Protein AF-A0A927Q6S7-F1 (afdb_monomer)

Nearest PDB structures (foldseek):
  3hp0-assembly2_B  TM=4.571E-01  e=1.118E-02  Bacillus subtilis
  4u1a-assembly1_B  TM=4.437E-01  e=2.269E-02  Homo sapiens
  6xgz-assembly2_D  TM=6.312E-01  e=4.600E-01  Escherichia coli
  6xgy-assembly1_B-2  TM=6.350E-01  e=4.336E-01  Escherichia coli
  7pub-assembly1_Cv  TM=3.119E-01  e=5.168E+00  Trypanosoma brucei brucei

Sequence (394 aa):
MGLDAMRRCARGISFSEGRQHGAWRVARCRCDAHPRRASRAGASVEGGRAVIRRHARCAGHEDGIDGPRTNCTGRRVDPAVTAGIAPLTLGATQRSRTTRMQMEWSAFTLLMALALAVPARAQDAAKPAPDWDSEPAQVFVEGDALHYYGALEVRDVNRLLQALVAAPATVSRLVVTSRGGDAVAAIAAGEAVHARGLAVEVVGRGCGSSCANYLFVPARSRTIAPGSLVMFHNSCPTGFSEDPAYWRGWLRHNYGGALRIERSEARTAGTDEDVRRQFEQDLEAHAAQFVQTVRDTKAGHRRIF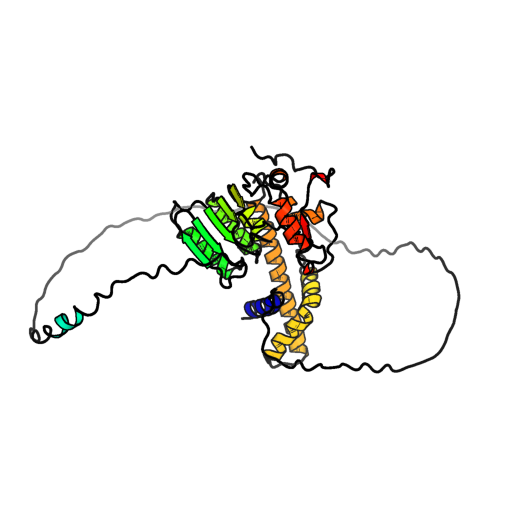DGSGIDDRLLCLGDHLELPRVTGTDGGYMYTLDPVDMARFGVCDVAAPDDYVARAERYFRSRADLQGRVGVVRLADHPGFVPQPGVACR

Foldseek 3Di:
DCVVVVVVVVCVPDDDDDDDDDDDDDDDDDDDDDDDDDDDDDDDDDDDDDDDDDDDDDDDDDDDDDDDDDDDDDDDDDDDDDDDDDDDDDDDDDDDDDDDDDDDPPPPVVVVVPPPPPPPPPPPPPPDDQAAADVVWDWDDDQQEIETHHELDQVNLVVVVVCLVVPDLSNAAYEDHYQYYQLLSLLVSLCSQLVSQHEYEFDDQGAHESRLQRVQQLHNAYEYDPNYDYKAFQPDLVPDDLDLVVQLVVCCVPCVPVLLVVVVVVPDDDDVVVSVVVSVVVSSVVSNVSSVSSVSSVVSSCVRPVVSLFQSCVNHVVVPFPDDADPDPPRAQMEAEDQVVNLLRLSPNYHYDPCRQVSLQVVVVVPVVCVRSYHYDYCVVVVVDHRDPSNHDD

Solvent-accessible surface area (backbone atoms only — not comparable to full-atom values): 24361 Å² total; per-residue (Å²): 121,65,76,66,50,55,53,52,62,59,54,69,80,59,92,74,81,83,79,93,82,86,90,79,87,80,80,80,84,78,83,86,83,81,84,83,87,79,87,80,88,89,86,87,84,80,88,82,92,82,90,86,87,84,88,81,90,81,85,86,82,89,88,87,84,82,83,88,85,88,82,90,85,90,91,81,90,86,87,90,87,81,87,81,86,86,89,87,81,90,88,81,88,81,88,84,88,84,92,80,91,88,86,75,81,78,67,67,62,66,69,63,68,74,74,74,80,69,79,81,71,71,72,81,69,75,75,78,74,65,37,42,79,33,83,74,44,47,71,52,77,55,91,41,30,38,38,41,22,12,40,29,35,60,79,41,37,52,48,50,54,52,47,57,76,68,50,59,91,67,49,49,33,39,39,31,12,17,61,13,55,41,54,57,36,22,36,58,52,18,52,56,38,34,78,69,55,18,29,28,36,24,31,49,72,10,23,18,42,29,28,25,65,24,43,53,53,58,26,62,29,31,37,40,39,89,82,28,43,63,30,38,32,54,63,40,52,86,78,55,69,71,52,45,67,61,40,38,50,51,45,50,70,77,38,51,62,58,68,52,49,61,47,63,73,65,62,70,86,70,52,75,62,56,51,51,54,50,51,53,51,51,41,49,55,50,14,51,48,53,28,47,52,44,49,50,34,42,55,44,49,43,74,63,36,69,89,63,39,41,41,66,57,74,35,24,44,69,83,74,44,97,57,79,85,51,86,69,89,75,62,42,41,36,31,35,59,47,57,77,54,37,26,53,29,26,39,44,64,55,49,61,51,96,56,47,63,65,48,49,50,52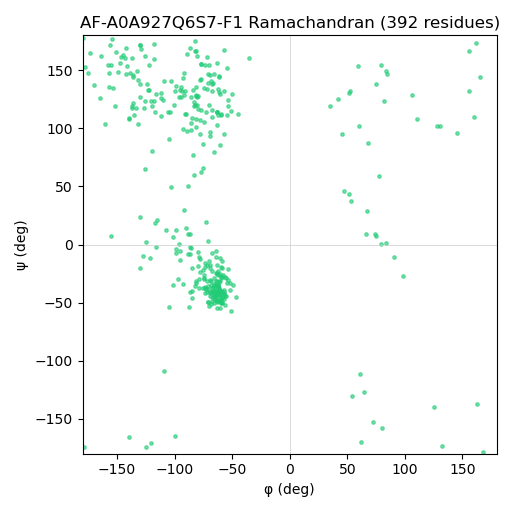,52,43,68,68,40,62,91,53,70,75,37,48,45,73,52,57,64,82,83,39,80,86,69,74,66,60,91,80,42,56,69,129

Mean predicted aligned error: 16.68 Å

pLDDT: mean 71.19, std 26.88, range [23.2, 98.75]

Radius of gyration: 33.0 Å; Cα contacts (8 Å, |Δi|>4): 468; chains: 1; bounding box: 74×103×95 Å

Structure (mmCIF, N/CA/C/O backbone):
data_AF-A0A927Q6S7-F1
#
_entry.id   AF-A0A927Q6S7-F1
#
loop_
_atom_site.group_PDB
_atom_site.id
_atom_site.type_symbol
_atom_site.label_atom_id
_atom_site.label_alt_id
_atom_site.label_comp_id
_atom_site.label_asym_id
_atom_site.label_entity_id
_atom_site.label_seq_id
_atom_site.pdbx_PDB_ins_code
_atom_site.Cartn_x
_atom_site.Cartn_y
_atom_site.Cartn_z
_atom_site.occupancy
_atom_site.B_iso_or_equiv
_atom_site.auth_seq_id
_atom_site.auth_comp_id
_atom_site.auth_asym_id
_atom_site.auth_atom_id
_atom_site.pdbx_PDB_model_num
ATOM 1 N N . MET A 1 1 ? 14.921 19.032 -12.898 1.00 32.44 1 MET A N 1
ATOM 2 C CA . MET A 1 1 ? 13.482 19.072 -13.254 1.00 32.44 1 MET A CA 1
ATOM 3 C C . MET A 1 1 ? 12.926 17.719 -13.733 1.00 32.44 1 MET A C 1
ATOM 5 O O . MET A 1 1 ? 11.753 17.482 -13.481 1.00 32.44 1 MET A O 1
ATOM 9 N N . GLY A 1 2 ? 13.716 16.814 -14.339 1.00 31.94 2 GLY A N 1
ATOM 10 C CA . GLY A 1 2 ? 13.208 15.598 -15.020 1.00 31.94 2 GLY A CA 1
ATOM 11 C C . GLY A 1 2 ? 12.317 14.619 -14.226 1.00 31.94 2 GLY A C 1
ATOM 12 O O . GLY A 1 2 ? 11.423 14.012 -14.810 1.00 31.94 2 GLY A O 1
ATOM 13 N N . LEU A 1 3 ? 12.456 14.509 -12.895 1.00 36.16 3 LEU A N 1
ATOM 14 C CA . LEU A 1 3 ? 11.590 13.635 -12.076 1.00 36.16 3 LEU A CA 1
ATOM 15 C C . LEU A 1 3 ? 10.088 13.920 -12.266 1.00 36.16 3 LEU A C 1
ATOM 17 O O . LEU A 1 3 ? 9.270 13.003 -12.231 1.00 36.16 3 LEU A O 1
ATOM 21 N N . ASP A 1 4 ? 9.716 15.179 -12.503 1.00 34.84 4 ASP A N 1
ATOM 22 C CA . ASP A 1 4 ? 8.317 15.586 -12.661 1.00 34.84 4 ASP A CA 1
ATOM 23 C C . ASP A 1 4 ? 7.810 15.489 -14.121 1.00 34.84 4 ASP A C 1
ATOM 25 O O . ASP A 1 4 ? 6.606 15.599 -14.375 1.00 34.84 4 ASP A O 1
ATOM 29 N N . ALA A 1 5 ? 8.709 15.222 -15.079 1.00 34.94 5 ALA A N 1
ATOM 30 C CA . ALA A 1 5 ? 8.391 14.894 -16.471 1.00 34.94 5 ALA A CA 1
ATOM 31 C C . ALA A 1 5 ? 8.102 13.391 -16.635 1.00 34.94 5 ALA A C 1
ATOM 33 O O . ALA A 1 5 ? 7.047 13.023 -17.158 1.00 34.94 5 ALA A O 1
ATOM 34 N N . MET A 1 6 ? 8.934 12.510 -16.062 1.00 38.19 6 MET A N 1
ATOM 35 C CA . MET A 1 6 ? 8.621 11.073 -16.008 1.00 38.19 6 MET A CA 1
ATOM 36 C C . MET A 1 6 ? 7.340 10.790 -15.211 1.00 38.19 6 MET A C 1
ATOM 38 O O . MET A 1 6 ? 6.508 10.002 -15.659 1.00 38.19 6 MET A O 1
ATOM 42 N N . ARG A 1 7 ? 7.086 11.519 -14.111 1.00 39.19 7 ARG A N 1
ATOM 43 C CA . ARG A 1 7 ? 5.781 11.492 -13.417 1.00 39.19 7 ARG A CA 1
ATOM 44 C C . ARG A 1 7 ? 4.612 11.917 -14.311 1.00 39.19 7 ARG A C 1
ATOM 46 O O . ARG A 1 7 ? 3.491 11.492 -14.067 1.00 39.19 7 ARG A O 1
ATOM 53 N N . ARG A 1 8 ? 4.819 12.767 -15.323 1.00 34.47 8 ARG A N 1
ATOM 54 C CA . ARG A 1 8 ? 3.777 13.144 -16.300 1.00 34.47 8 ARG A CA 1
ATOM 55 C C . ARG A 1 8 ? 3.567 12.075 -17.374 1.00 34.47 8 ARG A C 1
ATOM 57 O O . ARG A 1 8 ? 2.419 11.792 -17.692 1.00 34.47 8 ARG A O 1
ATOM 64 N N . CYS A 1 9 ? 4.625 11.414 -17.844 1.00 31.50 9 CYS A N 1
ATOM 65 C CA . CYS A 1 9 ? 4.494 10.264 -18.747 1.00 31.50 9 CYS A CA 1
ATOM 66 C C . CYS A 1 9 ? 3.819 9.062 -18.057 1.00 31.50 9 CYS A C 1
ATOM 68 O O . CYS A 1 9 ? 2.917 8.457 -18.628 1.00 31.50 9 CYS A O 1
ATOM 70 N N . ALA A 1 10 ? 4.182 8.759 -16.805 1.00 32.88 10 ALA A N 1
ATOM 71 C CA . ALA A 1 10 ? 3.545 7.704 -16.010 1.00 32.88 10 ALA A CA 1
ATOM 72 C C . ALA A 1 10 ? 2.063 8.003 -15.694 1.00 32.88 10 ALA A C 1
ATOM 74 O O . ALA A 1 10 ? 1.227 7.102 -15.756 1.00 32.88 10 ALA A O 1
ATOM 75 N N . ARG A 1 11 ? 1.704 9.278 -15.459 1.00 35.62 11 ARG A N 1
ATOM 76 C CA . ARG A 1 11 ? 0.302 9.731 -15.321 1.00 35.62 11 ARG A CA 1
ATOM 77 C C . ARG A 1 11 ? -0.543 9.553 -16.597 1.00 35.62 11 ARG A C 1
ATOM 79 O O . ARG A 1 11 ? -1.757 9.720 -16.532 1.00 35.62 11 ARG A O 1
ATOM 86 N N . GLY A 1 12 ? 0.051 9.134 -17.721 1.00 26.31 12 GLY A N 1
ATOM 87 C CA . GLY A 1 12 ? -0.678 8.674 -18.909 1.00 26.31 12 GLY A CA 1
ATOM 88 C C . GLY A 1 12 ? -1.529 7.413 -18.684 1.00 26.31 12 GLY A C 1
ATOM 89 O O . GLY A 1 12 ? -2.450 7.173 -19.458 1.00 26.31 12 GLY A O 1
ATOM 90 N N . ILE A 1 13 ? -1.280 6.645 -17.613 1.00 28.94 13 ILE A N 1
ATOM 91 C CA . ILE A 1 13 ? -2.114 5.505 -17.184 1.00 28.94 13 ILE A CA 1
ATOM 92 C C . ILE A 1 13 ? -2.986 5.912 -15.977 1.00 28.94 13 ILE A C 1
ATOM 94 O O . ILE A 1 13 ? -3.025 5.245 -14.945 1.00 28.94 13 ILE A O 1
ATOM 98 N N . SER A 1 14 ? -3.683 7.046 -16.094 1.00 25.03 14 SER A N 1
ATOM 99 C CA . SER A 1 14 ? -4.745 7.444 -15.162 1.00 25.03 14 SER A CA 1
ATOM 100 C C . SER A 1 14 ? -6.117 7.131 -15.769 1.00 25.03 14 SER A C 1
ATOM 102 O O . SER A 1 14 ? -6.467 7.624 -16.845 1.00 25.03 14 SER A O 1
ATOM 104 N N . PHE A 1 15 ? -6.894 6.285 -15.088 1.00 27.62 15 PHE A N 1
ATOM 105 C CA . PHE A 1 15 ? -8.210 5.829 -15.543 1.00 27.62 15 PHE A CA 1
ATOM 106 C C . PHE A 1 15 ? -9.269 6.926 -15.361 1.00 27.62 15 PHE A C 1
ATOM 108 O O . PHE A 1 15 ? -9.985 6.964 -14.362 1.00 27.62 15 PHE A O 1
ATOM 115 N N . SER A 1 16 ? -9.385 7.807 -16.353 1.00 24.88 16 SER A N 1
ATOM 116 C CA . SER A 1 16 ? -10.467 8.791 -16.432 1.00 24.88 16 SER A CA 1
ATOM 117 C C . SER A 1 16 ? -11.702 8.193 -17.113 1.00 24.88 16 SER A C 1
ATOM 119 O O . SER A 1 16 ? -11.758 8.051 -18.334 1.00 24.88 16 SER A O 1
ATOM 121 N N . GLU A 1 17 ? -12.728 7.862 -16.325 1.00 29.38 17 GLU A N 1
ATOM 122 C CA . GLU A 1 17 ? -14.066 7.622 -16.875 1.00 29.38 17 GLU A CA 1
ATOM 123 C C . GLU A 1 17 ? -14.642 8.940 -17.416 1.00 29.38 17 GLU A C 1
ATOM 125 O O . GLU A 1 17 ? -14.545 10.004 -16.798 1.00 29.38 17 GLU A O 1
ATOM 130 N N . GLY A 1 18 ? -15.167 8.888 -18.639 1.00 23.61 18 GLY A N 1
ATOM 131 C CA . GLY A 1 18 ? -15.312 10.082 -19.465 1.00 23.61 18 GLY A CA 1
ATOM 132 C C . GLY A 1 18 ? -16.479 10.996 -19.091 1.00 23.61 18 GLY A C 1
ATOM 133 O O . GLY A 1 18 ? -17.607 10.551 -18.883 1.00 23.61 18 GLY A O 1
ATOM 134 N N . ARG A 1 19 ? -16.245 12.309 -19.192 1.00 25.17 19 ARG A N 1
ATOM 135 C CA . ARG A 1 19 ? -17.282 13.265 -19.604 1.00 25.17 19 ARG A CA 1
ATOM 136 C C . ARG A 1 19 ? -16.918 13.830 -20.971 1.00 25.17 19 ARG A C 1
ATOM 138 O O . ARG A 1 19 ? -15.804 14.299 -21.182 1.00 25.17 19 ARG A O 1
ATOM 145 N N . GLN A 1 20 ? -17.851 13.731 -21.913 1.00 31.30 20 GLN A N 1
ATOM 146 C CA . GLN A 1 20 ? -17.666 14.232 -23.273 1.00 31.30 20 GLN A CA 1
ATOM 147 C C . GLN A 1 20 ? -17.760 15.761 -23.290 1.00 31.30 20 GLN A C 1
ATOM 149 O O . GLN A 1 20 ? -18.679 16.309 -22.692 1.00 31.30 20 GLN A O 1
ATOM 154 N N . HIS A 1 21 ? -16.831 16.421 -23.989 1.00 27.84 21 HIS A N 1
ATOM 155 C CA . HIS A 1 21 ? -17.045 17.482 -24.993 1.00 27.84 21 HIS A CA 1
ATOM 156 C C . HIS A 1 21 ? -15.715 18.215 -25.267 1.00 27.84 21 HIS A C 1
ATOM 158 O O . HIS A 1 21 ? -14.917 18.427 -24.360 1.00 27.84 21 HIS A O 1
ATOM 164 N N . GLY A 1 22 ? -15.489 18.626 -26.521 1.00 25.47 22 GLY A N 1
ATOM 165 C CA . GLY A 1 22 ? -14.274 19.333 -26.957 1.00 25.47 22 GLY A CA 1
ATOM 166 C C . GLY A 1 22 ? -13.386 18.477 -27.865 1.00 25.47 22 GLY A C 1
ATOM 167 O O . GLY A 1 22 ? -12.753 17.525 -27.422 1.00 25.47 22 GLY A O 1
ATOM 168 N N . ALA A 1 23 ? -13.350 18.806 -29.158 1.00 27.50 23 ALA A N 1
ATOM 169 C CA . ALA A 1 23 ? -12.611 18.039 -30.158 1.00 27.50 23 ALA A CA 1
ATOM 170 C C . ALA A 1 23 ? -11.199 18.597 -30.390 1.00 27.50 23 ALA A C 1
ATOM 172 O O . ALA A 1 23 ? -11.045 19.780 -30.688 1.00 27.50 23 ALA A O 1
ATOM 173 N N . TRP A 1 24 ? -10.193 17.718 -30.388 1.00 23.72 24 TRP A N 1
ATOM 174 C CA . TRP A 1 24 ? -8.857 18.002 -30.920 1.00 23.72 24 TRP A CA 1
ATOM 175 C C . TRP A 1 24 ? -8.485 16.979 -31.995 1.00 23.72 24 TRP A C 1
ATOM 177 O O . TRP A 1 24 ? -8.687 15.775 -31.834 1.00 23.72 24 TRP A O 1
ATOM 187 N N . ARG A 1 25 ? -7.975 17.463 -33.133 1.00 25.47 25 ARG A N 1
ATOM 188 C CA . ARG A 1 25 ? -7.633 16.622 -34.289 1.00 25.47 25 ARG A CA 1
ATOM 189 C C . ARG A 1 25 ? -6.229 16.043 -34.119 1.00 25.47 25 ARG A C 1
ATOM 191 O O . ARG A 1 25 ? -5.251 16.764 -34.286 1.00 25.47 25 ARG A O 1
ATOM 198 N N . VAL A 1 26 ? -6.122 14.740 -33.866 1.00 25.53 26 VAL A N 1
ATOM 199 C CA . VAL A 1 26 ? -4.834 14.032 -33.947 1.00 25.53 26 VAL A CA 1
ATOM 200 C C . VAL A 1 26 ? -4.491 13.785 -35.417 1.00 25.53 26 VAL A C 1
ATOM 202 O O . VAL A 1 26 ? -5.191 13.047 -36.114 1.00 25.53 26 VAL A O 1
ATOM 205 N N . ALA A 1 27 ? -3.407 14.395 -35.898 1.00 24.11 27 ALA A N 1
ATOM 206 C CA . ALA A 1 27 ? -2.875 14.125 -37.228 1.00 24.11 27 ALA A CA 1
ATOM 207 C C . ALA A 1 27 ? -2.255 12.717 -37.271 1.00 24.11 27 ALA A C 1
ATOM 209 O O . ALA A 1 27 ? -1.319 12.416 -36.532 1.00 24.11 27 ALA A O 1
ATOM 210 N N . ARG A 1 28 ? -2.769 11.840 -38.142 1.00 23.78 28 ARG A N 1
ATOM 211 C CA . ARG A 1 28 ? -2.186 10.509 -38.365 1.00 23.78 28 ARG A CA 1
ATOM 212 C C . ARG A 1 28 ? -1.001 10.609 -39.324 1.00 23.78 28 ARG A C 1
ATOM 214 O O . ARG A 1 28 ? -1.204 10.633 -40.536 1.00 23.78 28 ARG A O 1
ATOM 221 N N . CYS A 1 29 ? 0.221 10.578 -38.803 1.00 23.20 29 CYS A N 1
ATOM 222 C CA . CYS A 1 29 ? 1.388 10.255 -39.622 1.00 23.20 29 CYS A CA 1
ATOM 223 C C . CYS A 1 29 ? 1.300 8.785 -40.062 1.00 23.20 29 CYS A C 1
ATOM 225 O O . CYS A 1 29 ? 1.434 7.879 -39.240 1.00 23.20 29 CYS A O 1
ATOM 227 N N . ARG A 1 30 ? 1.053 8.540 -41.354 1.00 23.41 30 ARG A N 1
ATOM 228 C CA . ARG A 1 30 ? 1.277 7.224 -41.967 1.00 23.41 30 ARG A CA 1
ATOM 229 C C . ARG A 1 30 ? 2.755 7.074 -42.305 1.00 23.41 30 ARG A C 1
ATOM 231 O O . ARG A 1 30 ? 3.336 7.969 -42.910 1.00 23.41 30 ARG A O 1
ATOM 238 N N . CYS A 1 31 ? 3.314 5.910 -41.999 1.00 25.28 31 CYS A N 1
ATOM 239 C CA . CYS A 1 31 ? 4.575 5.451 -42.567 1.00 25.28 31 CYS A CA 1
ATOM 240 C C . CYS A 1 31 ? 4.248 4.375 -43.609 1.00 25.28 31 CYS A C 1
ATOM 242 O O . CYS A 1 31 ? 4.118 3.201 -43.265 1.00 25.28 31 CYS A O 1
ATOM 244 N N . ASP A 1 32 ? 4.055 4.776 -44.867 1.00 25.50 32 ASP A N 1
ATOM 245 C CA . ASP A 1 32 ? 3.751 3.841 -45.954 1.00 25.50 32 ASP A CA 1
ATOM 246 C C . ASP A 1 32 ? 5.022 3.066 -46.358 1.00 25.50 32 ASP A C 1
ATOM 248 O O . ASP A 1 32 ? 5.934 3.596 -46.995 1.00 25.50 32 ASP A O 1
ATOM 252 N N . ALA A 1 33 ? 5.099 1.791 -45.966 1.00 27.83 33 ALA A N 1
ATOM 253 C CA . ALA A 1 33 ? 6.239 0.919 -46.245 1.00 27.83 33 ALA A CA 1
ATOM 254 C C . ALA A 1 33 ? 6.074 0.185 -47.589 1.00 27.83 33 ALA A C 1
ATOM 256 O O . ALA A 1 33 ? 5.421 -0.855 -47.671 1.00 27.83 33 ALA A O 1
ATOM 257 N N . HIS A 1 34 ? 6.690 0.707 -48.653 1.00 26.45 34 HIS A N 1
ATOM 258 C CA . HIS A 1 34 ? 6.677 0.069 -49.975 1.00 26.45 34 HIS A CA 1
ATOM 259 C C . HIS A 1 34 ? 7.748 -1.045 -50.076 1.00 26.45 34 HIS A C 1
ATOM 261 O O . HIS A 1 34 ? 8.941 -0.749 -49.961 1.00 26.45 34 HIS A O 1
ATOM 267 N N . PRO A 1 35 ? 7.386 -2.319 -50.334 1.00 34.28 35 PRO A N 1
ATOM 268 C CA . PRO A 1 35 ? 8.363 -3.403 -50.421 1.00 34.28 35 PRO A CA 1
ATOM 269 C C . PRO A 1 35 ? 9.041 -3.457 -51.798 1.00 34.28 35 PRO A C 1
ATOM 271 O O . PRO A 1 35 ? 8.372 -3.556 -52.829 1.00 34.28 35 PRO A O 1
ATOM 274 N N . ARG A 1 36 ? 10.380 -3.492 -51.832 1.00 31.00 36 ARG A N 1
ATOM 275 C CA . ARG A 1 36 ? 11.127 -3.886 -53.040 1.00 31.00 36 ARG A CA 1
ATOM 276 C C . ARG A 1 36 ? 11.214 -5.410 -53.128 1.00 31.00 36 ARG A C 1
ATOM 278 O O . ARG A 1 36 ? 11.796 -6.052 -52.260 1.00 31.00 36 ARG A O 1
ATOM 285 N N . ARG A 1 37 ? 10.668 -5.985 -54.203 1.00 30.11 37 ARG A N 1
ATOM 286 C CA . ARG A 1 37 ? 10.898 -7.392 -54.572 1.00 30.11 37 ARG A CA 1
ATOM 287 C C . ARG A 1 37 ? 12.332 -7.588 -55.068 1.00 30.11 37 ARG A C 1
ATOM 289 O O . ARG A 1 37 ? 12.784 -6.833 -55.923 1.00 30.11 37 ARG A O 1
ATOM 296 N N . ALA A 1 38 ? 12.954 -8.689 -54.658 1.00 31.70 38 ALA A N 1
ATOM 297 C CA . ALA A 1 38 ? 14.010 -9.350 -55.416 1.00 31.70 38 ALA A CA 1
ATOM 298 C C . ALA A 1 38 ? 13.772 -10.869 -55.369 1.00 31.70 38 ALA A C 1
ATOM 300 O O . ALA A 1 38 ? 13.744 -11.470 -54.300 1.00 31.70 38 ALA A O 1
ATOM 301 N N . SER A 1 39 ? 13.543 -11.482 -56.530 1.00 31.81 39 SER A N 1
ATOM 302 C CA . SER A 1 39 ? 13.616 -12.940 -56.724 1.00 31.81 39 SER A CA 1
ATOM 303 C C . SER A 1 39 ? 15.092 -13.353 -56.904 1.00 31.81 39 SER A C 1
ATOM 305 O O . SER A 1 39 ? 15.890 -12.503 -57.284 1.00 31.81 39 SER A O 1
ATOM 307 N N . ARG A 1 40 ? 15.525 -14.614 -56.764 1.00 30.34 40 ARG A N 1
ATOM 308 C CA . ARG A 1 40 ? 14.945 -15.835 -57.362 1.00 30.34 40 ARG A CA 1
ATOM 309 C C . ARG A 1 40 ? 15.696 -17.081 -56.842 1.00 30.34 40 ARG A C 1
ATOM 311 O O . ARG A 1 40 ? 16.908 -16.995 -56.722 1.00 30.34 40 ARG A O 1
ATOM 318 N N . ALA A 1 41 ? 14.998 -18.217 -56.705 1.00 30.27 41 ALA A N 1
ATOM 319 C CA . ALA A 1 41 ? 15.528 -19.589 -56.533 1.00 30.27 41 ALA A CA 1
ATOM 320 C C . ALA A 1 41 ? 16.441 -19.883 -55.304 1.00 30.27 41 ALA A C 1
ATOM 322 O O . ALA A 1 41 ? 17.107 -19.006 -54.776 1.00 30.27 41 ALA A O 1
ATOM 323 N N . GLY A 1 42 ? 16.519 -21.116 -54.786 1.00 28.45 42 GLY A N 1
ATOM 324 C CA . GLY A 1 42 ? 15.687 -22.296 -55.070 1.00 28.45 42 GLY A CA 1
ATOM 325 C C . GLY A 1 42 ? 16.459 -23.618 -55.026 1.00 28.45 42 GLY A C 1
ATOM 326 O O . GLY A 1 42 ? 17.024 -24.013 -56.039 1.00 28.45 42 GLY A O 1
ATOM 327 N N . ALA A 1 43 ? 16.434 -24.317 -53.888 1.00 31.28 43 ALA A N 1
ATOM 328 C CA . ALA A 1 43 ? 16.863 -25.712 -53.750 1.00 31.28 43 ALA A CA 1
ATOM 329 C C . ALA A 1 43 ? 16.195 -26.357 -52.521 1.00 31.28 43 ALA A C 1
ATOM 331 O O . ALA A 1 43 ? 15.952 -25.677 -51.525 1.00 31.28 43 ALA A O 1
ATOM 332 N N . SER A 1 44 ? 15.922 -27.661 -52.585 1.00 31.03 44 SER A N 1
ATOM 333 C CA . SER A 1 44 ? 15.340 -28.462 -51.500 1.00 31.03 44 SER A CA 1
ATOM 334 C C . SER A 1 44 ? 16.168 -29.727 -51.277 1.00 31.03 44 SER A C 1
ATOM 336 O O . SER A 1 44 ? 16.359 -30.487 -52.224 1.00 31.03 44 SER A O 1
ATOM 338 N N . VAL A 1 45 ? 16.607 -29.975 -50.040 1.00 33.44 45 VAL A N 1
ATOM 339 C CA . VAL A 1 45 ? 17.164 -31.264 -49.587 1.00 33.44 45 VAL A CA 1
ATOM 340 C C . VAL A 1 45 ? 16.682 -31.523 -48.156 1.00 33.44 45 VAL A C 1
ATOM 342 O O . VAL A 1 45 ? 16.461 -30.586 -47.388 1.00 33.44 45 VAL A O 1
ATOM 345 N N . GLU A 1 46 ? 16.469 -32.792 -47.824 1.00 30.67 46 GLU A N 1
ATOM 346 C CA . GLU A 1 46 ? 15.909 -33.264 -46.557 1.00 30.67 46 GLU A CA 1
ATOM 347 C C . GLU A 1 46 ? 16.961 -33.455 -45.444 1.00 30.67 46 GLU A C 1
ATOM 349 O O . GLU A 1 46 ? 18.161 -33.510 -45.693 1.00 30.67 46 GLU A O 1
ATOM 354 N N . GLY A 1 47 ? 16.468 -33.655 -44.215 1.00 29.19 47 GLY A N 1
ATOM 355 C CA . GLY A 1 47 ? 16.942 -34.710 -43.307 1.00 29.19 47 GLY A CA 1
ATOM 356 C C . GLY A 1 47 ? 18.413 -34.731 -42.862 1.00 29.19 47 GLY A C 1
ATOM 357 O O . GLY A 1 47 ? 19.267 -35.320 -43.514 1.00 29.19 47 GLY A O 1
ATOM 358 N N . GLY A 1 48 ? 18.682 -34.279 -41.630 1.00 27.66 48 GLY A N 1
ATOM 359 C CA . GLY A 1 48 ? 19.972 -34.522 -40.971 1.00 27.66 48 GLY A CA 1
ATOM 360 C C . GLY A 1 48 ? 19.939 -34.351 -39.451 1.00 27.66 48 GLY A C 1
ATOM 361 O O . GLY A 1 48 ? 19.978 -33.232 -38.947 1.00 27.66 48 GLY A O 1
ATOM 362 N N . ARG A 1 49 ? 19.924 -35.459 -38.694 1.00 32.88 49 ARG A N 1
ATOM 363 C CA . ARG A 1 49 ? 20.281 -35.445 -37.262 1.00 32.88 49 ARG A CA 1
ATOM 364 C C . ARG A 1 49 ? 21.805 -35.457 -37.134 1.00 32.88 49 ARG A C 1
ATOM 366 O O . ARG A 1 49 ? 22.432 -36.392 -37.619 1.00 32.88 49 ARG A O 1
ATOM 373 N N . ALA A 1 50 ? 22.384 -34.512 -36.396 1.00 30.89 50 ALA A N 1
ATOM 374 C CA . ALA A 1 50 ? 23.785 -34.571 -35.980 1.00 30.89 50 ALA A CA 1
ATOM 375 C C . ALA A 1 50 ? 23.930 -34.169 -34.505 1.00 30.89 50 ALA A C 1
ATOM 377 O O . ALA A 1 50 ? 23.549 -33.071 -34.106 1.00 30.89 50 ALA A O 1
ATOM 378 N N . VAL A 1 51 ? 24.486 -35.068 -33.690 1.00 32.75 51 VAL A N 1
ATOM 379 C CA . VAL A 1 51 ? 24.878 -34.791 -32.300 1.00 32.75 51 VAL A CA 1
ATOM 380 C C . VAL A 1 51 ? 26.353 -34.413 -32.292 1.00 32.75 51 VAL A C 1
ATOM 382 O O . VAL A 1 51 ? 27.175 -35.197 -32.758 1.00 32.75 51 VAL A O 1
ATOM 385 N N . ILE A 1 52 ? 26.709 -33.267 -31.706 1.00 30.52 52 ILE A N 1
ATOM 386 C CA . ILE A 1 52 ? 28.110 -32.903 -31.461 1.00 30.52 52 ILE A CA 1
ATOM 387 C C . ILE A 1 52 ? 28.308 -32.549 -29.983 1.00 30.52 52 ILE A C 1
ATOM 389 O O . ILE A 1 52 ? 27.763 -31.576 -29.470 1.00 30.52 52 ILE A O 1
ATOM 393 N N . ARG A 1 53 ? 29.145 -33.342 -29.305 1.00 31.69 53 ARG A N 1
ATOM 394 C CA . ARG A 1 53 ? 29.824 -32.993 -28.048 1.00 31.69 53 ARG A CA 1
ATOM 395 C C . ARG A 1 53 ? 31.331 -32.986 -28.322 1.00 31.69 53 ARG A C 1
ATOM 397 O O . ARG A 1 53 ? 31.819 -34.024 -28.761 1.00 31.69 53 ARG A O 1
ATOM 404 N N . ARG A 1 54 ? 32.051 -31.914 -27.946 1.00 30.27 54 ARG A N 1
ATOM 405 C CA . ARG A 1 54 ? 33.299 -31.909 -27.125 1.00 30.27 54 ARG A CA 1
ATOM 406 C C . ARG A 1 54 ? 34.193 -30.670 -27.356 1.00 30.27 54 ARG A C 1
ATOM 408 O O . ARG A 1 54 ? 34.538 -30.342 -28.476 1.00 30.27 54 ARG A O 1
ATOM 415 N N . HIS A 1 55 ? 34.609 -30.090 -26.227 1.00 28.20 55 HIS A N 1
ATOM 416 C CA . HIS A 1 55 ? 35.905 -29.468 -25.887 1.00 28.20 55 HIS A CA 1
ATOM 417 C C . HIS A 1 55 ? 36.750 -28.674 -26.914 1.00 28.20 55 HIS A C 1
ATOM 419 O O . HIS A 1 55 ? 37.441 -29.258 -27.739 1.00 28.20 55 HIS A O 1
ATOM 425 N N . ALA A 1 56 ? 36.967 -27.395 -26.592 1.00 28.48 56 ALA A N 1
ATOM 426 C CA . ALA A 1 56 ? 38.226 -26.898 -25.997 1.00 28.48 56 ALA A CA 1
ATOM 427 C C . ALA A 1 56 ? 37.830 -25.917 -24.858 1.00 28.48 56 ALA A C 1
ATOM 429 O O . ALA A 1 56 ? 36.740 -25.358 -24.934 1.00 28.48 56 ALA A O 1
ATOM 430 N N . ARG A 1 57 ? 38.490 -25.730 -23.701 1.00 28.14 57 ARG A N 1
ATOM 431 C CA . ARG A 1 57 ? 39.892 -25.853 -23.234 1.00 28.14 57 ARG A CA 1
ATOM 432 C C . ARG A 1 57 ? 40.881 -24.832 -23.814 1.00 28.14 57 ARG A C 1
ATOM 434 O O . ARG A 1 57 ? 41.647 -25.175 -24.702 1.00 28.14 57 ARG A O 1
ATOM 441 N N . CYS A 1 58 ? 40.968 -23.679 -23.150 1.00 25.91 58 CYS A N 1
ATOM 442 C CA . CYS A 1 58 ? 42.240 -22.999 -22.893 1.00 25.91 58 CYS A CA 1
ATOM 443 C C . CYS A 1 58 ? 42.364 -22.742 -21.381 1.00 25.91 58 CYS A C 1
ATOM 445 O O . CYS A 1 58 ? 41.491 -22.111 -20.791 1.00 25.91 58 CYS A O 1
ATOM 447 N N . ALA A 1 59 ? 43.440 -23.236 -20.772 1.00 29.55 59 ALA A N 1
ATOM 448 C CA . ALA A 1 59 ? 44.106 -22.541 -19.669 1.00 29.55 59 ALA A CA 1
ATOM 449 C C . ALA A 1 59 ? 45.165 -21.614 -20.311 1.00 29.55 59 ALA A C 1
ATOM 451 O O . ALA A 1 59 ? 45.492 -21.807 -21.481 1.00 29.55 59 ALA A O 1
ATOM 452 N N . GLY A 1 60 ? 45.739 -20.613 -19.654 1.00 27.72 60 GLY A N 1
ATOM 453 C CA . GLY A 1 60 ? 45.586 -20.131 -18.280 1.00 27.72 60 GLY A CA 1
ATOM 454 C C . GLY A 1 60 ? 46.870 -19.388 -17.887 1.00 27.72 60 GLY A C 1
ATOM 455 O O . GLY A 1 60 ? 47.874 -19.514 -18.584 1.00 27.72 60 GLY A O 1
ATOM 456 N N . HIS A 1 61 ? 46.854 -18.630 -16.793 1.00 26.09 61 HIS A N 1
ATOM 457 C CA . HIS A 1 61 ? 48.084 -18.225 -16.113 1.00 26.09 61 HIS A CA 1
ATOM 458 C C . HIS A 1 61 ? 47.770 -18.013 -14.636 1.00 26.09 61 HIS A C 1
ATOM 460 O O . HIS A 1 61 ? 46.920 -17.195 -14.286 1.00 26.09 61 HIS A O 1
ATOM 466 N N . GLU A 1 62 ? 48.433 -18.786 -13.789 1.00 32.41 62 GLU A N 1
ATOM 467 C CA . GLU A 1 62 ? 48.592 -18.471 -12.375 1.00 32.41 62 GLU A CA 1
ATOM 468 C C . GLU A 1 62 ? 49.900 -17.691 -12.233 1.00 32.41 62 GLU A C 1
ATOM 470 O O . GLU A 1 62 ? 50.829 -17.928 -12.999 1.00 32.41 62 GLU A O 1
ATOM 475 N N . ASP A 1 63 ? 49.955 -16.769 -11.282 1.00 32.69 63 ASP A N 1
ATOM 476 C CA . ASP A 1 63 ? 51.152 -16.446 -10.504 1.00 32.69 63 ASP A CA 1
ATOM 477 C C . ASP A 1 63 ? 50.674 -15.624 -9.301 1.00 32.69 63 ASP A C 1
ATOM 479 O O . ASP A 1 63 ? 49.954 -14.634 -9.438 1.00 32.69 63 ASP A O 1
ATOM 483 N N . GLY A 1 64 ? 51.034 -16.056 -8.100 1.00 27.72 64 GLY A N 1
ATOM 484 C CA . GLY A 1 64 ? 50.810 -15.323 -6.854 1.00 27.72 64 GLY A CA 1
ATOM 485 C C . GLY A 1 64 ? 52.009 -15.531 -5.940 1.00 27.72 64 GLY A C 1
ATOM 486 O O . GLY A 1 64 ? 52.834 -16.384 -6.247 1.00 27.72 64 GLY A O 1
ATOM 487 N N . ILE A 1 65 ? 52.114 -14.781 -4.836 1.00 30.17 65 ILE A N 1
ATOM 488 C CA . ILE A 1 65 ? 52.976 -15.123 -3.687 1.00 30.17 65 ILE A CA 1
ATOM 489 C C . ILE A 1 65 ? 52.684 -14.206 -2.479 1.00 30.17 65 ILE A C 1
ATOM 491 O O . ILE A 1 65 ? 52.482 -13.004 -2.624 1.00 30.17 65 ILE A O 1
ATOM 495 N N . ASP A 1 66 ? 52.631 -14.842 -1.309 1.00 30.52 66 ASP A N 1
ATOM 496 C CA . ASP A 1 66 ? 52.915 -14.411 0.070 1.00 30.52 66 ASP A CA 1
ATOM 497 C C . ASP A 1 66 ? 52.472 -13.044 0.651 1.00 30.52 66 ASP A C 1
ATOM 499 O O . ASP A 1 66 ? 52.919 -11.961 0.281 1.00 30.52 66 ASP A O 1
ATOM 503 N N . GLY A 1 67 ? 51.753 -13.141 1.779 1.00 24.98 67 GLY A N 1
ATOM 504 C CA . GLY A 1 67 ? 52.147 -12.448 3.022 1.00 24.98 67 GLY A CA 1
ATOM 505 C C . GLY A 1 67 ? 52.871 -13.439 3.965 1.00 24.98 67 GLY A C 1
ATOM 506 O O . GLY A 1 67 ? 53.174 -14.540 3.509 1.00 24.98 67 GLY A O 1
ATOM 507 N N . PRO A 1 68 ? 53.070 -13.176 5.282 1.00 46.62 68 PRO A N 1
ATOM 508 C CA . PRO A 1 68 ? 52.463 -12.117 6.109 1.00 46.62 68 PRO A CA 1
ATOM 509 C C . PRO A 1 68 ? 53.455 -11.443 7.114 1.00 46.62 68 PRO A C 1
ATOM 511 O O . PRO A 1 68 ? 54.653 -11.689 7.048 1.00 46.62 68 PRO A O 1
ATOM 514 N N . ARG A 1 69 ? 52.923 -10.686 8.107 1.00 28.70 69 ARG A N 1
ATOM 515 C CA . ARG A 1 69 ? 53.379 -10.521 9.533 1.00 28.70 69 ARG A CA 1
ATOM 516 C C . ARG A 1 69 ? 53.589 -9.090 10.098 1.00 28.70 69 ARG A C 1
ATOM 518 O O . ARG A 1 69 ? 54.643 -8.492 9.962 1.00 28.70 69 ARG A O 1
ATOM 525 N N . THR A 1 70 ? 52.595 -8.659 10.888 1.00 28.73 70 THR A N 1
ATOM 526 C CA . THR A 1 70 ? 52.667 -8.179 12.301 1.00 28.73 70 THR A CA 1
ATOM 527 C C . THR A 1 70 ? 53.639 -7.080 12.804 1.00 28.73 70 THR A C 1
ATOM 529 O O . THR A 1 70 ? 54.848 -7.281 12.827 1.00 28.73 70 THR A O 1
ATOM 532 N N . ASN A 1 71 ? 53.023 -6.118 13.525 1.00 28.70 71 ASN A N 1
ATOM 533 C CA . ASN A 1 71 ? 53.346 -5.595 14.884 1.00 28.70 71 ASN A CA 1
ATOM 534 C C . ASN A 1 71 ? 54.002 -4.207 15.116 1.00 28.70 71 ASN A C 1
ATOM 536 O O . ASN A 1 71 ? 55.097 -3.939 14.650 1.00 28.70 71 ASN A O 1
ATOM 540 N N . CYS A 1 72 ? 53.333 -3.446 16.014 1.00 25.52 72 CYS A N 1
ATOM 541 C CA . CYS A 1 72 ? 53.821 -2.545 17.092 1.00 25.52 72 CYS A CA 1
ATOM 542 C C . CYS A 1 72 ? 54.856 -1.440 16.747 1.00 25.52 72 CYS A C 1
ATOM 544 O O . CYS A 1 72 ? 55.899 -1.719 16.183 1.00 25.52 72 CYS A O 1
ATOM 546 N N . THR A 1 73 ? 54.718 -0.162 17.136 1.00 29.45 73 THR A N 1
ATOM 547 C CA . THR A 1 73 ? 54.219 0.492 18.381 1.00 29.45 73 THR A CA 1
ATOM 548 C C . THR A 1 73 ? 53.685 1.919 18.061 1.00 29.45 73 THR A C 1
ATOM 550 O O . THR A 1 73 ? 53.776 2.353 16.922 1.00 29.45 73 THR A O 1
ATOM 553 N N . GLY A 1 74 ? 53.105 2.755 18.943 1.00 27.08 74 GLY A N 1
ATOM 554 C CA . GLY A 1 74 ? 52.714 2.637 20.359 1.00 27.08 74 GLY A CA 1
ATOM 555 C C . GLY A 1 74 ? 53.207 3.811 21.240 1.00 27.08 74 GLY A C 1
ATOM 556 O O . GLY A 1 74 ? 54.364 3.794 21.652 1.00 27.08 74 GLY A O 1
ATOM 557 N N . ARG A 1 75 ? 52.353 4.798 21.598 1.00 27.52 75 ARG A N 1
ATOM 558 C CA . ARG A 1 75 ? 52.654 5.786 22.673 1.00 27.52 75 ARG A CA 1
ATOM 559 C C . ARG A 1 75 ? 51.433 6.436 23.362 1.00 27.52 75 ARG A C 1
ATOM 561 O O . ARG A 1 75 ? 50.348 6.481 22.792 1.00 27.52 75 ARG A O 1
ATOM 568 N N . ARG A 1 76 ? 51.650 6.880 24.613 1.00 30.06 76 ARG A N 1
ATOM 569 C CA . ARG A 1 76 ? 50.705 7.388 25.644 1.00 30.06 76 ARG A CA 1
ATOM 570 C C . ARG A 1 76 ? 51.499 8.141 26.748 1.00 30.06 76 ARG A C 1
ATOM 572 O O . ARG A 1 76 ? 52.691 7.860 26.857 1.00 30.06 76 ARG A O 1
ATOM 579 N N . VAL A 1 77 ? 50.933 8.997 27.616 1.00 33.03 77 VAL A N 1
ATOM 580 C CA . VAL A 1 77 ? 49.635 9.720 27.555 1.00 33.03 77 VAL A CA 1
ATOM 581 C C . VAL A 1 77 ? 49.920 11.229 27.320 1.00 33.03 77 VAL A C 1
ATOM 583 O O . VAL A 1 77 ? 50.367 11.490 26.209 1.00 33.03 77 VAL A O 1
ATOM 586 N N . ASP A 1 78 ? 49.778 12.275 28.162 1.00 31.38 78 ASP A N 1
ATOM 587 C CA . ASP A 1 78 ? 49.174 12.597 29.492 1.00 31.38 78 ASP A CA 1
ATOM 588 C C . ASP A 1 78 ? 48.771 14.117 29.490 1.00 31.38 78 ASP A C 1
ATOM 590 O O . ASP A 1 78 ? 49.192 14.819 28.564 1.00 31.38 78 ASP A O 1
ATOM 594 N N . PRO A 1 79 ? 47.945 14.659 30.426 1.00 49.41 79 PRO A N 1
ATOM 595 C CA . PRO A 1 79 ? 47.196 15.912 30.186 1.00 49.41 79 PRO A CA 1
ATOM 596 C C . PRO A 1 79 ? 47.466 17.105 31.151 1.00 49.41 79 PRO A C 1
ATOM 598 O O . PRO A 1 79 ? 48.297 17.041 32.048 1.00 49.41 79 PRO A O 1
ATOM 601 N N . ALA A 1 80 ? 46.618 18.140 31.002 1.00 30.08 80 ALA A N 1
ATOM 602 C CA . ALA A 1 80 ? 46.164 19.132 32.000 1.00 30.08 80 ALA A CA 1
ATOM 603 C C . ALA A 1 80 ? 47.033 20.366 32.357 1.00 30.08 80 ALA A C 1
ATOM 605 O O . ALA A 1 80 ? 48.113 20.267 32.926 1.00 30.08 80 ALA A O 1
ATOM 606 N N . VAL A 1 81 ? 46.422 21.552 32.185 1.00 35.41 81 VAL A N 1
ATOM 607 C CA . VAL A 1 81 ? 46.610 22.773 33.003 1.00 35.41 81 VAL A CA 1
ATOM 608 C C . VAL A 1 81 ? 45.221 23.409 33.210 1.00 35.41 81 VAL A C 1
ATOM 610 O O . VAL A 1 81 ? 44.348 23.264 32.356 1.00 35.41 81 VAL A O 1
ATOM 613 N N . THR A 1 82 ? 44.990 24.067 34.353 1.00 34.34 82 THR A N 1
ATOM 614 C CA . THR A 1 82 ? 43.670 24.573 34.802 1.00 34.34 82 THR A CA 1
ATOM 615 C C . THR A 1 82 ? 43.752 26.055 35.226 1.00 34.34 82 THR A C 1
ATOM 617 O O . THR A 1 82 ? 44.854 26.571 35.386 1.00 34.34 82 THR A O 1
ATOM 620 N N . ALA A 1 83 ? 42.593 26.679 35.498 1.00 32.91 83 ALA A N 1
ATOM 621 C CA . ALA A 1 83 ? 42.355 28.040 36.027 1.00 32.91 83 ALA A CA 1
ATOM 622 C C . ALA A 1 83 ? 42.345 29.207 34.998 1.00 32.91 83 ALA A C 1
ATOM 624 O O . ALA A 1 83 ? 43.049 29.166 33.998 1.00 32.91 83 ALA A O 1
ATOM 625 N N . GLY A 1 84 ? 41.539 30.268 35.193 1.00 29.05 84 GLY A N 1
ATOM 626 C CA . GLY A 1 84 ? 40.509 30.422 36.235 1.00 29.05 84 GLY A CA 1
ATOM 627 C C . GLY A 1 84 ? 39.670 31.719 36.212 1.00 29.05 84 GLY A C 1
ATOM 628 O O . GLY A 1 84 ? 40.115 32.762 35.760 1.00 29.05 84 GLY A O 1
ATOM 629 N N . ILE A 1 85 ? 38.448 31.597 36.749 1.00 33.56 85 ILE A N 1
ATOM 630 C CA . ILE A 1 85 ? 37.724 32.519 37.657 1.00 33.56 85 ILE A CA 1
ATOM 631 C C . ILE A 1 85 ? 37.706 34.046 37.352 1.00 33.56 85 ILE A C 1
ATOM 633 O O . ILE A 1 85 ? 38.487 34.811 37.903 1.00 33.56 85 ILE A O 1
ATOM 637 N N . ALA A 1 86 ? 36.628 34.465 36.669 1.00 30.88 86 ALA A N 1
ATOM 638 C CA . ALA A 1 86 ? 35.701 35.553 37.064 1.00 30.88 86 ALA A CA 1
ATOM 639 C C . ALA A 1 86 ? 36.249 37.020 37.217 1.00 30.88 86 ALA A C 1
ATOM 641 O O . ALA A 1 86 ? 37.257 37.345 36.600 1.00 30.88 86 ALA A O 1
ATOM 642 N N . PRO A 1 87 ? 35.480 37.998 37.765 1.00 49.19 87 PRO A N 1
ATOM 643 C CA . PRO A 1 87 ? 34.589 38.808 36.918 1.00 49.19 87 PRO A CA 1
ATOM 644 C C . PRO A 1 87 ? 34.708 40.341 37.111 1.00 49.19 87 PRO A C 1
ATOM 646 O O . PRO A 1 87 ? 35.282 40.818 38.087 1.00 49.19 87 PRO A O 1
ATOM 649 N N . LEU A 1 88 ? 34.052 41.128 36.243 1.00 33.44 88 LEU A N 1
ATOM 650 C CA . LEU A 1 88 ? 33.804 42.564 36.463 1.00 33.44 88 LEU A CA 1
ATOM 651 C C . LEU A 1 88 ? 32.368 42.975 36.100 1.00 33.44 88 LEU A C 1
ATOM 653 O O . LEU A 1 88 ? 31.779 42.469 35.146 1.00 33.44 88 LEU A O 1
ATOM 657 N N . THR A 1 89 ? 31.821 43.919 36.869 1.00 35.78 89 THR A N 1
ATOM 658 C CA . THR A 1 89 ? 30.449 44.448 36.762 1.00 35.78 89 THR A CA 1
ATOM 659 C C . THR A 1 89 ? 30.399 45.930 37.143 1.00 35.78 89 THR A C 1
ATOM 661 O O . THR A 1 89 ? 31.235 46.376 37.922 1.00 35.78 89 THR A O 1
ATOM 664 N N . LEU A 1 90 ? 29.320 46.610 36.725 1.00 34.94 90 LEU A N 1
ATOM 665 C CA . LEU A 1 90 ? 28.856 47.947 37.151 1.00 34.94 90 LEU A CA 1
ATOM 666 C C . LEU A 1 90 ? 29.622 49.177 36.616 1.00 34.94 90 LEU A C 1
ATOM 668 O O . LEU A 1 90 ? 30.843 49.240 36.583 1.00 34.94 90 LEU A O 1
ATOM 672 N N . GLY A 1 91 ? 28.833 50.189 36.239 1.00 29.45 91 GLY A N 1
ATOM 673 C CA . GLY A 1 91 ? 29.260 51.499 35.735 1.00 29.45 91 GLY A CA 1
ATOM 674 C C . GLY A 1 91 ? 28.103 52.148 34.967 1.00 29.45 91 GLY A C 1
ATOM 675 O O . GLY A 1 91 ? 27.706 51.638 33.925 1.00 29.45 91 GLY A O 1
ATOM 676 N N . ALA A 1 92 ? 27.496 53.209 35.507 1.00 40.44 92 ALA A N 1
ATOM 677 C CA . ALA A 1 92 ? 26.228 53.772 35.015 1.00 40.44 92 ALA A CA 1
ATOM 678 C C . ALA A 1 92 ? 26.330 55.277 34.677 1.00 40.44 92 ALA A C 1
ATOM 680 O O . ALA A 1 92 ? 27.396 55.872 34.815 1.00 40.44 92 ALA A O 1
ATOM 681 N N . THR A 1 93 ? 25.188 55.897 34.329 1.00 39.12 93 THR A N 1
ATOM 682 C CA . THR A 1 93 ? 24.998 57.301 33.867 1.00 39.12 93 THR A CA 1
ATOM 683 C C . THR A 1 93 ? 25.359 57.527 32.375 1.00 39.12 93 THR A C 1
ATOM 685 O O . THR A 1 93 ? 26.079 56.725 31.800 1.00 39.12 93 THR A O 1
ATOM 688 N N . GLN A 1 94 ? 24.820 58.522 31.645 1.00 40.00 94 GLN A N 1
ATOM 689 C CA . GLN A 1 94 ? 24.133 59.750 32.083 1.00 40.00 94 GLN A CA 1
ATOM 690 C C . GLN A 1 94 ? 23.002 60.260 31.138 1.00 40.00 94 GLN A C 1
ATOM 692 O O . GLN A 1 94 ? 22.980 59.997 29.943 1.00 40.00 94 GLN A O 1
ATOM 697 N N . ARG A 1 95 ? 22.080 61.035 31.739 1.00 40.38 95 ARG A N 1
ATOM 698 C CA . ARG A 1 95 ? 21.070 62.001 31.212 1.00 40.38 95 ARG A CA 1
ATOM 699 C C . ARG A 1 95 ? 21.517 62.830 29.971 1.00 40.38 95 ARG A C 1
ATOM 701 O O . ARG A 1 95 ? 22.706 63.083 29.849 1.00 40.38 95 ARG A O 1
ATOM 708 N N . SER A 1 96 ? 20.668 63.458 29.126 1.00 46.91 96 SER A N 1
ATOM 709 C CA . SER A 1 96 ? 19.184 63.600 29.001 1.00 46.91 96 SER A CA 1
ATOM 710 C C . SER A 1 96 ? 18.799 64.465 27.758 1.00 46.91 96 SER A C 1
ATOM 712 O O . SER A 1 96 ? 19.701 64.960 27.092 1.00 46.91 96 SER A O 1
ATOM 714 N N . ARG A 1 97 ? 17.490 64.777 27.576 1.00 44.28 97 ARG A N 1
ATOM 715 C CA . ARG A 1 97 ? 16.855 65.737 26.615 1.00 44.28 97 ARG A CA 1
ATOM 716 C C . ARG A 1 97 ? 16.608 65.162 25.198 1.00 44.28 97 ARG A C 1
ATOM 718 O O . ARG A 1 97 ? 17.320 64.263 24.787 1.00 44.28 97 ARG A O 1
ATOM 725 N N . THR A 1 98 ? 15.582 65.578 24.435 1.00 42.91 98 THR A N 1
ATOM 726 C CA . THR A 1 98 ? 14.656 66.736 24.587 1.00 42.91 98 THR A CA 1
ATOM 727 C C . THR A 1 98 ? 13.207 66.397 24.187 1.00 42.91 98 THR A C 1
ATOM 729 O O . THR A 1 98 ? 12.976 65.543 23.342 1.00 42.91 98 THR A O 1
ATOM 732 N N . THR A 1 99 ? 12.228 67.112 24.749 1.00 48.44 99 THR A N 1
ATOM 733 C CA . THR A 1 99 ? 10.784 67.010 24.447 1.00 48.44 99 THR A CA 1
ATOM 734 C C . THR A 1 99 ? 10.338 67.832 23.229 1.00 48.44 99 THR A C 1
ATOM 736 O O . THR A 1 99 ? 10.589 69.039 23.211 1.00 48.44 99 THR A O 1
ATOM 739 N N . ARG A 1 100 ? 9.556 67.236 22.311 1.00 46.31 100 ARG A N 1
ATOM 740 C CA . ARG A 1 100 ? 8.419 67.845 21.566 1.00 46.31 100 ARG A CA 1
ATOM 741 C C . ARG A 1 100 ? 7.695 66.773 20.720 1.00 46.31 100 ARG A C 1
ATOM 743 O O . ARG A 1 100 ? 8.254 65.709 20.506 1.00 46.31 100 ARG A O 1
ATOM 750 N N . MET A 1 101 ? 6.476 67.078 20.249 1.00 39.84 101 MET A N 1
ATOM 751 C CA . MET A 1 101 ? 5.562 66.214 19.457 1.00 39.84 101 MET A CA 1
ATOM 752 C C . MET A 1 101 ? 4.763 65.127 20.218 1.00 39.84 101 MET A C 1
ATOM 754 O O . MET A 1 101 ? 4.784 63.953 19.867 1.00 39.84 101 MET A O 1
ATOM 758 N N . GLN A 1 102 ? 3.944 65.545 21.191 1.00 48.84 102 GLN A N 1
ATOM 759 C CA . GLN A 1 102 ? 2.763 64.787 21.649 1.00 48.84 102 GLN A CA 1
ATOM 760 C C . GLN A 1 102 ? 1.484 65.621 21.431 1.00 48.84 102 GLN A C 1
ATOM 762 O O . GLN A 1 102 ? 1.020 66.253 22.376 1.00 48.84 102 GLN A O 1
ATOM 767 N N . MET A 1 103 ? 0.922 65.675 20.209 1.00 49.50 103 MET A N 1
ATOM 768 C CA . MET A 1 103 ? -0.401 66.318 20.026 1.00 49.50 103 MET A CA 1
ATOM 769 C C . MET A 1 103 ? -1.283 65.906 18.823 1.00 49.50 103 MET A C 1
ATOM 771 O O . MET A 1 103 ? -2.331 66.513 18.649 1.00 49.50 103 MET A O 1
ATOM 775 N N . GLU A 1 104 ? -0.950 64.877 18.029 1.00 47.28 104 GLU A N 1
ATOM 776 C CA . GLU A 1 104 ? -1.786 64.478 16.860 1.00 47.28 104 GLU A CA 1
ATOM 777 C C . GLU A 1 104 ? -2.248 63.003 16.841 1.00 47.28 104 GLU A C 1
ATOM 779 O O . GLU A 1 104 ? -2.970 62.578 15.944 1.00 47.28 104 GLU A O 1
ATOM 784 N N . TRP A 1 105 ? -1.913 62.205 17.860 1.00 47.00 105 TRP A N 1
ATOM 785 C CA . TRP A 1 105 ? -2.167 60.750 17.871 1.00 47.00 105 TRP A CA 1
ATOM 786 C C . TRP A 1 105 ? -3.564 60.323 18.377 1.00 47.00 105 TRP A C 1
ATOM 788 O O . TRP A 1 105 ? -3.815 59.135 18.564 1.00 47.00 105 TRP A O 1
ATOM 798 N N . SER A 1 106 ? -4.487 61.268 18.585 1.00 50.97 106 SER A N 1
ATOM 799 C CA . SER A 1 106 ? -5.793 61.005 19.225 1.00 50.97 106 SER A CA 1
ATOM 800 C C . SER A 1 106 ? -6.959 60.753 18.258 1.00 50.97 106 SER A C 1
ATOM 802 O O . SER A 1 106 ? -8.013 60.305 18.697 1.00 50.97 106 SER A O 1
ATOM 804 N N . ALA A 1 107 ? -6.807 61.048 16.960 1.00 46.78 107 ALA A N 1
ATOM 805 C CA . ALA A 1 107 ? -7.891 60.911 15.976 1.00 46.78 107 ALA A CA 1
ATOM 806 C C . ALA A 1 107 ? -7.907 59.545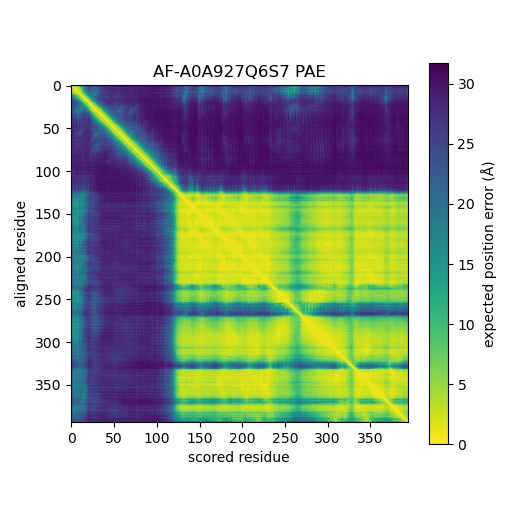 15.258 1.00 46.78 107 ALA A C 1
ATOM 808 O O . ALA A 1 107 ? -8.972 59.015 14.945 1.00 46.78 107 ALA A O 1
ATOM 809 N N . PHE A 1 108 ? -6.734 58.947 15.018 1.00 48.19 108 PHE A N 1
ATOM 810 C CA . PHE A 1 108 ? -6.610 57.697 14.252 1.00 48.19 108 PHE A CA 1
ATOM 811 C C . PHE A 1 108 ? -7.050 56.440 15.021 1.00 48.19 108 PHE A C 1
ATOM 813 O O . PHE A 1 108 ? -7.483 55.461 14.415 1.00 48.19 108 PHE A O 1
ATOM 820 N N . THR A 1 109 ? -6.972 56.457 16.352 1.00 50.22 109 THR A N 1
ATOM 821 C CA . THR A 1 109 ? -7.289 55.304 17.211 1.00 50.22 109 THR A CA 1
ATOM 822 C C . THR A 1 109 ? -8.776 54.953 17.243 1.00 50.22 109 THR A C 1
ATOM 824 O O . THR A 1 109 ? -9.109 53.778 17.376 1.00 50.22 109 THR A O 1
ATOM 827 N N . LEU A 1 110 ? -9.680 55.928 17.082 1.00 43.06 110 LEU A N 1
ATOM 828 C CA . LEU A 1 110 ? -11.122 55.680 17.201 1.00 43.06 110 LEU A CA 1
ATOM 829 C C . LEU A 1 110 ? -11.744 55.088 15.922 1.00 43.06 110 LEU A C 1
ATOM 831 O O . LEU A 1 110 ? -12.667 54.283 16.007 1.00 43.06 110 LEU A O 1
ATOM 835 N N . LEU A 1 111 ? -11.209 55.423 14.741 1.00 44.78 111 LEU A N 1
ATOM 836 C CA . LEU A 1 111 ? -11.701 54.899 13.457 1.00 44.78 111 LEU A CA 1
ATOM 837 C C . LEU A 1 111 ? -11.227 53.468 13.152 1.00 44.78 111 LEU A C 1
ATOM 839 O O . LEU A 1 111 ? -11.909 52.745 12.430 1.00 44.78 111 LEU A O 1
ATOM 843 N N . MET A 1 112 ? -10.112 53.017 13.740 1.00 51.50 112 MET A N 1
ATOM 844 C CA . MET A 1 112 ? -9.677 51.615 13.634 1.00 51.50 112 MET A CA 1
ATOM 845 C C . MET A 1 112 ? -10.427 50.661 14.579 1.00 51.50 112 MET A C 1
ATOM 847 O O . MET A 1 112 ? -10.451 49.457 14.331 1.00 51.50 112 MET A O 1
ATOM 851 N N . ALA A 1 113 ? -11.082 51.174 15.625 1.00 49.09 113 ALA A N 1
ATOM 852 C CA . ALA A 1 113 ? -11.760 50.354 16.632 1.00 49.09 113 ALA A CA 1
ATOM 853 C C . ALA A 1 113 ? -13.083 49.716 16.154 1.00 49.09 113 ALA A C 1
ATOM 855 O O . ALA A 1 113 ? -13.537 48.744 16.753 1.00 49.09 113 ALA A O 1
ATOM 856 N N . LEU A 1 114 ? -13.705 50.232 15.084 1.00 48.91 114 LEU A N 1
ATOM 857 C CA . LEU A 1 114 ? -15.034 49.794 14.621 1.00 48.91 114 LEU A CA 1
ATOM 858 C C . LEU A 1 114 ? -15.022 48.786 13.455 1.00 48.91 114 LEU A C 1
ATOM 860 O O . LEU A 1 114 ? -16.082 48.313 13.053 1.00 48.91 114 LEU A O 1
ATOM 864 N N . ALA A 1 115 ? -13.851 48.447 12.904 1.00 51.22 115 ALA A N 1
ATOM 865 C CA . ALA A 1 115 ? -13.736 47.691 11.649 1.00 51.22 115 ALA A CA 1
ATOM 866 C C . ALA A 1 115 ? -13.475 46.177 11.807 1.00 51.22 115 ALA A C 1
ATOM 868 O O . ALA A 1 115 ? -13.486 45.451 10.815 1.00 51.22 115 ALA A O 1
ATOM 869 N N . LEU A 1 116 ? -13.224 45.686 13.028 1.00 52.44 116 LEU A N 1
ATOM 870 C CA . LEU A 1 116 ? -12.751 44.311 13.283 1.00 52.44 116 LEU A CA 1
ATOM 871 C C . LEU A 1 116 ? -13.724 43.448 14.107 1.00 52.44 116 LEU A C 1
ATOM 873 O O . LEU A 1 116 ? -13.351 42.394 14.611 1.00 52.44 116 LEU A O 1
ATOM 877 N N . ALA A 1 117 ? -14.995 43.851 14.180 1.00 49.62 117 ALA A N 1
ATOM 878 C CA . ALA A 1 117 ? -16.090 43.041 14.723 1.00 49.62 117 ALA A CA 1
ATOM 879 C C . ALA A 1 117 ? -16.815 42.213 13.638 1.00 49.62 117 ALA A C 1
ATOM 881 O O . ALA A 1 117 ? -18.006 41.928 13.760 1.00 49.62 117 ALA A O 1
ATOM 882 N N . VAL A 1 118 ? -16.112 41.810 12.571 1.00 53.91 118 VAL A N 1
ATOM 883 C CA . VAL A 1 118 ? -16.592 40.719 11.710 1.00 53.91 118 VAL A CA 1
ATOM 884 C C . VAL A 1 118 ? -16.526 39.446 12.554 1.00 53.91 118 VAL A C 1
ATOM 886 O O . VAL A 1 118 ? -15.420 39.052 12.932 1.00 53.91 118 VAL A O 1
ATOM 889 N N . PRO A 1 119 ? -17.652 38.777 12.871 1.00 47.75 119 PRO A N 1
ATOM 890 C CA . PRO A 1 119 ? -17.574 37.484 13.519 1.00 47.75 119 PRO A CA 1
ATOM 891 C C . PRO A 1 119 ? -16.885 36.541 12.540 1.00 47.75 119 PRO A C 1
ATOM 893 O O . PRO A 1 119 ? -17.432 36.232 11.478 1.00 47.75 119 PRO A O 1
ATOM 896 N N . ALA A 1 120 ? -15.688 36.087 12.905 1.00 51.50 120 ALA A N 1
ATOM 897 C CA . ALA A 1 120 ? -15.012 35.002 12.223 1.00 51.50 120 ALA A CA 1
ATOM 898 C C . ALA A 1 120 ? -15.827 33.721 12.443 1.00 51.50 120 ALA A C 1
ATOM 900 O O . ALA A 1 120 ? -15.496 32.873 13.270 1.00 51.50 120 ALA A O 1
ATOM 901 N N . ARG A 1 121 ? -16.907 33.576 11.665 1.00 48.16 121 ARG A N 1
ATOM 902 C CA . ARG A 1 121 ? -17.368 32.267 11.235 1.00 48.16 121 ARG A CA 1
ATOM 903 C C . ARG A 1 121 ? -16.182 31.654 10.514 1.00 48.16 121 ARG A C 1
ATOM 905 O O . ARG A 1 121 ? -15.975 31.912 9.329 1.00 48.16 121 ARG A O 1
ATOM 912 N N . ALA A 1 122 ? -15.407 30.867 11.256 1.00 53.12 122 ALA A N 1
ATOM 913 C CA . ALA A 1 122 ? -14.697 29.758 10.666 1.00 53.12 122 ALA A CA 1
ATOM 914 C C . ALA A 1 122 ? -15.722 29.065 9.769 1.00 53.12 122 ALA A C 1
ATOM 916 O O . ALA A 1 122 ? -16.763 28.600 10.235 1.00 53.12 122 ALA A O 1
ATOM 917 N N . GLN A 1 123 ? -15.495 29.130 8.462 1.00 48.03 123 GLN A N 1
ATOM 918 C CA . GLN A 1 123 ? -16.193 28.229 7.575 1.00 48.03 123 GLN A CA 1
ATOM 919 C C . GLN A 1 123 ? -15.701 26.855 8.006 1.00 48.03 123 GLN A C 1
ATOM 921 O O . GLN A 1 123 ? -14.503 26.589 7.894 1.00 48.03 123 GLN A O 1
ATOM 926 N N . ASP A 1 124 ? -16.600 26.030 8.543 1.00 54.69 124 ASP A N 1
ATOM 927 C CA . ASP A 1 124 ? -16.365 24.599 8.696 1.00 54.69 124 ASP A CA 1
ATOM 928 C C . ASP A 1 124 ? -16.152 24.055 7.284 1.00 54.69 124 ASP A C 1
ATOM 930 O O . ASP A 1 124 ? -17.097 23.701 6.575 1.00 54.69 124 ASP A O 1
ATOM 934 N N . ALA A 1 125 ? -14.901 24.141 6.825 1.00 62.97 125 ALA A N 1
ATOM 935 C CA . ALA A 1 125 ? -14.508 23.836 5.467 1.00 62.97 125 ALA A CA 1
ATOM 936 C C . ALA A 1 125 ? -14.894 22.383 5.224 1.00 62.97 125 ALA A C 1
ATOM 938 O O . ALA A 1 125 ? -14.373 21.491 5.897 1.00 62.97 125 ALA A O 1
ATOM 939 N N . ALA A 1 126 ? -15.877 22.182 4.340 1.00 72.56 126 ALA A N 1
ATOM 940 C CA . ALA A 1 126 ? -16.564 20.908 4.201 1.00 72.56 126 ALA A CA 1
ATOM 941 C C . ALA A 1 126 ? -15.531 19.790 4.049 1.00 72.56 126 ALA A C 1
ATOM 943 O O . ALA A 1 126 ? -14.752 19.793 3.093 1.00 72.56 126 ALA A O 1
ATOM 944 N N . LYS A 1 127 ? -15.494 18.897 5.048 1.00 80.62 127 LYS A N 1
ATOM 945 C CA . LYS A 1 127 ? -14.444 17.887 5.200 1.00 80.62 127 LYS A CA 1
ATOM 946 C C . LYS A 1 127 ? -14.267 17.144 3.877 1.00 80.62 127 LYS A C 1
ATOM 948 O O . LYS A 1 127 ? -15.275 16.710 3.308 1.00 80.62 127 LYS A O 1
ATOM 953 N N . PRO A 1 128 ? -13.034 17.018 3.363 1.00 89.12 128 PRO A N 1
ATOM 954 C CA . PRO A 1 128 ? -12.832 16.457 2.042 1.00 89.12 128 PRO A CA 1
ATOM 955 C C . PRO A 1 128 ? -13.329 15.015 2.005 1.00 89.12 128 PRO A C 1
ATOM 957 O O . PRO A 1 128 ? -13.041 14.217 2.899 1.00 89.12 128 PRO A O 1
ATOM 960 N N . ALA A 1 129 ? -14.079 14.681 0.957 1.00 91.94 129 ALA A N 1
ATOM 961 C CA . ALA A 1 129 ? -14.487 13.306 0.718 1.00 91.94 129 ALA A CA 1
ATOM 962 C C . ALA A 1 129 ? -13.239 12.421 0.501 1.00 91.94 129 ALA A C 1
ATOM 964 O O . ALA A 1 129 ? -12.279 12.889 -0.120 1.00 91.94 129 ALA A O 1
ATOM 965 N N . PRO A 1 130 ? -13.238 11.153 0.957 1.00 94.56 130 PRO A N 1
ATOM 966 C CA . PRO A 1 130 ? -12.133 10.238 0.701 1.00 94.56 130 PRO A CA 1
ATOM 967 C C . PRO A 1 130 ? -11.969 9.952 -0.799 1.00 94.56 130 PRO A C 1
ATOM 969 O O . PRO A 1 130 ? -12.703 9.148 -1.375 1.00 94.56 130 PRO A O 1
ATOM 972 N N . ASP A 1 131 ? -10.971 10.579 -1.416 1.00 92.94 131 ASP A N 1
ATOM 973 C CA . ASP A 1 131 ? -10.607 10.402 -2.821 1.00 92.94 131 ASP A CA 1
ATOM 974 C C . ASP A 1 131 ? -9.238 9.710 -2.958 1.00 92.94 131 ASP A C 1
ATOM 976 O O . ASP A 1 131 ? -8.253 10.062 -2.309 1.00 92.94 131 ASP A O 1
ATOM 980 N N . TRP A 1 132 ? -9.209 8.673 -3.795 1.00 89.31 132 TRP A N 1
ATOM 981 C CA . TRP A 1 132 ? -8.086 7.748 -3.974 1.00 89.31 132 TRP A CA 1
ATOM 982 C C . TRP A 1 132 ? -6.928 8.355 -4.763 1.00 89.31 132 TRP A C 1
ATOM 984 O O . TRP A 1 132 ? -5.773 7.971 -4.564 1.00 89.31 132 TRP A O 1
ATOM 994 N N . ASP A 1 133 ? -7.258 9.295 -5.647 1.00 87.62 133 ASP A N 1
ATOM 995 C CA . ASP A 1 133 ? -6.363 9.884 -6.640 1.00 87.62 133 ASP A CA 1
ATOM 996 C C . ASP A 1 133 ? -6.131 11.386 -6.384 1.00 87.62 133 ASP A C 1
ATOM 998 O O . ASP A 1 133 ? -5.680 12.118 -7.266 1.00 87.62 133 ASP A O 1
ATOM 1002 N N . SER A 1 134 ? -6.376 11.837 -5.146 1.00 91.94 134 SER A N 1
ATOM 1003 C CA . SER A 1 134 ? -6.083 13.198 -4.690 1.00 91.94 134 SER A CA 1
ATOM 1004 C C . SER A 1 134 ? -4.614 13.571 -4.924 1.00 91.94 134 SER A C 1
ATOM 1006 O O . SER A 1 134 ? -3.712 13.065 -4.250 1.00 91.94 134 SER A O 1
ATOM 1008 N N . GLU A 1 135 ? -4.376 14.498 -5.855 1.00 88.00 135 GLU A N 1
ATOM 1009 C CA . GLU A 1 135 ? -3.077 15.128 -6.095 1.00 88.00 135 GLU A CA 1
ATOM 1010 C C . GLU A 1 135 ? -3.151 16.646 -5.814 1.00 88.00 135 GLU A C 1
ATOM 1012 O O . GLU A 1 135 ? -3.811 17.374 -6.557 1.00 88.00 135 GLU A O 1
ATOM 1017 N N . PRO A 1 136 ? -2.442 17.169 -4.791 1.00 91.94 136 PRO A N 1
ATOM 1018 C CA . PRO A 1 136 ? -1.641 16.442 -3.804 1.00 91.94 136 PRO A CA 1
ATOM 1019 C C . PRO A 1 136 ? -2.509 15.674 -2.796 1.00 91.94 136 PRO A C 1
ATOM 1021 O O . PRO A 1 136 ? -3.673 16.020 -2.594 1.00 91.94 136 PRO A O 1
ATOM 1024 N N . ALA A 1 137 ? -1.917 14.695 -2.105 1.00 96.06 137 ALA A N 1
ATOM 1025 C CA . ALA A 1 137 ? -2.636 13.983 -1.053 1.00 96.06 137 ALA A CA 1
ATOM 1026 C C . ALA A 1 137 ? -3.068 14.931 0.084 1.00 96.06 137 ALA A C 1
ATOM 1028 O O . ALA A 1 137 ? -2.361 15.882 0.451 1.00 96.06 137 ALA A O 1
ATOM 1029 N N . GLN A 1 138 ? -4.240 14.639 0.638 1.00 96.38 138 GLN A N 1
ATOM 1030 C CA . GLN A 1 138 ? -4.915 15.412 1.671 1.00 96.38 138 GLN A CA 1
ATOM 1031 C C . GLN A 1 138 ? -4.594 14.809 3.039 1.00 96.38 138 GLN A C 1
ATOM 1033 O O . GLN A 1 138 ? -4.759 13.605 3.235 1.00 96.38 138 GLN A O 1
ATOM 1038 N N . VAL A 1 139 ? -4.114 15.642 3.968 1.00 96.94 139 VAL A N 1
ATOM 103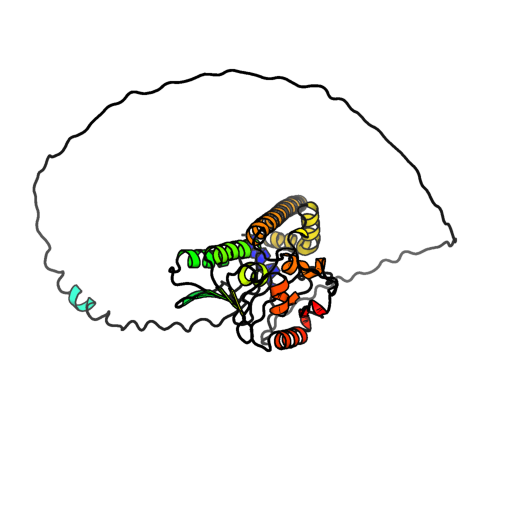9 C CA . VAL A 1 139 ? -3.610 15.208 5.279 1.00 96.94 139 VAL A CA 1
ATOM 1040 C C . VAL A 1 139 ? -4.116 16.157 6.363 1.00 96.94 139 VAL A C 1
ATOM 1042 O O . VAL A 1 139 ? -3.829 17.352 6.306 1.00 96.94 139 VAL A O 1
ATOM 1045 N N . PHE A 1 140 ? -4.877 15.644 7.330 1.00 95.62 140 PHE A N 1
ATOM 1046 C CA . PHE A 1 140 ? -5.484 16.434 8.411 1.00 95.62 140 PHE A CA 1
ATOM 1047 C C . PHE A 1 140 ? -5.815 15.563 9.632 1.00 95.62 140 PHE A C 1
ATOM 1049 O O . PHE A 1 140 ? -6.016 14.360 9.496 1.00 95.62 140 PHE A O 1
ATOM 1056 N N . VAL A 1 141 ? -5.872 16.161 10.825 1.00 95.81 141 VAL A N 1
ATOM 1057 C CA . VAL A 1 141 ? -6.272 15.475 12.068 1.00 95.81 141 VAL A CA 1
ATOM 1058 C C . VAL A 1 141 ? -7.736 15.780 12.378 1.00 95.81 141 VAL A C 1
ATOM 1060 O O . VAL A 1 141 ? -8.149 16.936 12.315 1.00 95.81 141 VAL A O 1
ATOM 1063 N N . GLU A 1 142 ? -8.495 14.760 12.769 1.00 94.56 142 GLU A N 1
ATOM 1064 C CA . GLU A 1 142 ? -9.856 14.882 13.288 1.00 94.56 142 GLU A CA 1
ATOM 1065 C C . GLU A 1 142 ? -10.020 13.999 14.534 1.00 94.56 142 GLU A C 1
ATOM 1067 O O . GLU A 1 142 ? -10.011 12.774 14.450 1.00 94.56 142 GLU A O 1
ATOM 1072 N N . GLY A 1 143 ? -10.173 14.616 15.710 1.00 94.38 143 GLY A N 1
ATOM 1073 C CA . GLY A 1 143 ? -10.357 13.891 16.971 1.00 94.38 143 GLY A CA 1
ATOM 1074 C C . GLY A 1 143 ? -9.167 12.989 17.325 1.00 94.38 143 GLY A C 1
ATOM 1075 O O . GLY A 1 143 ? -8.090 13.475 17.670 1.00 94.38 143 GLY A O 1
ATOM 1076 N N . ASP A 1 144 ? -9.384 11.675 17.268 1.00 96.75 144 ASP A N 1
ATOM 1077 C CA . ASP A 1 144 ? -8.399 10.610 17.499 1.00 96.75 144 ASP A CA 1
ATOM 1078 C C . ASP A 1 144 ? -7.768 10.062 16.199 1.00 96.75 144 ASP A C 1
ATOM 1080 O O . ASP A 1 144 ? -6.937 9.149 16.248 1.00 96.75 144 ASP A O 1
ATOM 1084 N N . ALA A 1 145 ? -8.154 10.599 15.039 1.00 97.88 145 ALA A N 1
ATOM 1085 C CA . ALA A 1 145 ? -7.724 10.144 13.726 1.00 97.88 145 ALA A CA 1
ATOM 1086 C C . ALA A 1 145 ? -6.773 11.131 13.037 1.00 97.88 145 ALA A C 1
ATOM 1088 O O . ALA A 1 145 ? -6.984 12.344 13.040 1.00 97.88 145 ALA A O 1
ATOM 1089 N N . LEU A 1 146 ? -5.758 10.595 12.361 1.00 98.00 146 LEU A N 1
ATOM 1090 C CA . LEU A 1 146 ? -5.068 11.275 11.267 1.00 98.00 146 LEU A CA 1
ATOM 1091 C C . LEU A 1 146 ? -5.621 10.730 9.949 1.00 98.00 146 LEU A C 1
ATOM 1093 O O . LEU A 1 146 ? -5.718 9.520 9.780 1.00 98.00 146 LEU A O 1
ATOM 1097 N N . HIS A 1 147 ? -5.976 11.604 9.017 1.00 98.19 147 HIS A N 1
ATOM 1098 C CA . HIS A 1 147 ? -6.538 11.241 7.720 1.00 98.19 147 HIS A CA 1
ATOM 1099 C C . HIS A 1 147 ? -5.476 11.359 6.622 1.00 98.19 147 HIS A C 1
ATOM 1101 O O . HIS A 1 147 ? -4.683 12.303 6.629 1.00 98.19 147 HIS A O 1
ATOM 1107 N N . TYR A 1 148 ? -5.472 10.418 5.675 1.00 98.38 148 TYR A N 1
ATOM 1108 C CA . TYR A 1 148 ? -4.610 10.434 4.490 1.00 98.38 148 TYR A CA 1
ATOM 1109 C C . TYR A 1 148 ? -5.362 9.958 3.243 1.00 98.38 148 TYR A C 1
ATOM 1111 O O . TYR A 1 148 ? -5.651 8.766 3.102 1.00 98.38 148 TYR A O 1
ATOM 1119 N N . TYR A 1 149 ? -5.659 10.879 2.325 1.00 98.00 149 TYR A N 1
ATOM 1120 C CA . TYR A 1 149 ? -6.367 10.589 1.071 1.00 98.00 149 TYR A CA 1
ATOM 1121 C C . TYR A 1 149 ? -5.493 10.959 -0.133 1.00 98.00 149 TYR A C 1
ATOM 1123 O O . TYR A 1 149 ? -5.115 12.122 -0.268 1.00 98.00 149 TYR A O 1
ATOM 1131 N N . GLY A 1 150 ? -5.161 9.992 -0.993 1.00 96.94 150 GLY A N 1
ATOM 1132 C CA . GLY A 1 150 ? -4.359 10.198 -2.209 1.00 96.94 150 GLY A CA 1
ATOM 1133 C C . GLY A 1 150 ? -3.219 9.190 -2.391 1.00 96.94 150 GLY A C 1
ATOM 1134 O O . GLY A 1 150 ? -3.094 8.213 -1.653 1.00 96.94 150 GLY A O 1
ATOM 1135 N N . ALA A 1 151 ? -2.371 9.407 -3.396 1.00 95.56 151 ALA A N 1
ATOM 1136 C CA . ALA A 1 151 ? -1.277 8.494 -3.744 1.00 95.56 151 ALA A CA 1
ATOM 1137 C C . ALA A 1 151 ? -0.055 8.621 -2.812 1.00 95.56 151 ALA A C 1
ATOM 1139 O O . ALA A 1 151 ? 0.347 9.732 -2.463 1.00 95.56 151 ALA A O 1
ATOM 1140 N N . LEU A 1 152 ? 0.583 7.489 -2.474 1.00 95.81 152 LEU A N 1
ATOM 1141 C CA . LEU A 1 152 ? 1.781 7.418 -1.617 1.00 95.81 152 LEU A CA 1
ATOM 1142 C C . LEU A 1 152 ? 3.046 7.862 -2.366 1.00 95.81 152 LEU A C 1
ATOM 1144 O O . LEU A 1 152 ? 3.957 7.088 -2.637 1.00 95.81 152 LEU A O 1
ATOM 1148 N N . GLU A 1 153 ? 3.085 9.134 -2.733 1.00 94.62 153 GLU A N 1
ATOM 1149 C CA . GLU A 1 153 ? 4.211 9.779 -3.399 1.00 94.62 153 GLU A CA 1
ATOM 1150 C C . GLU A 1 153 ? 5.150 10.420 -2.372 1.00 94.62 153 GLU A C 1
ATOM 1152 O O . GLU A 1 153 ? 4.678 11.016 -1.408 1.00 94.62 153 GLU A O 1
ATOM 1157 N N . VAL A 1 154 ? 6.473 10.389 -2.590 1.00 93.88 154 VAL A N 1
ATOM 1158 C CA . VAL A 1 154 ? 7.494 10.898 -1.637 1.00 93.88 154 VAL A CA 1
ATOM 1159 C C . VAL A 1 154 ? 7.155 12.287 -1.062 1.00 93.88 154 VAL A C 1
ATOM 1161 O O . VAL A 1 154 ? 7.231 12.502 0.146 1.00 93.88 154 VAL A O 1
ATOM 1164 N N . ARG A 1 155 ? 6.720 13.231 -1.912 1.00 94.62 155 ARG A N 1
ATOM 1165 C CA . ARG A 1 155 ? 6.296 14.590 -1.507 1.00 94.62 155 ARG A CA 1
ATOM 1166 C C . ARG A 1 155 ? 5.167 14.574 -0.475 1.00 94.62 155 ARG A C 1
ATOM 1168 O O . ARG A 1 155 ? 5.150 15.403 0.430 1.00 94.62 155 ARG A O 1
ATOM 1175 N N . ASP A 1 156 ? 4.211 13.677 -0.658 1.00 95.81 156 ASP A N 1
ATOM 1176 C CA . ASP A 1 156 ? 2.936 13.674 0.047 1.00 95.81 156 ASP A CA 1
ATOM 1177 C C . ASP A 1 156 ? 2.961 12.722 1.250 1.00 95.81 156 ASP A C 1
ATOM 1179 O O . ASP A 1 156 ? 2.377 13.027 2.287 1.00 95.81 156 ASP A O 1
ATOM 1183 N N . VAL A 1 157 ? 3.755 11.651 1.187 1.00 96.75 157 VAL A N 1
ATOM 1184 C CA . VAL A 1 157 ? 4.204 10.895 2.365 1.00 96.75 157 VAL A CA 1
ATOM 1185 C C . VAL A 1 157 ? 4.987 11.788 3.328 1.00 96.75 157 VAL A C 1
ATOM 1187 O O . VAL A 1 157 ? 4.747 11.727 4.529 1.00 96.75 157 VAL A O 1
ATOM 1190 N N . ASN A 1 158 ? 5.848 12.691 2.847 1.00 97.19 158 ASN A N 1
ATOM 1191 C CA . ASN A 1 158 ? 6.529 13.639 3.738 1.00 97.19 158 ASN A CA 1
ATOM 1192 C C . ASN A 1 158 ? 5.542 14.541 4.508 1.00 97.19 158 ASN A C 1
ATOM 1194 O O . ASN A 1 158 ? 5.829 14.911 5.645 1.00 97.19 158 ASN A O 1
ATOM 1198 N N . ARG A 1 159 ? 4.357 14.836 3.949 1.00 96.19 159 ARG A N 1
ATOM 1199 C CA . ARG A 1 159 ? 3.275 15.539 4.667 1.00 96.19 159 ARG A CA 1
ATOM 1200 C C . ARG A 1 159 ? 2.625 14.650 5.725 1.00 96.19 159 ARG A C 1
ATOM 1202 O O . ARG A 1 159 ? 2.373 15.126 6.825 1.00 96.19 159 ARG A O 1
ATOM 1209 N N . LEU A 1 160 ? 2.396 13.369 5.420 1.00 97.06 160 LEU A N 1
ATOM 1210 C CA . LEU A 1 160 ? 1.914 12.376 6.389 1.00 97.06 160 LEU A CA 1
ATOM 1211 C C . LEU A 1 160 ? 2.884 12.225 7.568 1.00 97.06 160 LEU A C 1
ATOM 1213 O O . LEU A 1 160 ? 2.456 12.273 8.715 1.00 97.06 160 LEU A O 1
ATOM 1217 N N . LEU A 1 161 ? 4.188 12.116 7.302 1.00 97.88 161 LEU A N 1
ATOM 1218 C CA . LEU A 1 161 ? 5.224 12.019 8.334 1.00 97.88 161 LEU A CA 1
ATOM 1219 C C . LEU A 1 161 ? 5.306 13.295 9.190 1.00 97.88 161 LEU A C 1
ATOM 1221 O O . LEU A 1 161 ? 5.365 13.206 10.415 1.00 97.88 161 LEU A O 1
ATOM 1225 N N . GLN A 1 162 ? 5.236 14.482 8.578 1.00 97.31 162 GLN A N 1
ATOM 1226 C CA . GLN A 1 162 ? 5.170 15.754 9.311 1.00 97.31 162 GLN A CA 1
ATOM 1227 C C . GLN A 1 162 ? 3.901 15.861 10.169 1.00 97.31 162 GLN A C 1
ATOM 1229 O O . GLN A 1 162 ? 3.978 16.267 11.328 1.00 97.31 162 GLN A O 1
ATOM 1234 N N . ALA A 1 163 ? 2.747 15.451 9.638 1.00 96.44 163 ALA A N 1
ATOM 1235 C CA . ALA A 1 163 ? 1.491 15.430 10.378 1.00 96.44 163 ALA A CA 1
ATOM 1236 C C . ALA A 1 163 ? 1.506 14.401 11.518 1.00 96.44 163 ALA A C 1
ATOM 1238 O O . ALA A 1 163 ? 1.005 14.702 12.593 1.00 96.44 163 ALA A O 1
ATOM 1239 N N . LEU A 1 164 ? 2.138 13.234 11.340 1.00 95.56 164 LEU A N 1
ATOM 1240 C CA . LEU A 1 164 ? 2.378 12.272 12.420 1.00 95.56 164 LEU A CA 1
ATOM 1241 C C . LEU A 1 164 ? 3.243 12.890 13.527 1.00 95.56 164 LEU A C 1
ATOM 1243 O O . LEU A 1 164 ? 2.860 12.821 14.690 1.00 95.56 164 LEU A O 1
ATOM 1247 N N . VAL A 1 165 ? 4.362 13.541 13.197 1.00 95.62 165 VAL A N 1
ATOM 1248 C CA . VAL A 1 165 ? 5.226 14.197 14.199 1.00 95.62 165 VAL A CA 1
ATOM 1249 C C . VAL A 1 165 ? 4.496 15.325 14.947 1.00 95.62 165 VAL A C 1
ATOM 1251 O O . VAL A 1 165 ? 4.721 15.505 16.141 1.00 95.62 165 VAL A O 1
ATOM 1254 N N . ALA A 1 166 ? 3.600 16.057 14.279 1.00 96.06 166 ALA A N 1
ATOM 1255 C CA . ALA A 1 166 ? 2.816 17.137 14.887 1.00 96.06 166 ALA A CA 1
ATOM 1256 C C . ALA A 1 166 ? 1.528 16.677 15.609 1.00 96.06 166 ALA A C 1
ATOM 1258 O O . ALA A 1 166 ? 0.992 17.421 16.431 1.00 96.06 166 ALA A O 1
ATOM 1259 N N . ALA A 1 167 ? 0.999 15.489 15.301 1.00 95.19 167 ALA A N 1
ATOM 1260 C CA . ALA A 1 167 ? -0.286 15.021 15.818 1.00 95.19 167 ALA A CA 1
ATOM 1261 C C . ALA A 1 167 ? -0.221 14.661 17.316 1.00 95.19 167 ALA A C 1
ATOM 1263 O O . ALA A 1 167 ? 0.666 13.899 17.721 1.00 95.19 167 ALA A O 1
ATOM 1264 N N . PRO A 1 168 ? -1.192 15.110 18.139 1.00 94.50 168 PRO A N 1
ATOM 1265 C CA . PRO A 1 168 ? -1.181 14.895 19.585 1.00 94.50 168 PRO A CA 1
ATOM 1266 C C . PRO A 1 168 ? -1.253 13.409 19.950 1.00 94.50 168 PRO A C 1
ATOM 1268 O O . PRO A 1 168 ? -1.774 12.597 19.188 1.00 94.50 168 PRO A O 1
ATOM 1271 N N . ALA A 1 169 ? -0.781 13.046 21.146 1.00 93.38 169 ALA A N 1
ATOM 1272 C CA . ALA A 1 169 ? -0.735 11.656 21.622 1.00 93.38 169 ALA A CA 1
ATOM 1273 C C . ALA A 1 169 ? -2.109 10.949 21.684 1.00 93.38 169 ALA A C 1
ATOM 1275 O O . ALA A 1 169 ? -2.162 9.727 21.768 1.00 93.38 169 ALA A O 1
ATOM 1276 N N . THR A 1 170 ? -3.212 11.699 21.598 1.00 95.56 170 THR A N 1
ATOM 1277 C CA . THR A 1 170 ? -4.581 11.179 21.457 1.00 95.56 170 THR A CA 1
ATOM 1278 C C . THR A 1 170 ? -4.882 10.589 20.077 1.00 95.56 170 THR A C 1
ATOM 1280 O O . THR A 1 170 ? -5.848 9.843 19.948 1.00 95.56 170 THR A O 1
ATOM 1283 N N . VAL A 1 171 ? -4.087 10.899 19.045 1.00 97.69 171 VAL A N 1
ATOM 1284 C CA . VAL A 1 171 ? -4.244 10.296 17.715 1.00 97.69 171 VAL A CA 1
ATOM 1285 C C . VAL A 1 171 ? -3.763 8.848 17.747 1.00 97.69 171 VAL A C 1
ATOM 1287 O O . VAL A 1 171 ? -2.568 8.588 17.927 1.00 97.69 171 VAL A O 1
ATOM 1290 N N . SER A 1 172 ? -4.718 7.934 17.559 1.00 97.19 172 SER A N 1
ATOM 1291 C CA . SER A 1 172 ? -4.583 6.482 17.729 1.00 97.19 172 SER A CA 1
ATOM 1292 C C . SER A 1 172 ? -4.907 5.666 16.467 1.00 97.19 172 SER A C 1
ATOM 1294 O O . SER A 1 172 ? -4.561 4.484 16.402 1.00 97.19 172 SER A O 1
ATOM 1296 N N . ARG A 1 173 ? -5.491 6.293 15.433 1.00 97.94 173 ARG A N 1
ATOM 1297 C CA . ARG A 1 173 ? -5.757 5.667 14.126 1.00 97.94 173 ARG A CA 1
ATOM 1298 C C . ARG A 1 173 ? -5.323 6.523 12.933 1.00 97.94 173 ARG A C 1
ATOM 1300 O O . ARG A 1 173 ? -5.363 7.752 12.982 1.00 97.94 173 ARG A O 1
ATOM 1307 N N . LEU A 1 174 ? -4.940 5.849 11.849 1.00 98.56 174 LEU A N 1
ATOM 1308 C CA . LEU A 1 174 ? -4.761 6.411 10.511 1.00 98.56 174 LEU A CA 1
ATOM 1309 C C . LEU A 1 174 ? -5.960 6.008 9.638 1.00 98.56 174 LEU A C 1
ATOM 1311 O O . LEU A 1 174 ? -6.129 4.832 9.319 1.00 98.56 174 LEU A O 1
ATOM 1315 N N . VAL A 1 175 ? -6.771 6.981 9.233 1.00 98.62 175 VAL A N 1
ATOM 1316 C CA . VAL A 1 175 ? -7.899 6.805 8.309 1.00 98.62 175 VAL A CA 1
ATOM 1317 C C . VAL A 1 175 ? -7.396 7.042 6.885 1.00 98.62 175 VAL A C 1
ATOM 1319 O O . VAL A 1 175 ? -7.014 8.159 6.535 1.00 98.62 175 VAL A O 1
ATOM 1322 N N . VAL A 1 176 ? -7.362 6.001 6.053 1.00 98.62 176 VAL A N 1
ATOM 1323 C CA . VAL A 1 176 ? -6.645 6.004 4.770 1.00 98.62 176 VAL A CA 1
ATOM 1324 C C . VAL A 1 176 ? -7.536 5.655 3.581 1.00 98.62 176 VAL A C 1
ATOM 1326 O O . VAL A 1 176 ? -8.320 4.707 3.621 1.00 98.62 176 VAL A O 1
ATOM 1329 N N . THR A 1 177 ? -7.355 6.380 2.476 1.00 98.44 177 THR A N 1
ATOM 1330 C CA . THR A 1 177 ? -7.706 5.886 1.140 1.00 98.44 177 THR A CA 1
ATOM 1331 C C . THR A 1 177 ? -6.546 6.178 0.191 1.00 98.44 177 THR A C 1
ATOM 1333 O O . THR A 1 177 ? -6.160 7.330 -0.002 1.00 98.44 177 THR A O 1
ATOM 1336 N N . SER A 1 178 ? -5.927 5.137 -0.366 1.00 97.88 178 SER A N 1
ATOM 1337 C CA . SER A 1 178 ? -4.784 5.295 -1.272 1.00 97.88 178 SER A CA 1
ATOM 1338 C C . SER A 1 178 ? -4.642 4.141 -2.259 1.00 97.88 178 SER A C 1
ATOM 1340 O O . SER A 1 178 ? -4.667 2.972 -1.865 1.00 97.88 178 SER A O 1
ATOM 1342 N N . ARG A 1 179 ? -4.401 4.461 -3.536 1.00 94.88 179 ARG A N 1
ATOM 1343 C CA . ARG A 1 179 ? -4.014 3.482 -4.571 1.00 94.88 179 ARG A CA 1
ATOM 1344 C C . ARG A 1 179 ? -2.586 2.933 -4.415 1.00 94.88 179 ARG A C 1
ATOM 1346 O O . ARG A 1 179 ? -2.119 2.195 -5.281 1.00 94.88 179 ARG A O 1
ATOM 1353 N N . GLY A 1 180 ? -1.873 3.335 -3.362 1.00 95.06 180 GLY A N 1
ATOM 1354 C CA . GLY A 1 180 ? -0.435 3.139 -3.227 1.00 95.06 180 GLY A CA 1
ATOM 1355 C C . GLY A 1 180 ? 0.353 4.187 -4.015 1.00 95.06 180 GLY A C 1
ATOM 1356 O O . GLY A 1 180 ? -0.140 5.280 -4.299 1.00 95.06 180 GLY A O 1
ATOM 1357 N N . GLY A 1 181 ? 1.597 3.863 -4.343 1.00 93.25 181 GLY A N 1
ATOM 1358 C CA . GLY A 1 181 ? 2.566 4.777 -4.941 1.00 93.25 181 GLY A CA 1
ATOM 1359 C C . GLY A 1 181 ? 3.984 4.232 -4.784 1.00 93.25 181 GLY A C 1
ATOM 1360 O O . GLY A 1 181 ? 4.207 3.032 -4.933 1.00 93.25 181 GLY A O 1
ATOM 1361 N N . ASP A 1 182 ? 4.921 5.106 -4.438 1.00 93.31 182 ASP A N 1
ATOM 1362 C CA . ASP A 1 182 ? 6.316 4.769 -4.160 1.00 93.31 182 ASP A CA 1
ATOM 1363 C C . ASP A 1 182 ? 6.429 3.786 -2.975 1.00 93.31 182 ASP A C 1
ATOM 1365 O O . ASP A 1 182 ? 5.822 3.980 -1.917 1.00 93.31 182 ASP A O 1
ATOM 1369 N N . ALA A 1 183 ? 7.179 2.696 -3.161 1.00 92.56 183 ALA A N 1
ATOM 1370 C CA . ALA A 1 183 ? 7.310 1.641 -2.158 1.00 92.56 183 ALA A CA 1
ATOM 1371 C C . ALA A 1 183 ? 8.191 2.059 -0.970 1.00 92.56 183 ALA A C 1
ATOM 1373 O O . ALA A 1 183 ? 7.866 1.726 0.166 1.00 92.56 183 ALA A O 1
ATOM 1374 N N . VAL A 1 184 ? 9.262 2.825 -1.204 1.00 94.56 184 VAL A N 1
ATOM 1375 C CA . VAL A 1 184 ? 10.170 3.297 -0.146 1.00 94.56 184 VAL A CA 1
ATOM 1376 C C . VAL A 1 184 ? 9.468 4.352 0.712 1.00 94.56 184 VAL A C 1
ATOM 1378 O O . VAL A 1 184 ? 9.577 4.331 1.938 1.00 94.56 184 VAL A O 1
ATOM 1381 N N . ALA A 1 185 ? 8.669 5.223 0.091 1.00 96.06 185 ALA A N 1
ATOM 1382 C CA . ALA A 1 185 ? 7.829 6.180 0.805 1.00 96.06 185 ALA A CA 1
ATOM 1383 C C . ALA A 1 185 ? 6.730 5.475 1.627 1.00 96.06 185 ALA A C 1
ATOM 1385 O O . ALA A 1 185 ? 6.536 5.785 2.802 1.00 96.06 185 ALA A O 1
ATOM 1386 N N . ALA A 1 186 ? 6.042 4.489 1.042 1.00 96.94 186 ALA A N 1
ATOM 1387 C CA . ALA A 1 186 ? 5.034 3.699 1.749 1.00 96.94 186 ALA A CA 1
ATOM 1388 C C . ALA A 1 186 ? 5.616 2.921 2.943 1.00 96.94 186 ALA A C 1
ATOM 1390 O O . ALA A 1 186 ? 4.997 2.901 4.003 1.00 96.94 186 ALA A O 1
ATOM 1391 N N . ILE A 1 187 ? 6.819 2.351 2.804 1.00 96.75 187 ILE A N 1
ATOM 1392 C CA . ILE A 1 187 ? 7.577 1.730 3.901 1.00 96.75 187 ILE A CA 1
ATOM 1393 C C . ILE A 1 187 ? 7.855 2.745 5.016 1.00 96.75 187 ILE A C 1
ATOM 1395 O O . ILE A 1 187 ? 7.549 2.462 6.169 1.00 96.75 187 ILE A O 1
ATOM 1399 N N . ALA A 1 188 ? 8.378 3.935 4.701 1.00 96.88 188 ALA A N 1
ATOM 1400 C CA . ALA A 1 188 ? 8.694 4.947 5.715 1.00 96.88 188 ALA A CA 1
ATOM 1401 C C . ALA A 1 188 ? 7.444 5.430 6.480 1.00 96.88 188 ALA A C 1
ATOM 1403 O O . ALA A 1 188 ? 7.491 5.652 7.691 1.00 96.88 188 ALA A O 1
ATOM 1404 N N . ALA A 1 189 ? 6.303 5.551 5.793 1.00 97.38 189 ALA A N 1
ATOM 1405 C CA . ALA A 1 189 ? 5.014 5.800 6.436 1.00 97.38 189 ALA A CA 1
ATOM 1406 C C . ALA A 1 189 ? 4.552 4.606 7.294 1.00 97.38 189 ALA A C 1
ATOM 1408 O O . ALA A 1 189 ? 4.069 4.813 8.406 1.00 97.38 189 ALA A O 1
ATOM 1409 N N . GLY A 1 190 ? 4.744 3.375 6.817 1.00 96.44 190 GLY A N 1
ATOM 1410 C CA . GLY A 1 190 ? 4.443 2.135 7.534 1.00 96.44 190 GLY A CA 1
ATOM 1411 C C . GLY A 1 190 ? 5.217 1.980 8.837 1.00 96.44 190 GLY A C 1
ATOM 1412 O O . GLY A 1 190 ? 4.623 1.727 9.881 1.00 96.44 190 GLY A O 1
ATOM 1413 N N . GLU A 1 191 ? 6.528 2.220 8.799 1.00 95.56 191 GLU A N 1
ATOM 1414 C CA . GLU A 1 191 ? 7.404 2.241 9.975 1.00 95.56 191 GLU A CA 1
ATOM 1415 C C . GLU A 1 191 ? 6.917 3.265 11.014 1.00 95.56 191 GLU A C 1
ATOM 1417 O O . GLU A 1 191 ? 6.841 2.947 12.199 1.00 95.56 191 GLU A O 1
ATOM 1422 N N . ALA A 1 192 ? 6.504 4.465 10.586 1.00 95.00 192 ALA A N 1
ATOM 1423 C CA . ALA A 1 192 ? 5.979 5.496 11.485 1.00 95.00 192 ALA A CA 1
ATOM 1424 C C . ALA A 1 192 ? 4.586 5.160 12.065 1.00 95.00 192 ALA A C 1
ATOM 1426 O O . ALA A 1 192 ? 4.311 5.461 13.229 1.00 95.00 192 ALA A O 1
ATOM 1427 N N . VAL A 1 193 ? 3.713 4.517 11.281 1.00 93.69 193 VAL A N 1
ATOM 1428 C CA . VAL A 1 193 ? 2.395 4.007 11.716 1.00 93.69 193 VAL A CA 1
ATOM 1429 C C . VAL A 1 193 ? 2.563 2.885 12.745 1.00 93.69 193 VAL A C 1
ATOM 1431 O O . VAL A 1 193 ? 1.925 2.917 13.802 1.00 93.69 193 VAL A O 1
ATOM 1434 N N . HIS A 1 194 ? 3.458 1.935 12.466 1.00 92.31 194 HIS A N 1
ATOM 1435 C CA . HIS A 1 194 ? 3.763 0.795 13.326 1.00 92.31 194 HIS A CA 1
ATOM 1436 C C . HIS A 1 194 ? 4.445 1.225 14.632 1.00 92.31 194 HIS A C 1
ATOM 1438 O O . HIS A 1 194 ? 3.984 0.856 15.710 1.00 92.31 194 HIS A O 1
ATOM 1444 N N . ALA A 1 195 ? 5.481 2.071 14.568 1.00 92.50 195 ALA A N 1
ATOM 1445 C CA . ALA A 1 195 ? 6.215 2.545 15.746 1.00 92.50 195 ALA A CA 1
ATOM 1446 C C . ALA A 1 195 ? 5.351 3.378 16.714 1.00 92.50 195 ALA A C 1
ATOM 1448 O O . ALA A 1 195 ? 5.632 3.425 17.910 1.00 92.50 195 ALA A O 1
ATOM 1449 N N . ARG A 1 196 ? 4.280 4.011 16.215 1.00 92.94 196 ARG A N 1
ATOM 1450 C CA . ARG A 1 196 ? 3.264 4.698 17.031 1.00 92.94 196 ARG A CA 1
ATOM 1451 C C . ARG A 1 196 ? 2.138 3.766 17.511 1.00 92.94 196 ARG A C 1
ATOM 1453 O O . ARG A 1 196 ? 1.319 4.175 18.329 1.00 92.94 196 ARG A O 1
ATOM 1460 N N . GLY A 1 197 ? 2.082 2.526 17.026 1.00 93.06 197 GLY A N 1
ATOM 1461 C CA . GLY A 1 197 ? 1.057 1.544 17.384 1.00 93.06 197 GLY A CA 1
ATOM 1462 C C . GLY A 1 197 ? -0.347 1.903 16.887 1.00 93.06 197 GLY A C 1
ATOM 1463 O O . GLY A 1 197 ? -1.329 1.537 17.538 1.00 93.06 197 GLY A O 1
ATOM 1464 N N . LEU A 1 198 ? -0.455 2.635 15.771 1.00 96.38 198 LEU A N 1
ATOM 1465 C CA . LEU A 1 198 ? -1.743 3.083 15.237 1.00 96.38 198 LEU A CA 1
ATOM 1466 C C . LEU A 1 198 ? -2.581 1.916 14.691 1.00 96.38 198 LEU A C 1
ATOM 1468 O O . LEU A 1 198 ? -2.064 0.977 14.077 1.00 96.38 198 LEU A O 1
ATOM 1472 N N . ALA A 1 199 ? -3.900 2.021 14.849 1.00 98.19 199 ALA A N 1
ATOM 1473 C CA . ALA A 1 199 ? -4.847 1.284 14.016 1.00 98.19 199 ALA A CA 1
ATOM 1474 C C . ALA A 1 199 ? -4.914 1.896 12.603 1.00 98.19 199 ALA A C 1
ATOM 1476 O O . ALA A 1 199 ? -4.654 3.088 12.430 1.00 98.19 199 ALA A O 1
ATOM 1477 N N . VAL A 1 200 ? -5.293 1.109 11.594 1.00 98.62 200 VAL A N 1
ATOM 1478 C CA . VAL A 1 200 ? -5.514 1.598 10.220 1.00 98.62 200 VAL A CA 1
ATOM 1479 C C . VAL A 1 200 ? -6.952 1.334 9.786 1.00 98.62 200 VAL A C 1
ATOM 1481 O O . VAL A 1 200 ? -7.412 0.195 9.781 1.00 98.62 200 VAL A O 1
ATOM 1484 N N . GLU A 1 201 ? -7.657 2.393 9.399 1.00 98.75 201 GLU A N 1
ATOM 1485 C CA . GLU A 1 201 ? -9.046 2.359 8.943 1.00 98.75 201 GLU A CA 1
ATOM 1486 C C . GLU A 1 201 ? -9.108 2.691 7.447 1.00 98.75 201 GLU A C 1
ATOM 1488 O O . GLU A 1 201 ? -8.831 3.812 7.025 1.00 98.75 201 GLU A O 1
ATOM 1493 N N . VAL A 1 202 ? -9.448 1.701 6.626 1.00 98.75 202 VAL A N 1
ATOM 1494 C CA . VAL A 1 202 ? -9.463 1.789 5.165 1.00 98.75 202 VAL A CA 1
ATOM 1495 C C . VAL A 1 202 ? -10.840 2.247 4.680 1.00 98.75 202 VAL A C 1
ATOM 1497 O O . VAL A 1 202 ? -11.825 1.511 4.774 1.00 98.75 202 VAL A O 1
ATOM 1500 N N . VAL A 1 203 ? -10.909 3.457 4.123 1.00 98.44 203 VAL A N 1
ATOM 1501 C CA . VAL A 1 203 ? -12.153 4.149 3.731 1.00 98.44 203 VAL A CA 1
ATOM 1502 C C . VAL A 1 203 ? -12.229 4.424 2.222 1.00 98.44 203 VAL A C 1
ATOM 1504 O O . VAL A 1 203 ? -11.266 4.217 1.488 1.00 98.44 203 VAL A O 1
ATOM 1507 N N . GLY A 1 204 ? -13.376 4.913 1.740 1.00 96.12 204 GLY A N 1
ATOM 1508 C CA . GLY A 1 204 ? -13.564 5.303 0.338 1.00 96.12 204 GLY A CA 1
ATOM 1509 C C . GLY A 1 204 ? -13.450 4.118 -0.625 1.00 96.12 204 GLY A C 1
ATOM 1510 O O . GLY A 1 204 ? -14.136 3.113 -0.467 1.00 96.12 204 GLY A O 1
ATOM 1511 N N . ARG A 1 205 ? -12.589 4.232 -1.647 1.00 94.31 205 ARG A N 1
ATOM 1512 C CA . ARG A 1 205 ? -12.300 3.119 -2.572 1.00 94.31 205 ARG A CA 1
ATOM 1513 C C . ARG A 1 205 ? -11.408 2.047 -1.929 1.00 94.31 205 ARG A C 1
ATOM 1515 O O . ARG A 1 205 ? -11.530 0.872 -2.269 1.00 94.31 205 ARG A O 1
ATOM 1522 N N . GLY A 1 206 ? -10.551 2.441 -0.982 1.00 97.06 206 GLY A N 1
ATOM 1523 C CA . GLY A 1 206 ? -9.824 1.537 -0.096 1.00 97.06 206 GLY A CA 1
ATOM 1524 C C . GLY A 1 206 ? -8.305 1.721 -0.097 1.00 97.06 206 GLY A C 1
ATOM 1525 O O . GLY A 1 206 ? -7.798 2.839 -0.100 1.00 97.06 206 GLY A O 1
ATOM 1526 N N . CYS A 1 207 ? -7.546 0.629 -0.064 1.00 97.94 207 CYS A N 1
ATOM 1527 C CA . CYS A 1 207 ? -6.095 0.653 0.141 1.00 97.94 207 CYS A CA 1
ATOM 1528 C C . CYS A 1 207 ? -5.426 -0.373 -0.781 1.00 97.94 207 CYS A C 1
ATOM 1530 O O . CYS A 1 207 ? -5.598 -1.576 -0.606 1.00 97.94 207 CYS A O 1
ATOM 1532 N N . GLY A 1 208 ? -4.727 0.099 -1.814 1.00 95.31 208 GLY A N 1
ATOM 1533 C CA . GLY A 1 208 ? -4.154 -0.739 -2.871 1.00 95.31 208 GLY A CA 1
ATOM 1534 C C . GLY A 1 208 ? -2.630 -0.674 -2.951 1.00 95.31 208 GLY A C 1
ATOM 1535 O O . GLY A 1 208 ? -2.022 0.300 -2.508 1.00 95.31 208 GLY A O 1
ATOM 1536 N N . SER A 1 209 ? -2.009 -1.685 -3.566 1.00 94.06 209 SER A N 1
ATOM 1537 C CA . SER A 1 209 ? -0.568 -1.700 -3.859 1.00 94.06 209 SER A CA 1
ATOM 1538 C C . SER A 1 209 ? 0.255 -1.436 -2.584 1.00 94.06 209 SER A C 1
ATOM 1540 O O . SER A 1 209 ? -0.008 -2.032 -1.540 1.00 94.06 209 SER A O 1
ATOM 1542 N N . SER A 1 210 ? 1.211 -0.507 -2.617 1.00 95.19 210 SER A N 1
ATOM 1543 C CA . SER A 1 210 ? 2.047 -0.162 -1.465 1.00 95.19 210 SER A CA 1
ATOM 1544 C C . SER A 1 210 ? 1.272 0.341 -0.230 1.00 95.19 210 SER A C 1
ATOM 1546 O O . SER A 1 210 ? 1.787 0.207 0.878 1.00 95.19 210 SER A O 1
ATOM 1548 N N . CYS A 1 211 ? 0.020 0.810 -0.365 1.00 97.62 211 CYS A N 1
ATOM 1549 C CA . CYS A 1 211 ? -0.855 1.059 0.792 1.00 97.62 211 CYS A CA 1
ATOM 1550 C C . CYS A 1 211 ? -1.206 -0.253 1.507 1.00 97.62 211 CYS A C 1
ATOM 1552 O O . CYS A 1 211 ? -1.039 -0.362 2.723 1.00 97.62 211 CYS A O 1
ATOM 1554 N N . ALA A 1 212 ? -1.665 -1.262 0.758 1.00 97.38 212 ALA A N 1
ATOM 1555 C CA . ALA A 1 212 ? -2.033 -2.561 1.318 1.00 97.38 212 ALA A CA 1
ATOM 1556 C C . ALA A 1 212 ? -0.813 -3.215 1.987 1.00 97.38 212 ALA A C 1
ATOM 1558 O O . ALA A 1 212 ? -0.862 -3.597 3.154 1.00 97.38 212 ALA A O 1
ATOM 1559 N N . ASN A 1 213 ? 0.303 -3.240 1.258 1.00 95.44 213 ASN A N 1
ATOM 1560 C CA . ASN A 1 213 ? 1.548 -3.894 1.646 1.00 95.44 213 ASN A CA 1
ATOM 1561 C C . ASN A 1 213 ? 2.221 -3.286 2.886 1.00 95.44 213 ASN A C 1
ATOM 1563 O O . ASN A 1 213 ? 2.798 -4.026 3.678 1.00 95.44 213 ASN A O 1
ATOM 1567 N N . TYR A 1 214 ? 2.203 -1.953 3.028 1.00 96.50 214 TYR A N 1
ATOM 1568 C CA . TYR A 1 214 ? 3.058 -1.251 3.994 1.00 96.50 214 TYR A CA 1
ATOM 1569 C C . TYR A 1 214 ? 2.320 -0.300 4.945 1.00 96.50 214 TYR A C 1
ATOM 1571 O O . TYR A 1 214 ? 2.922 0.117 5.923 1.00 96.50 214 TYR A O 1
ATOM 1579 N N . LEU A 1 215 ? 1.032 0.006 4.740 1.00 97.31 215 LEU A N 1
ATOM 1580 C CA . LEU A 1 215 ? 0.215 0.697 5.753 1.00 97.31 215 LEU A CA 1
ATOM 1581 C C . LEU A 1 215 ? -0.752 -0.263 6.448 1.00 97.31 215 LEU A C 1
ATOM 1583 O O . LEU A 1 215 ? -0.752 -0.356 7.670 1.00 97.31 215 LEU A O 1
ATOM 1587 N N . PHE A 1 216 ? -1.562 -0.995 5.680 1.00 98.12 216 PHE A N 1
ATOM 1588 C CA . PHE A 1 216 ? -2.588 -1.885 6.233 1.00 98.12 216 PHE A CA 1
ATOM 1589 C C . PHE A 1 216 ? -1.988 -3.128 6.908 1.00 98.12 216 PHE A C 1
ATOM 1591 O O . PHE A 1 216 ? -2.327 -3.443 8.049 1.00 98.12 216 PHE A O 1
ATOM 1598 N N . VAL A 1 217 ? -1.077 -3.828 6.223 1.00 95.75 217 VAL A N 1
ATOM 1599 C CA . VAL A 1 217 ? -0.475 -5.068 6.738 1.00 95.75 217 VAL A CA 1
ATOM 1600 C C . VAL A 1 217 ? 0.271 -4.873 8.067 1.00 95.75 217 VAL A C 1
ATOM 1602 O O . VAL A 1 217 ? -0.059 -5.607 8.996 1.00 95.75 217 VAL A O 1
ATOM 1605 N N . PRO A 1 218 ? 1.187 -3.897 8.245 1.00 92.75 218 PRO A N 1
ATOM 1606 C CA . PRO A 1 218 ? 1.949 -3.751 9.492 1.00 92.75 218 PRO A CA 1
ATOM 1607 C C . PRO A 1 218 ? 1.281 -2.885 10.576 1.00 92.75 218 PRO A C 1
ATOM 1609 O O . PRO A 1 218 ? 1.919 -2.578 11.584 1.00 92.75 218 PRO A O 1
ATOM 1612 N N . ALA A 1 219 ? 0.019 -2.482 10.406 1.00 94.94 219 ALA A N 1
ATOM 1613 C CA . ALA A 1 219 ? -0.738 -1.752 11.428 1.00 94.94 219 ALA A CA 1
ATOM 1614 C C . ALA A 1 219 ? -0.836 -2.521 12.764 1.00 94.94 219 ALA A C 1
ATOM 1616 O O . ALA A 1 219 ? -0.593 -3.726 12.829 1.00 94.94 219 ALA A O 1
ATOM 1617 N N . ARG A 1 220 ? -1.269 -1.864 13.847 1.00 90.31 220 ARG A N 1
ATOM 1618 C CA . ARG A 1 220 ? -1.575 -2.587 15.094 1.00 90.31 220 ARG A CA 1
ATOM 1619 C C . ARG A 1 220 ? -2.848 -3.429 14.956 1.00 90.31 220 ARG A C 1
ATOM 1621 O O . ARG A 1 220 ? -2.841 -4.609 15.278 1.00 90.31 220 ARG A O 1
ATOM 1628 N N . SER A 1 221 ? -3.917 -2.811 14.463 1.00 96.56 221 SER A N 1
ATOM 1629 C CA . SER A 1 221 ? -5.205 -3.434 14.118 1.00 96.56 221 SER A CA 1
ATOM 1630 C C . SER A 1 221 ? -5.761 -2.766 12.860 1.00 96.56 221 SER A C 1
ATOM 1632 O O . SER A 1 221 ? -5.317 -1.668 12.501 1.00 96.56 221 SER A O 1
ATOM 1634 N N . ARG A 1 222 ? -6.692 -3.420 12.161 1.00 98.00 222 ARG A N 1
ATOM 1635 C CA . ARG A 1 222 ? -7.205 -2.959 10.868 1.00 98.00 222 ARG A CA 1
ATOM 1636 C C . ARG A 1 222 ? -8.728 -2.942 10.830 1.00 98.00 222 ARG A C 1
ATOM 1638 O O . ARG A 1 222 ? -9.383 -3.885 11.253 1.00 98.00 222 ARG A O 1
ATOM 1645 N N . THR A 1 223 ? -9.299 -1.898 10.246 1.00 98.69 223 THR A N 1
ATOM 1646 C CA . THR A 1 223 ? -10.722 -1.838 9.888 1.00 98.69 223 THR A CA 1
ATOM 1647 C C . THR A 1 223 ? -10.850 -1.576 8.395 1.00 98.69 223 THR A C 1
ATOM 1649 O O . THR A 1 223 ? -10.200 -0.678 7.868 1.00 98.69 223 THR A O 1
ATOM 1652 N N . ILE A 1 224 ? -11.696 -2.333 7.704 1.00 98.75 224 ILE A N 1
ATOM 1653 C CA . ILE A 1 224 ? -12.106 -2.067 6.325 1.00 98.75 224 ILE A CA 1
ATOM 1654 C C . ILE A 1 224 ? -13.542 -1.542 6.371 1.00 98.75 224 ILE A C 1
ATOM 1656 O O . ILE A 1 224 ? -14.460 -2.262 6.758 1.00 98.75 224 ILE A O 1
ATOM 1660 N N . ALA A 1 225 ? -13.745 -0.279 5.998 1.00 98.31 225 ALA A N 1
ATOM 1661 C CA . ALA A 1 225 ? -15.065 0.340 6.031 1.00 98.31 225 ALA A CA 1
ATOM 1662 C C . ALA A 1 225 ? -16.010 -0.237 4.951 1.00 98.31 225 ALA A C 1
ATOM 1664 O O . ALA A 1 225 ? -15.549 -0.711 3.904 1.00 98.31 225 ALA A O 1
ATOM 1665 N N . PRO A 1 226 ? -17.341 -0.180 5.155 1.00 96.31 226 PRO A N 1
ATOM 1666 C CA . PRO A 1 226 ? -18.312 -0.606 4.153 1.00 96.31 226 PRO A CA 1
ATOM 1667 C C . PRO A 1 226 ? -18.089 0.076 2.798 1.00 96.31 226 PRO A C 1
ATOM 1669 O O . PRO A 1 226 ? -18.085 1.298 2.697 1.00 96.31 226 PRO A O 1
ATOM 1672 N N . GLY A 1 227 ? -17.920 -0.729 1.747 1.00 93.56 227 GLY A N 1
ATOM 1673 C CA . GLY A 1 227 ? -17.640 -0.250 0.387 1.00 93.56 227 GLY A CA 1
ATOM 1674 C C . GLY A 1 227 ? -16.161 -0.290 -0.016 1.00 93.56 227 GLY A C 1
ATOM 1675 O O . GLY A 1 227 ? -15.880 -0.486 -1.198 1.00 93.56 227 GLY A O 1
ATOM 1676 N N . SER A 1 228 ? -15.240 -0.194 0.945 1.00 97.44 228 SER A N 1
ATOM 1677 C CA . SER A 1 228 ? -13.792 -0.183 0.712 1.00 97.44 228 SER A CA 1
ATOM 1678 C C . SER A 1 228 ? -13.216 -1.574 0.424 1.00 97.44 228 SER A C 1
ATOM 1680 O O . SER A 1 228 ? -13.747 -2.588 0.879 1.00 97.44 228 SER A O 1
ATOM 1682 N N . LEU A 1 229 ? -12.072 -1.630 -0.270 1.00 97.06 229 LEU A N 1
ATOM 1683 C CA . LEU A 1 229 ? -11.312 -2.863 -0.516 1.00 97.06 229 LEU A CA 1
ATOM 1684 C C . LEU A 1 229 ? -9.814 -2.698 -0.214 1.00 97.06 229 LEU A C 1
ATOM 1686 O O . LEU A 1 229 ? -9.212 -1.682 -0.557 1.00 97.06 229 LEU A O 1
ATOM 1690 N N . VAL A 1 230 ? -9.187 -3.725 0.364 1.00 98.00 230 VAL A N 1
ATOM 1691 C CA . VAL A 1 230 ? -7.725 -3.875 0.396 1.00 98.00 230 VAL A CA 1
ATOM 1692 C C . VAL A 1 230 ? -7.294 -4.689 -0.822 1.00 98.00 230 VAL A C 1
ATOM 1694 O O . VAL A 1 230 ? -7.886 -5.733 -1.087 1.00 98.00 230 VAL A O 1
ATOM 1697 N N . MET A 1 231 ? -6.322 -4.202 -1.595 1.00 94.75 231 MET A N 1
ATOM 1698 C CA . MET A 1 231 ? -5.913 -4.799 -2.875 1.00 94.75 231 MET A CA 1
ATOM 1699 C C . MET A 1 231 ? -4.392 -4.942 -2.959 1.00 94.75 231 MET A C 1
ATOM 1701 O O . MET A 1 231 ? -3.670 -3.976 -3.206 1.00 94.75 231 MET A O 1
ATOM 1705 N N . PHE A 1 232 ? -3.925 -6.169 -2.776 1.00 93.88 232 PHE A N 1
ATOM 1706 C CA . PHE A 1 232 ? -2.540 -6.584 -2.965 1.00 93.88 232 PHE A CA 1
ATOM 1707 C C . PHE A 1 232 ? -2.252 -6.848 -4.448 1.00 93.88 232 PHE A C 1
ATOM 1709 O O . PHE A 1 232 ? -3.168 -6.979 -5.260 1.00 93.88 232 PHE A O 1
ATOM 1716 N N . HIS A 1 233 ? -0.977 -6.968 -4.800 1.00 88.25 233 HIS A N 1
ATOM 1717 C CA . HIS A 1 233 ? -0.496 -7.549 -6.059 1.00 88.25 233 HIS A CA 1
ATOM 1718 C C . HIS A 1 233 ? 0.938 -8.050 -5.852 1.00 88.25 233 HIS A C 1
ATOM 1720 O O . HIS A 1 233 ? 1.523 -7.783 -4.797 1.00 88.25 233 HIS A O 1
ATOM 1726 N N . ASN A 1 234 ? 1.508 -8.772 -6.821 1.00 80.56 234 ASN A N 1
ATOM 1727 C CA . ASN A 1 234 ? 2.817 -9.407 -6.644 1.00 80.56 234 ASN A CA 1
ATOM 1728 C C . ASN A 1 234 ? 3.960 -8.376 -6.578 1.00 80.56 234 ASN A C 1
ATOM 1730 O O . ASN A 1 234 ? 4.525 -7.957 -7.587 1.00 80.56 234 ASN A O 1
ATOM 1734 N N . SER A 1 235 ? 4.295 -7.984 -5.352 1.00 78.56 235 SER A N 1
ATOM 1735 C CA . SER A 1 235 ? 5.174 -6.867 -4.997 1.00 78.56 235 SER A CA 1
ATOM 1736 C C . SER A 1 235 ? 6.529 -7.333 -4.458 1.00 78.56 235 SER A C 1
ATOM 1738 O O . SER A 1 235 ? 7.246 -6.544 -3.842 1.00 78.56 235 SER A O 1
ATOM 1740 N N . CYS A 1 236 ? 6.837 -8.623 -4.616 1.00 79.88 236 CYS A N 1
ATOM 1741 C CA . CYS A 1 236 ? 7.848 -9.330 -3.842 1.00 79.88 236 CYS A CA 1
ATOM 1742 C C . CYS A 1 236 ? 9.249 -8.707 -3.989 1.00 79.88 236 CYS A C 1
ATOM 1744 O O . CYS A 1 236 ? 9.851 -8.818 -5.063 1.00 79.88 236 CYS A O 1
ATOM 1746 N N . PRO A 1 237 ? 9.824 -8.079 -2.940 1.00 78.56 237 PRO A N 1
ATOM 1747 C CA . PRO A 1 237 ? 11.073 -7.339 -3.100 1.00 78.56 237 PRO A CA 1
ATOM 1748 C C . PRO A 1 237 ? 12.245 -8.222 -3.520 1.00 78.56 237 PRO A C 1
ATOM 1750 O O . PRO A 1 237 ? 13.121 -7.768 -4.251 1.00 78.56 237 PRO A O 1
ATOM 1753 N N . THR A 1 238 ? 12.250 -9.491 -3.105 1.00 72.44 238 THR A N 1
ATOM 1754 C CA . THR A 1 238 ? 13.237 -10.511 -3.496 1.00 72.44 238 THR A CA 1
ATOM 1755 C C . THR A 1 238 ? 13.255 -10.784 -5.003 1.00 72.44 238 THR A C 1
ATOM 1757 O O . THR A 1 238 ? 14.331 -11.044 -5.540 1.00 72.44 238 THR A O 1
ATOM 1760 N N . GLY A 1 239 ? 12.114 -10.656 -5.690 1.00 74.75 239 GLY A N 1
ATOM 1761 C CA . GLY A 1 239 ? 11.990 -10.815 -7.141 1.00 74.75 239 GLY A CA 1
ATOM 1762 C C . GLY A 1 239 ? 12.577 -9.657 -7.958 1.00 74.75 239 GLY A C 1
ATOM 1763 O O . GLY A 1 239 ? 12.832 -9.816 -9.152 1.00 74.75 239 GLY A O 1
ATOM 1764 N N . PHE A 1 240 ? 12.842 -8.497 -7.345 1.00 80.44 240 PHE A N 1
ATOM 1765 C CA . PHE A 1 240 ? 13.444 -7.367 -8.052 1.00 80.44 240 PHE A CA 1
ATOM 1766 C C . PHE A 1 240 ? 14.964 -7.515 -8.207 1.00 80.44 240 PHE A C 1
ATOM 1768 O O . PHE A 1 240 ? 15.714 -7.688 -7.237 1.00 80.44 240 PHE A O 1
ATOM 1775 N N . SER A 1 241 ? 15.427 -7.377 -9.452 1.00 83.12 241 SER A N 1
ATOM 1776 C CA . SER A 1 241 ? 16.846 -7.424 -9.802 1.00 83.12 241 SER A CA 1
ATOM 1777 C C . SER A 1 241 ? 17.624 -6.229 -9.241 1.00 83.12 241 SER A C 1
ATOM 1779 O O . SER A 1 241 ? 17.179 -5.084 -9.324 1.00 83.12 241 SER A O 1
ATOM 1781 N N . GLU A 1 242 ? 18.825 -6.497 -8.730 1.00 91.44 242 GLU A N 1
ATOM 1782 C CA . GLU A 1 242 ? 19.828 -5.482 -8.368 1.00 91.44 242 GLU A CA 1
ATOM 1783 C C . GLU A 1 242 ? 20.936 -5.335 -9.422 1.00 91.44 242 GLU A C 1
ATOM 1785 O O . GLU A 1 242 ? 21.902 -4.606 -9.203 1.00 91.44 242 GLU A O 1
ATOM 1790 N N . ASP A 1 243 ? 20.812 -6.010 -10.567 1.00 92.19 243 ASP A N 1
ATOM 1791 C CA . ASP A 1 243 ? 21.717 -5.836 -11.701 1.00 92.19 243 ASP A CA 1
ATOM 1792 C C . ASP A 1 243 ? 21.331 -4.577 -12.508 1.00 92.19 243 ASP A C 1
ATOM 1794 O O . ASP A 1 243 ? 20.228 -4.523 -13.070 1.00 92.19 243 ASP A O 1
ATOM 1798 N N . PRO A 1 244 ? 22.223 -3.574 -12.642 1.00 91.25 244 PRO A N 1
ATOM 1799 C CA . PRO A 1 244 ? 21.983 -2.423 -13.506 1.00 91.25 244 PRO A CA 1
ATOM 1800 C C . PRO A 1 244 ? 21.736 -2.802 -14.975 1.00 91.25 244 PRO A C 1
ATOM 1802 O O . PRO A 1 244 ? 21.051 -2.062 -15.677 1.00 91.25 244 PRO A O 1
ATOM 1805 N N . ALA A 1 245 ? 22.250 -3.936 -15.474 1.00 92.00 245 ALA A N 1
ATOM 1806 C CA . ALA A 1 245 ? 22.040 -4.348 -16.863 1.00 92.00 245 ALA A CA 1
ATOM 1807 C C . ALA A 1 245 ? 20.579 -4.725 -17.150 1.00 92.00 245 ALA A C 1
ATOM 1809 O O . ALA A 1 245 ? 20.059 -4.341 -18.202 1.00 92.00 245 ALA A O 1
ATOM 1810 N N . TYR A 1 246 ? 19.897 -5.375 -16.199 1.00 90.81 246 TYR A N 1
ATOM 1811 C CA . TYR A 1 246 ? 18.449 -5.596 -16.255 1.00 90.81 246 TYR A CA 1
ATOM 1812 C C . TYR A 1 246 ? 17.695 -4.266 -16.399 1.00 90.81 246 TYR A C 1
ATOM 1814 O O . TYR A 1 246 ? 16.914 -4.091 -17.338 1.00 90.81 246 TYR A O 1
ATOM 1822 N N . TRP A 1 247 ? 17.983 -3.293 -15.528 1.00 90.00 247 TRP A N 1
ATOM 1823 C CA . TRP A 1 247 ? 17.304 -1.994 -15.543 1.00 90.00 247 TRP A CA 1
ATOM 1824 C C . TRP A 1 247 ? 17.631 -1.166 -16.790 1.00 90.00 247 TRP A C 1
ATOM 1826 O O . TRP A 1 247 ? 16.713 -0.614 -17.390 1.00 90.00 247 TRP A O 1
ATOM 1836 N N . ARG A 1 248 ? 18.882 -1.157 -17.273 1.00 90.00 248 ARG A N 1
ATOM 1837 C CA . ARG A 1 248 ? 19.245 -0.569 -18.578 1.00 90.00 248 ARG A CA 1
ATOM 1838 C C . ARG A 1 248 ? 18.442 -1.182 -19.726 1.00 90.00 248 ARG A C 1
ATOM 1840 O O . ARG A 1 248 ? 17.965 -0.452 -20.594 1.00 90.00 248 ARG A O 1
ATOM 1847 N N . GLY A 1 249 ? 18.296 -2.509 -19.750 1.00 89.00 249 GLY A N 1
ATOM 1848 C CA . GLY A 1 249 ? 17.516 -3.219 -20.766 1.00 89.00 249 GLY A CA 1
ATOM 1849 C C . GLY A 1 249 ? 16.033 -2.847 -20.717 1.00 89.00 249 GLY A C 1
ATOM 1850 O O . GLY A 1 249 ? 15.455 -2.462 -21.734 1.00 89.00 249 GLY A O 1
ATOM 1851 N N . TRP A 1 250 ? 15.440 -2.886 -19.523 1.00 87.06 250 TRP A N 1
ATOM 1852 C CA . TRP A 1 250 ? 14.033 -2.562 -19.294 1.00 87.06 250 TRP A CA 1
ATOM 1853 C C . TRP A 1 250 ? 13.708 -1.089 -19.593 1.00 87.06 250 TRP A C 1
ATOM 1855 O O . TRP A 1 250 ? 12.739 -0.805 -20.298 1.00 87.06 250 TRP A O 1
ATOM 1865 N N . LEU A 1 251 ? 14.545 -0.145 -19.150 1.00 86.81 251 LEU A N 1
ATOM 1866 C CA . LEU A 1 251 ? 14.401 1.283 -19.456 1.00 86.81 251 LEU A CA 1
ATOM 1867 C C . LEU A 1 251 ? 14.530 1.556 -20.960 1.00 86.81 251 LEU A C 1
ATOM 1869 O O . LEU A 1 251 ? 13.724 2.300 -21.520 1.00 86.81 251 LEU A O 1
ATOM 1873 N N . ARG A 1 252 ? 15.489 0.915 -21.645 1.00 86.19 252 ARG A N 1
ATOM 1874 C CA . ARG A 1 252 ? 15.657 1.043 -23.103 1.00 86.19 252 ARG A CA 1
ATOM 1875 C C . ARG A 1 252 ? 14.460 0.475 -23.873 1.00 86.19 252 ARG A C 1
ATOM 1877 O O . ARG A 1 252 ? 14.106 1.041 -24.904 1.00 86.19 252 ARG A O 1
ATOM 1884 N N . HIS A 1 253 ? 13.836 -0.596 -23.381 1.00 84.31 253 HIS A N 1
ATOM 1885 C CA . HIS A 1 253 ? 12.638 -1.185 -23.983 1.00 84.31 253 HIS A CA 1
ATOM 1886 C C . HIS A 1 253 ? 11.400 -0.290 -23.807 1.00 84.31 253 HIS A C 1
ATOM 1888 O O . HIS A 1 253 ? 10.759 0.062 -24.793 1.00 84.31 253 HIS A O 1
ATOM 1894 N N . ASN A 1 254 ? 11.091 0.116 -22.571 1.00 79.00 254 ASN A N 1
ATOM 1895 C CA . ASN A 1 254 ? 9.830 0.792 -22.240 1.00 79.00 254 ASN A CA 1
ATOM 1896 C C . ASN A 1 254 ? 9.872 2.313 -22.471 1.00 79.00 254 ASN A C 1
ATOM 1898 O O . ASN A 1 254 ? 8.914 2.892 -22.977 1.00 79.00 254 ASN A O 1
ATOM 1902 N N . TYR A 1 255 ? 10.989 2.969 -22.140 1.00 72.69 255 TYR A N 1
ATOM 1903 C CA . TYR A 1 255 ? 11.127 4.433 -22.188 1.00 72.69 255 TYR A CA 1
ATOM 1904 C C . TYR A 1 255 ? 12.168 4.927 -23.193 1.00 72.69 255 TYR A C 1
ATOM 1906 O O . TYR A 1 255 ? 12.297 6.133 -23.399 1.00 72.69 255 TYR A O 1
ATOM 1914 N N . GLY A 1 256 ? 12.870 4.026 -23.886 1.00 69.25 256 GLY A N 1
ATOM 1915 C CA . GLY A 1 256 ? 13.907 4.382 -24.855 1.00 69.25 256 GLY A CA 1
ATOM 1916 C C . GLY A 1 256 ? 13.425 5.233 -26.035 1.00 69.25 256 GLY A C 1
ATOM 1917 O O . GLY A 1 256 ? 14.269 5.748 -26.763 1.00 69.25 256 GLY A O 1
ATOM 1918 N N . GLY A 1 257 ? 12.112 5.391 -26.246 1.00 65.81 257 GLY A N 1
ATOM 1919 C CA . GLY A 1 257 ? 11.523 6.418 -27.117 1.00 65.81 257 GLY A CA 1
ATOM 1920 C C . GLY A 1 257 ? 11.279 7.750 -26.391 1.00 65.81 257 GLY A C 1
ATOM 1921 O O . GLY A 1 257 ? 11.783 8.782 -26.826 1.00 65.81 257 GLY A O 1
ATOM 1922 N N . ALA A 1 258 ? 10.564 7.727 -25.261 1.00 61.19 258 ALA A N 1
ATOM 1923 C CA . ALA A 1 258 ? 10.219 8.918 -24.473 1.00 61.19 258 ALA A CA 1
ATOM 1924 C C . ALA A 1 258 ? 11.453 9.725 -24.021 1.00 61.19 258 ALA A C 1
ATOM 1926 O O . ALA A 1 258 ? 11.484 10.942 -24.184 1.00 61.19 258 ALA A O 1
ATOM 1927 N N . LEU A 1 259 ? 12.510 9.038 -23.572 1.00 60.88 259 LEU A N 1
ATOM 1928 C CA . LEU A 1 259 ? 13.792 9.636 -23.173 1.00 60.88 259 LEU A CA 1
ATOM 1929 C C . LEU A 1 259 ? 14.514 10.370 -24.324 1.00 60.88 259 LEU A C 1
ATOM 1931 O O . LEU A 1 259 ? 15.328 11.255 -24.075 1.00 60.88 259 LEU A O 1
ATOM 1935 N N . ARG A 1 260 ? 14.220 10.038 -25.592 1.00 62.12 260 ARG A N 1
ATOM 1936 C CA . ARG A 1 260 ? 14.696 10.811 -26.757 1.00 62.12 260 ARG A CA 1
ATOM 1937 C C . ARG A 1 260 ? 13.814 12.032 -27.032 1.00 62.12 260 ARG A C 1
ATOM 1939 O O . ARG A 1 260 ? 14.333 13.070 -27.436 1.00 62.12 260 ARG A O 1
ATOM 1946 N N . ILE A 1 261 ? 12.504 11.918 -26.805 1.00 54.53 261 ILE A N 1
ATOM 1947 C CA . ILE A 1 261 ? 11.528 12.986 -27.069 1.00 54.53 261 ILE A CA 1
ATOM 1948 C C . ILE A 1 261 ? 11.735 14.162 -26.108 1.00 54.53 261 ILE A C 1
ATOM 1950 O O . ILE A 1 261 ? 11.934 15.276 -26.592 1.00 54.53 261 ILE A O 1
ATOM 1954 N N . GLU A 1 262 ? 11.807 13.922 -24.790 1.00 59.22 262 GLU A N 1
ATOM 1955 C CA . GLU A 1 262 ? 12.004 14.979 -23.772 1.00 59.22 262 GLU A CA 1
ATOM 1956 C C . GLU A 1 262 ? 13.223 15.863 -24.097 1.00 59.22 262 GLU A C 1
ATOM 1958 O O . GLU A 1 262 ? 13.179 17.090 -23.991 1.00 59.22 262 GLU A O 1
ATOM 1963 N N . ARG A 1 263 ? 14.306 15.256 -24.597 1.00 58.44 263 ARG A N 1
ATOM 1964 C CA . ARG A 1 263 ? 15.517 15.986 -24.980 1.00 58.44 263 ARG A CA 1
ATOM 1965 C C . ARG A 1 263 ? 15.433 16.694 -26.335 1.00 58.44 263 ARG A C 1
ATOM 1967 O O . ARG A 1 263 ? 16.062 17.740 -26.503 1.00 58.44 263 ARG A O 1
ATOM 1974 N N . SER A 1 264 ? 14.652 16.173 -27.283 1.00 55.03 264 SER A N 1
ATOM 1975 C CA . SER A 1 264 ? 14.362 16.884 -28.537 1.00 55.03 264 SER A CA 1
ATOM 1976 C C . SER A 1 264 ? 13.581 18.181 -28.281 1.00 55.03 264 SER A C 1
ATOM 1978 O O . SER A 1 264 ? 13.866 19.209 -28.896 1.00 55.03 264 SER A O 1
ATOM 1980 N N . GLU A 1 265 ? 12.681 18.170 -27.292 1.00 55.97 265 GLU A N 1
ATOM 1981 C CA . GLU A 1 265 ? 11.944 19.350 -26.830 1.00 55.97 265 GLU A CA 1
ATOM 1982 C C . GLU A 1 265 ? 12.841 20.305 -26.024 1.00 55.97 265 GLU A C 1
ATOM 1984 O O . GLU A 1 265 ? 12.760 21.521 -26.202 1.00 55.97 265 GLU A O 1
ATOM 1989 N N . ALA A 1 266 ? 13.772 19.773 -25.221 1.00 57.97 266 ALA A N 1
ATOM 1990 C CA . ALA A 1 266 ? 14.765 20.557 -24.479 1.00 57.97 266 ALA A CA 1
ATOM 1991 C C . ALA A 1 266 ? 15.822 21.269 -25.356 1.00 57.97 266 ALA A C 1
ATOM 1993 O O . ALA A 1 266 ? 16.614 22.050 -24.828 1.00 57.97 266 ALA A O 1
ATOM 1994 N N . ARG A 1 267 ? 15.860 21.011 -26.676 1.00 55.88 267 ARG A N 1
ATOM 1995 C CA . ARG A 1 267 ? 16.766 21.644 -27.660 1.00 55.88 267 ARG A CA 1
ATOM 1996 C C . ARG A 1 267 ? 18.240 21.703 -27.222 1.00 55.88 267 ARG A C 1
ATOM 1998 O O . ARG A 1 267 ? 18.895 22.735 -27.377 1.00 55.88 267 ARG A O 1
ATOM 2005 N N . THR A 1 268 ? 18.795 20.609 -26.694 1.00 56.94 268 THR A N 1
ATOM 2006 C CA . THR A 1 268 ? 20.234 20.568 -26.375 1.00 56.94 268 THR A CA 1
ATOM 2007 C C . THR A 1 268 ? 21.063 20.723 -27.649 1.00 56.94 268 THR A C 1
ATOM 2009 O O . THR A 1 268 ? 21.041 19.830 -28.495 1.00 56.94 268 THR A O 1
ATOM 2012 N N . ALA A 1 269 ? 21.811 21.821 -27.772 1.00 59.75 269 ALA A N 1
ATOM 2013 C CA . ALA A 1 269 ? 22.796 21.986 -28.835 1.00 59.75 269 ALA A CA 1
ATOM 2014 C C . ALA A 1 269 ? 23.886 20.904 -28.719 1.00 59.75 269 ALA A C 1
ATOM 2016 O O . ALA A 1 269 ? 24.422 20.673 -27.635 1.00 59.75 269 ALA A O 1
ATOM 2017 N N . GLY A 1 270 ? 24.193 20.236 -29.829 1.00 68.06 270 GLY A N 1
ATOM 2018 C CA . GLY A 1 270 ? 25.137 19.122 -29.895 1.00 68.06 270 GLY A CA 1
ATOM 2019 C C . GLY A 1 270 ? 24.944 18.306 -31.173 1.00 68.06 270 GLY A C 1
ATOM 2020 O O . GLY A 1 270 ? 24.008 18.547 -31.935 1.00 68.06 270 GLY A O 1
ATOM 2021 N N . THR A 1 271 ? 25.835 17.348 -31.410 1.00 78.94 271 THR A N 1
ATOM 2022 C CA . THR A 1 271 ? 25.720 16.371 -32.503 1.00 78.94 271 THR A CA 1
ATOM 2023 C C . THR A 1 271 ? 24.808 15.200 -32.119 1.00 78.94 271 THR A C 1
ATOM 2025 O O . THR A 1 271 ? 24.551 14.967 -30.936 1.00 78.94 271 THR A O 1
ATOM 2028 N N . ASP A 1 272 ? 24.391 14.385 -33.094 1.00 77.94 272 ASP A N 1
ATOM 2029 C CA . ASP A 1 272 ? 23.696 13.111 -32.830 1.00 77.94 272 ASP A CA 1
ATOM 2030 C C . ASP A 1 272 ? 24.507 12.173 -31.914 1.00 77.94 272 ASP A C 1
ATOM 2032 O O . ASP A 1 272 ? 23.941 11.384 -31.153 1.00 77.94 272 ASP A O 1
ATOM 2036 N N . GLU A 1 273 ? 25.840 12.277 -31.929 1.00 80.31 273 GLU A N 1
ATOM 2037 C CA . GLU A 1 273 ? 26.715 11.545 -31.016 1.00 80.31 273 GLU A CA 1
ATOM 2038 C C . GLU A 1 273 ? 26.669 12.101 -29.586 1.00 80.31 273 GLU A C 1
ATOM 2040 O O . GLU A 1 273 ? 26.623 11.319 -28.638 1.00 80.31 273 GLU A O 1
ATOM 2045 N N . ASP A 1 274 ? 26.591 13.419 -29.401 1.00 79.62 274 ASP A N 1
ATOM 2046 C CA . ASP A 1 274 ? 26.372 14.032 -28.083 1.00 79.62 274 ASP A CA 1
ATOM 2047 C C . ASP A 1 274 ? 24.960 13.742 -27.549 1.00 79.62 274 ASP A C 1
ATOM 2049 O O . ASP A 1 274 ? 24.757 13.591 -26.338 1.00 79.62 274 ASP A O 1
ATOM 2053 N N . VAL A 1 275 ? 23.971 13.613 -28.442 1.00 75.31 275 VAL A N 1
ATOM 2054 C CA . VAL A 1 275 ? 22.631 13.121 -28.098 1.00 75.31 275 VAL A CA 1
ATOM 2055 C C . VAL A 1 275 ? 22.718 11.678 -27.601 1.00 75.31 275 VAL A C 1
ATOM 2057 O O . VAL A 1 275 ? 22.331 11.399 -26.465 1.00 75.31 275 VAL A O 1
ATOM 2060 N N . ARG A 1 276 ? 23.316 10.782 -28.391 1.00 78.75 276 ARG A N 1
ATOM 2061 C CA . ARG A 1 276 ? 23.497 9.364 -28.051 1.00 78.75 276 ARG A CA 1
ATOM 2062 C C . ARG A 1 276 ? 24.291 9.153 -26.757 1.00 78.75 276 ARG A C 1
ATOM 2064 O O . ARG A 1 276 ? 23.834 8.415 -25.892 1.00 78.75 276 ARG A O 1
ATOM 2071 N N . ARG A 1 277 ? 25.445 9.810 -26.598 1.00 83.19 277 ARG A N 1
ATOM 2072 C CA . ARG A 1 277 ? 26.350 9.644 -25.446 1.00 83.19 277 ARG A CA 1
ATOM 2073 C C . ARG A 1 277 ? 25.669 10.003 -24.128 1.00 83.19 277 ARG A C 1
ATOM 2075 O O . ARG A 1 277 ? 25.707 9.210 -23.196 1.00 83.19 277 ARG A O 1
ATOM 2082 N N . GLN A 1 278 ? 25.003 11.156 -24.074 1.00 78.75 278 GLN A N 1
ATOM 2083 C CA . GLN A 1 278 ? 24.301 11.586 -22.864 1.00 78.75 278 GLN A CA 1
ATOM 2084 C C . GLN A 1 278 ? 23.026 10.758 -22.611 1.00 78.75 278 GLN A C 1
ATOM 2086 O O . GLN A 1 278 ? 22.755 10.468 -21.457 1.00 78.75 278 GLN A O 1
ATOM 2091 N N . PHE A 1 279 ? 22.317 10.256 -23.637 1.00 81.94 279 PHE A N 1
ATOM 2092 C CA . PHE A 1 279 ? 21.226 9.287 -23.414 1.00 81.94 279 PHE A CA 1
ATOM 2093 C C . PHE A 1 279 ? 21.718 8.006 -22.713 1.00 81.94 279 PHE A C 1
ATOM 2095 O O . PHE A 1 279 ? 21.043 7.505 -21.819 1.00 81.94 279 PHE A O 1
ATOM 2102 N N . GLU A 1 280 ? 22.894 7.484 -23.077 1.00 84.69 280 GLU A N 1
ATOM 2103 C CA . GLU A 1 280 ? 23.482 6.322 -22.391 1.00 84.69 280 GLU A CA 1
ATOM 2104 C C . GLU A 1 280 ? 23.927 6.664 -20.953 1.00 84.69 280 GLU A C 1
ATOM 2106 O O . GLU A 1 280 ? 23.765 5.843 -20.053 1.00 84.69 280 GLU A O 1
ATOM 2111 N N . GLN A 1 281 ? 24.417 7.887 -20.701 1.00 86.31 281 GLN A N 1
ATOM 2112 C CA . GLN A 1 281 ? 24.727 8.371 -19.344 1.00 86.31 281 GLN A CA 1
ATOM 2113 C C . GLN A 1 281 ? 23.463 8.522 -18.482 1.00 86.31 281 GLN A C 1
ATOM 2115 O O . GLN A 1 281 ? 23.457 8.108 -17.323 1.00 86.31 281 GLN A O 1
ATOM 2120 N N . ASP A 1 282 ? 22.379 9.054 -19.051 1.00 83.38 282 ASP A N 1
ATOM 2121 C CA . ASP A 1 282 ? 21.078 9.158 -18.389 1.00 83.38 282 ASP A CA 1
ATOM 2122 C C . ASP A 1 282 ? 20.505 7.759 -18.104 1.00 83.38 282 ASP A C 1
ATOM 2124 O O . ASP A 1 282 ? 19.960 7.519 -17.028 1.00 83.38 282 ASP A O 1
ATOM 2128 N N . LEU A 1 283 ? 20.652 6.810 -19.035 1.00 86.62 283 LEU A N 1
ATOM 2129 C CA . LEU A 1 283 ? 20.224 5.421 -18.860 1.00 86.62 283 LEU A CA 1
ATOM 2130 C C . LEU A 1 283 ? 20.986 4.725 -17.719 1.00 86.62 283 LEU A C 1
ATOM 2132 O O . LEU A 1 283 ? 20.369 4.008 -16.932 1.00 86.62 283 LEU A O 1
ATOM 2136 N N . GLU A 1 284 ? 22.297 4.955 -17.607 1.00 88.81 284 GLU A N 1
ATOM 2137 C CA . GLU A 1 284 ? 23.125 4.456 -16.501 1.00 88.81 284 GLU A CA 1
ATOM 2138 C C . GLU A 1 284 ? 22.694 5.063 -15.159 1.00 88.81 284 GLU A C 1
ATOM 2140 O O . GLU A 1 284 ? 22.470 4.336 -14.192 1.00 88.81 284 GLU A O 1
ATOM 2145 N N . ALA A 1 285 ? 22.515 6.388 -15.109 1.00 87.69 285 ALA A N 1
ATOM 2146 C CA . ALA A 1 285 ? 22.113 7.098 -13.898 1.00 87.69 285 ALA A CA 1
ATOM 2147 C C . ALA A 1 285 ? 20.744 6.627 -13.379 1.00 87.69 285 ALA A C 1
ATOM 2149 O O . ALA A 1 285 ? 20.594 6.373 -12.183 1.00 87.69 285 ALA A O 1
ATOM 2150 N N . HIS A 1 286 ? 19.762 6.443 -14.268 1.00 87.31 286 HIS A N 1
ATOM 2151 C CA . HIS A 1 286 ? 18.463 5.893 -13.886 1.00 87.31 286 HIS A CA 1
ATOM 2152 C C . HIS A 1 286 ? 18.562 4.412 -13.491 1.00 87.31 286 HIS A C 1
ATOM 2154 O O . HIS A 1 286 ? 17.974 4.026 -12.485 1.00 87.31 286 HIS A O 1
ATOM 2160 N N . ALA A 1 287 ? 19.331 3.578 -14.201 1.00 90.94 287 ALA A N 1
ATOM 2161 C CA . ALA A 1 287 ? 19.517 2.176 -13.816 1.00 90.94 287 ALA A CA 1
ATOM 2162 C C . ALA A 1 287 ? 20.147 2.036 -12.415 1.00 90.94 287 ALA A C 1
ATOM 2164 O O . ALA A 1 287 ? 19.693 1.216 -11.617 1.00 90.94 287 ALA A O 1
ATOM 2165 N N . ALA A 1 288 ? 21.130 2.879 -12.082 1.00 91.69 288 ALA A N 1
ATOM 2166 C CA . ALA A 1 288 ? 21.716 2.951 -10.746 1.00 91.69 288 ALA A CA 1
ATOM 2167 C C . ALA A 1 288 ? 20.700 3.410 -9.680 1.00 91.69 288 ALA A C 1
ATOM 2169 O O . ALA A 1 288 ? 20.653 2.830 -8.594 1.00 91.69 288 ALA A O 1
ATOM 2170 N N . GLN A 1 289 ? 19.847 4.395 -9.994 1.00 89.56 289 GLN A N 1
ATOM 2171 C CA . GLN A 1 289 ? 18.751 4.820 -9.112 1.00 89.56 289 GLN A CA 1
ATOM 2172 C C . GLN A 1 289 ? 17.753 3.682 -8.852 1.00 89.56 289 GLN A C 1
ATOM 2174 O O . GLN A 1 289 ? 17.450 3.415 -7.694 1.00 89.56 289 GLN A O 1
ATOM 2179 N N . PHE A 1 290 ? 17.303 2.961 -9.887 1.00 90.12 290 PHE A N 1
ATOM 2180 C CA . PHE A 1 290 ? 16.395 1.818 -9.722 1.00 90.12 290 PHE A CA 1
ATOM 2181 C C . PHE A 1 290 ? 17.010 0.705 -8.862 1.00 90.12 290 PHE A C 1
ATOM 2183 O O . PHE A 1 290 ? 16.336 0.186 -7.975 1.00 90.12 290 PHE A O 1
ATOM 2190 N N . VAL A 1 291 ? 18.294 0.377 -9.048 1.00 93.00 291 VAL A N 1
ATOM 2191 C CA . VAL A 1 291 ? 18.998 -0.589 -8.183 1.00 93.00 291 VAL A CA 1
ATOM 2192 C C . VAL A 1 291 ? 19.051 -0.115 -6.727 1.00 93.00 291 VAL A C 1
ATOM 2194 O O . VAL A 1 291 ? 18.871 -0.930 -5.820 1.00 93.00 291 VAL A O 1
ATOM 2197 N N . GLN A 1 292 ? 19.235 1.185 -6.477 1.00 93.31 292 GLN A N 1
ATOM 2198 C CA . GLN A 1 292 ? 19.179 1.723 -5.118 1.00 93.31 292 GLN A CA 1
ATOM 2199 C C . GLN A 1 292 ? 17.758 1.648 -4.534 1.00 93.31 292 GLN A C 1
ATOM 2201 O O . GLN A 1 292 ? 17.594 1.123 -3.438 1.00 93.31 292 GLN A O 1
ATOM 2206 N N . THR A 1 293 ? 16.720 2.033 -5.285 1.00 90.62 293 THR A N 1
ATOM 2207 C CA . THR A 1 293 ? 15.315 1.887 -4.862 1.00 90.62 293 THR A CA 1
ATOM 2208 C C . THR A 1 293 ? 14.957 0.433 -4.538 1.00 90.62 293 THR A C 1
ATOM 2210 O O . THR A 1 293 ? 14.267 0.179 -3.552 1.00 90.62 293 THR A O 1
ATOM 2213 N N . VAL A 1 294 ? 15.457 -0.541 -5.309 1.00 91.44 294 VAL A N 1
ATOM 2214 C CA . VAL A 1 294 ? 15.284 -1.976 -5.017 1.00 91.44 294 VAL A CA 1
ATOM 2215 C C . VAL A 1 294 ? 15.952 -2.362 -3.694 1.00 91.44 294 VAL A C 1
ATOM 2217 O O . VAL A 1 294 ? 15.334 -3.059 -2.887 1.00 91.44 294 VAL A O 1
ATOM 2220 N N . ARG A 1 295 ? 17.177 -1.893 -3.432 1.00 93.81 295 ARG A N 1
ATOM 2221 C CA . ARG A 1 295 ? 17.888 -2.137 -2.163 1.00 93.81 295 ARG A CA 1
ATOM 2222 C C . ARG A 1 295 ? 17.177 -1.515 -0.972 1.00 93.81 295 ARG A C 1
ATOM 2224 O O . ARG A 1 295 ? 16.979 -2.199 0.028 1.00 93.81 295 ARG A O 1
ATOM 2231 N N . ASP A 1 296 ? 16.748 -0.265 -1.098 1.00 93.94 296 ASP A N 1
ATOM 2232 C CA . ASP A 1 296 ? 16.034 0.462 -0.048 1.00 93.94 296 ASP A CA 1
ATOM 2233 C C . ASP A 1 296 ? 14.683 -0.205 0.256 1.00 93.94 296 ASP A C 1
ATOM 2235 O O . ASP A 1 296 ? 14.333 -0.394 1.422 1.00 93.94 296 ASP A O 1
ATOM 2239 N N . THR A 1 297 ? 13.973 -0.668 -0.783 1.00 92.25 297 THR A N 1
ATOM 2240 C CA . THR A 1 297 ? 12.729 -1.446 -0.648 1.00 92.25 297 THR A CA 1
ATOM 2241 C C . THR A 1 297 ? 12.981 -2.782 0.053 1.00 92.25 297 THR A C 1
ATOM 2243 O O . THR A 1 297 ? 12.283 -3.098 1.012 1.00 92.25 297 THR A O 1
ATOM 2246 N N . LYS A 1 298 ? 13.996 -3.558 -0.360 1.00 93.25 298 LYS A N 1
ATOM 2247 C CA . LYS A 1 298 ? 14.373 -4.829 0.294 1.00 93.25 298 LYS A CA 1
ATOM 2248 C C . LYS A 1 298 ? 14.769 -4.627 1.760 1.00 93.25 298 LYS A C 1
ATOM 2250 O O . LYS A 1 298 ? 14.351 -5.399 2.619 1.00 93.25 298 LYS A O 1
ATOM 2255 N N . ALA A 1 299 ? 15.561 -3.597 2.054 1.00 94.00 299 ALA A N 1
ATOM 2256 C CA . ALA A 1 299 ? 16.025 -3.293 3.404 1.00 94.00 299 ALA A CA 1
ATOM 2257 C C . ALA A 1 299 ? 14.888 -2.808 4.315 1.00 94.00 299 ALA A C 1
ATOM 2259 O O . ALA A 1 299 ? 14.829 -3.203 5.475 1.00 94.00 299 ALA A O 1
ATOM 2260 N N . GLY A 1 300 ? 13.982 -1.973 3.804 1.00 93.50 300 GLY A N 1
ATOM 2261 C CA . GLY A 1 300 ? 12.837 -1.470 4.562 1.00 93.50 300 GLY A CA 1
ATOM 2262 C C . GLY A 1 300 ? 11.721 -2.493 4.753 1.00 93.50 300 GLY A C 1
ATOM 2263 O O . GLY A 1 300 ? 11.168 -2.601 5.840 1.00 93.50 300 GLY A O 1
ATOM 2264 N N . HIS A 1 301 ? 11.460 -3.329 3.748 1.00 93.25 301 HIS A N 1
ATOM 2265 C CA . HIS A 1 301 ? 10.568 -4.477 3.886 1.00 93.25 301 HIS A CA 1
ATOM 2266 C C . HIS A 1 301 ? 11.049 -5.406 5.016 1.00 93.25 301 HIS A C 1
ATOM 2268 O O . HIS A 1 301 ? 10.270 -5.707 5.913 1.00 93.25 301 HIS A O 1
ATOM 2274 N N . ARG A 1 302 ? 12.346 -5.745 5.076 1.00 93.25 302 ARG A N 1
ATOM 2275 C CA . ARG A 1 302 ? 12.915 -6.490 6.217 1.00 93.25 302 ARG A CA 1
ATOM 2276 C C . ARG A 1 302 ? 12.670 -5.818 7.570 1.00 93.25 302 ARG A C 1
ATOM 2278 O O . ARG A 1 302 ? 12.255 -6.489 8.501 1.00 93.25 302 ARG A O 1
ATOM 2285 N N . ARG A 1 303 ? 12.846 -4.494 7.691 1.00 92.81 303 ARG A N 1
ATOM 2286 C CA . ARG A 1 303 ? 12.564 -3.769 8.952 1.00 92.81 303 ARG A CA 1
ATOM 2287 C C . ARG A 1 303 ? 11.095 -3.823 9.386 1.00 92.81 303 ARG A C 1
ATOM 2289 O O . ARG A 1 303 ? 10.827 -3.657 10.570 1.00 92.81 303 ARG A O 1
ATOM 2296 N N . ILE A 1 304 ? 10.168 -4.035 8.451 1.00 90.94 304 ILE A N 1
ATOM 2297 C CA . ILE A 1 304 ? 8.736 -4.194 8.732 1.00 90.94 304 ILE A CA 1
ATOM 2298 C C . ILE A 1 304 ? 8.381 -5.653 9.060 1.00 90.94 304 ILE A C 1
ATOM 2300 O O . ILE A 1 304 ? 7.570 -5.886 9.954 1.00 90.94 304 ILE A O 1
ATOM 2304 N N . PHE A 1 305 ? 8.953 -6.626 8.344 1.00 90.69 305 PHE A N 1
ATOM 2305 C CA . PHE A 1 305 ? 8.515 -8.026 8.397 1.00 90.69 305 PHE A CA 1
ATOM 2306 C C . PHE A 1 305 ? 9.396 -8.942 9.266 1.0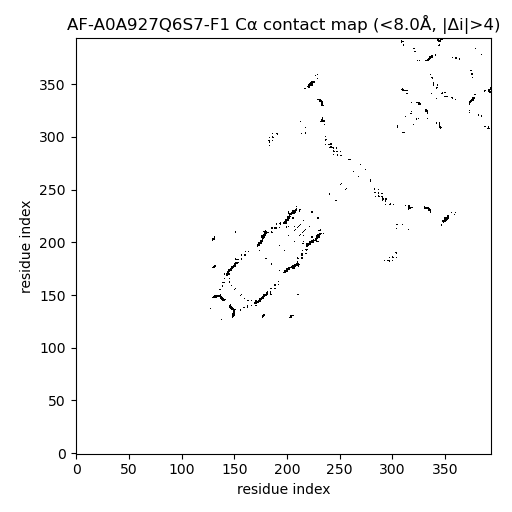0 90.69 305 PHE A C 1
ATOM 2308 O O . PHE A 1 305 ? 8.847 -9.819 9.940 1.00 90.69 305 PHE A O 1
ATOM 2315 N N . ASP A 1 306 ? 10.716 -8.740 9.330 1.00 90.75 306 ASP A N 1
ATOM 2316 C CA . ASP A 1 306 ? 11.644 -9.625 10.050 1.00 90.75 306 ASP A CA 1
ATOM 2317 C C . ASP A 1 306 ? 11.320 -9.640 11.560 1.00 90.75 306 ASP A C 1
ATOM 2319 O O . ASP A 1 306 ? 11.497 -8.653 12.273 1.00 90.75 306 ASP A O 1
ATOM 2323 N N . GLY A 1 307 ? 10.834 -10.778 12.068 1.00 86.88 307 GLY A N 1
ATOM 2324 C CA . GLY A 1 307 ? 10.454 -10.941 13.480 1.00 86.88 307 GLY A CA 1
ATOM 2325 C C . GLY A 1 307 ? 9.084 -10.363 13.871 1.00 86.88 307 GLY A C 1
ATOM 2326 O O . GLY A 1 307 ? 8.686 -10.503 15.025 1.00 86.88 307 GLY A O 1
ATOM 2327 N N . SER A 1 308 ? 8.337 -9.777 12.930 1.00 88.19 308 SER A N 1
ATOM 2328 C CA . SER A 1 308 ? 6.998 -9.201 13.166 1.00 88.19 308 SER A CA 1
ATOM 2329 C C . SER A 1 308 ? 5.910 -10.230 13.511 1.00 88.19 308 SER A C 1
ATOM 2331 O O . SER A 1 308 ? 4.892 -9.881 14.105 1.00 88.19 308 SER A O 1
ATOM 2333 N N . GLY A 1 309 ? 6.106 -11.495 13.117 1.00 90.62 309 GLY A N 1
ATOM 2334 C CA . GLY A 1 309 ? 5.074 -12.538 13.136 1.00 90.62 309 GLY A CA 1
ATOM 2335 C C . GLY A 1 309 ? 4.148 -12.535 11.910 1.00 90.62 309 GLY A C 1
ATOM 2336 O O . GLY A 1 309 ? 3.252 -13.374 11.842 1.00 90.62 309 GLY A O 1
ATOM 2337 N N . ILE A 1 310 ? 4.368 -11.630 10.949 1.00 91.88 310 ILE A N 1
ATOM 2338 C CA . ILE A 1 310 ? 3.634 -11.542 9.682 1.00 91.88 310 ILE A CA 1
ATOM 2339 C C . ILE A 1 310 ? 4.399 -12.303 8.585 1.00 91.88 310 ILE A C 1
ATOM 2341 O O . ILE A 1 310 ? 5.613 -12.167 8.447 1.00 91.88 310 ILE A O 1
ATOM 2345 N N . ASP A 1 311 ? 3.675 -13.089 7.792 1.00 92.62 311 ASP A N 1
ATOM 2346 C CA . ASP A 1 311 ? 4.180 -13.869 6.658 1.00 92.62 311 ASP A CA 1
ATOM 2347 C C . ASP A 1 311 ? 4.213 -12.987 5.396 1.00 92.62 311 ASP A C 1
ATOM 2349 O O . ASP A 1 311 ? 3.195 -12.769 4.729 1.00 92.62 311 ASP A O 1
ATOM 2353 N N . ASP A 1 312 ? 5.390 -12.449 5.076 1.00 90.69 312 ASP A N 1
ATOM 2354 C CA . ASP A 1 312 ? 5.618 -11.505 3.972 1.00 90.69 312 ASP A CA 1
ATOM 2355 C C . ASP A 1 312 ? 5.228 -12.057 2.589 1.00 90.69 312 ASP A C 1
ATOM 2357 O O . ASP A 1 312 ? 4.909 -11.287 1.679 1.00 90.69 312 ASP A O 1
ATOM 2361 N N . ARG A 1 313 ? 5.129 -13.387 2.459 1.00 90.38 313 ARG A N 1
ATOM 2362 C CA . ARG A 1 313 ? 4.612 -14.095 1.279 1.00 90.38 313 ARG A CA 1
ATOM 2363 C C . ARG A 1 313 ? 3.222 -13.626 0.841 1.00 90.38 313 ARG A C 1
ATOM 2365 O O . ARG A 1 313 ? 2.893 -13.782 -0.332 1.00 90.38 313 ARG A O 1
ATOM 2372 N N . LEU A 1 314 ? 2.435 -12.992 1.718 1.00 91.62 314 LEU A N 1
ATOM 2373 C CA . LEU A 1 314 ? 1.192 -12.286 1.368 1.00 91.62 314 LEU A CA 1
ATOM 2374 C C . LEU A 1 314 ? 1.380 -11.263 0.229 1.00 91.62 314 LEU A C 1
ATOM 2376 O O . LEU A 1 314 ? 0.480 -11.064 -0.588 1.00 91.62 314 LEU A O 1
ATOM 2380 N N . LEU A 1 315 ? 2.554 -10.632 0.151 1.00 90.19 315 LEU A N 1
ATOM 2381 C CA . LEU A 1 315 ? 2.937 -9.654 -0.875 1.00 90.19 315 LEU A CA 1
ATOM 2382 C C . LEU A 1 315 ? 3.532 -10.333 -2.134 1.00 90.19 315 LEU A C 1
ATOM 2384 O O . LEU A 1 315 ? 3.862 -9.649 -3.104 1.00 90.19 315 LEU A O 1
ATOM 2388 N N . CYS A 1 316 ? 3.667 -11.663 -2.116 1.00 85.31 316 CYS A N 1
ATOM 2389 C CA . CYS A 1 316 ? 4.374 -12.500 -3.091 1.00 85.31 316 CYS A CA 1
ATOM 2390 C C . CYS A 1 316 ? 3.526 -13.696 -3.585 1.00 85.31 316 CYS A C 1
ATOM 2392 O O . CYS A 1 316 ? 4.075 -14.722 -3.983 1.00 85.31 316 CYS A O 1
ATOM 2394 N N . LEU A 1 317 ? 2.186 -13.643 -3.519 1.00 86.50 317 LEU A N 1
ATOM 2395 C CA . LEU A 1 317 ? 1.365 -14.843 -3.767 1.00 86.50 317 LEU A CA 1
ATOM 2396 C C . LEU A 1 317 ? 1.475 -15.403 -5.192 1.00 86.50 317 LEU A C 1
ATOM 2398 O O . LEU A 1 317 ? 1.269 -16.599 -5.375 1.00 86.50 317 LEU A O 1
ATOM 2402 N N . GLY A 1 318 ? 1.843 -14.594 -6.187 1.00 78.94 318 GLY A N 1
ATOM 2403 C CA . GLY A 1 318 ? 2.126 -15.072 -7.545 1.00 78.94 318 GLY A CA 1
ATOM 2404 C C . GLY A 1 318 ? 3.402 -15.917 -7.655 1.00 78.94 318 GLY A C 1
ATOM 2405 O O . GLY A 1 318 ? 3.541 -16.672 -8.615 1.00 78.94 318 GLY A O 1
ATOM 2406 N N . ASP A 1 319 ? 4.292 -15.833 -6.662 1.00 79.44 319 ASP A N 1
ATOM 2407 C CA . ASP A 1 319 ? 5.535 -16.608 -6.567 1.00 79.44 319 ASP A CA 1
ATOM 2408 C C . ASP A 1 319 ? 5.370 -17.884 -5.706 1.00 79.44 319 ASP A C 1
ATOM 2410 O O . ASP A 1 319 ? 6.287 -18.704 -5.611 1.00 79.44 319 ASP A O 1
ATOM 2414 N N . HIS A 1 320 ? 4.203 -18.065 -5.069 1.00 80.50 320 HIS A N 1
ATOM 2415 C CA . HIS A 1 320 ? 3.936 -19.137 -4.095 1.00 80.50 320 HIS A CA 1
ATOM 2416 C C . HIS A 1 320 ? 2.652 -19.941 -4.341 1.00 80.50 320 HIS A C 1
ATOM 2418 O O . HIS A 1 320 ? 2.533 -21.053 -3.828 1.00 80.50 320 HIS A O 1
ATOM 2424 N N . LEU A 1 321 ? 1.701 -19.404 -5.106 1.00 83.12 321 LEU A N 1
ATOM 2425 C CA . LEU A 1 321 ? 0.439 -20.043 -5.477 1.00 83.12 321 LEU A CA 1
ATOM 2426 C C . LEU A 1 321 ? 0.330 -20.122 -7.007 1.00 83.12 321 LEU A C 1
ATOM 2428 O O . LEU A 1 321 ? 0.876 -19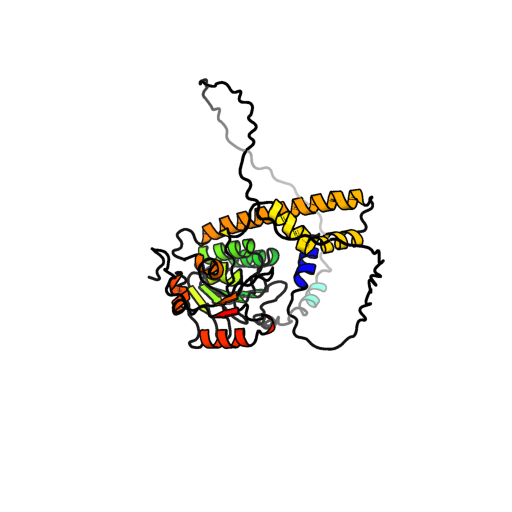.285 -7.725 1.00 83.12 321 LEU A O 1
ATOM 2432 N N . GLU A 1 322 ? -0.434 -21.087 -7.521 1.00 78.00 322 GLU A N 1
ATOM 2433 C CA . GLU A 1 322 ? -0.732 -21.199 -8.958 1.00 78.00 322 GLU A CA 1
ATOM 2434 C C . GLU A 1 322 ? -1.795 -20.173 -9.398 1.00 78.00 322 GLU A C 1
ATOM 2436 O O . GLU A 1 322 ? -2.898 -20.517 -9.823 1.00 78.00 322 GLU A O 1
ATOM 2441 N N . LEU A 1 323 ? -1.472 -18.882 -9.272 1.00 75.50 323 LEU A N 1
ATOM 2442 C CA . LEU A 1 323 ? -2.312 -17.786 -9.760 1.00 75.50 323 LEU A CA 1
ATOM 2443 C C . LEU A 1 323 ? -2.188 -17.627 -11.290 1.00 75.50 323 LEU A C 1
ATOM 2445 O O . LEU A 1 323 ? -1.154 -17.977 -11.872 1.00 75.50 323 LEU A O 1
ATOM 2449 N N . PRO A 1 324 ? -3.204 -17.052 -11.968 1.00 69.25 324 PRO A N 1
ATOM 2450 C CA . PRO A 1 324 ? -3.130 -16.750 -13.395 1.00 69.25 324 PRO A CA 1
ATOM 2451 C C . PRO A 1 324 ? -1.892 -15.906 -13.733 1.00 69.25 324 PRO A C 1
ATOM 2453 O O . PRO A 1 324 ? -1.733 -14.787 -13.243 1.00 69.25 324 PRO A O 1
ATOM 2456 N N . ARG A 1 325 ? -1.001 -16.433 -14.585 1.00 58.66 325 ARG A N 1
ATOM 2457 C CA . ARG A 1 325 ? 0.256 -15.757 -14.949 1.00 58.66 325 ARG A CA 1
ATOM 2458 C C . ARG A 1 325 ? -0.000 -14.518 -15.805 1.00 58.66 325 ARG A C 1
ATOM 2460 O O . ARG A 1 325 ? -0.115 -14.600 -17.026 1.00 58.66 325 ARG A O 1
ATOM 2467 N N . VAL A 1 326 ? -0.028 -13.359 -15.158 1.00 58.78 326 VAL A N 1
ATOM 2468 C CA . VAL A 1 326 ? -0.127 -12.053 -15.815 1.00 58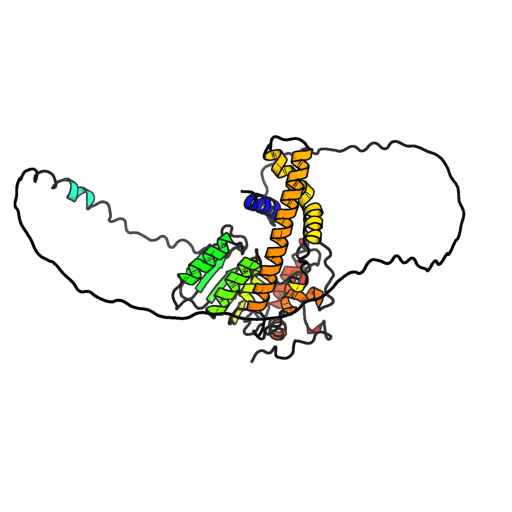.78 326 VAL A CA 1
ATOM 2469 C C . VAL A 1 326 ? 1.234 -11.651 -16.387 1.00 58.78 326 VAL A C 1
ATOM 2471 O O . VAL A 1 326 ? 2.078 -11.089 -15.694 1.00 58.78 326 VAL A O 1
ATOM 2474 N N . THR A 1 327 ? 1.462 -11.938 -17.668 1.00 47.69 327 THR A N 1
ATOM 2475 C CA . THR A 1 327 ? 2.674 -11.513 -18.382 1.00 47.69 327 THR A CA 1
ATOM 2476 C C . THR A 1 327 ? 2.551 -10.062 -18.851 1.00 47.69 327 THR A C 1
ATOM 2478 O O . THR A 1 327 ? 1.814 -9.784 -19.798 1.00 47.69 327 THR A O 1
ATOM 2481 N N . GLY A 1 328 ? 3.284 -9.136 -18.231 1.00 48.25 328 GLY A N 1
ATOM 2482 C CA . GLY A 1 328 ? 3.338 -7.736 -18.659 1.00 48.25 328 GLY A CA 1
ATOM 2483 C C . GLY A 1 328 ? 3.993 -6.813 -17.629 1.00 48.25 328 GLY A C 1
ATOM 2484 O O . GLY A 1 328 ? 4.423 -7.255 -16.569 1.00 48.25 328 GLY A O 1
ATOM 2485 N N . THR A 1 329 ? 4.049 -5.520 -17.942 1.00 46.78 329 THR A N 1
ATOM 2486 C CA . THR A 1 329 ? 4.529 -4.439 -17.056 1.00 46.78 329 THR A CA 1
ATOM 2487 C C . THR A 1 329 ? 3.516 -4.005 -15.992 1.00 46.78 329 THR A C 1
ATOM 2489 O O . THR A 1 329 ? 3.861 -3.279 -15.064 1.00 46.78 329 THR A O 1
ATOM 2492 N N . ASP A 1 330 ? 2.265 -4.438 -16.126 1.00 50.41 330 ASP A N 1
ATOM 2493 C CA . ASP A 1 330 ? 1.095 -3.823 -15.494 1.00 50.41 330 ASP A CA 1
ATOM 2494 C C . ASP A 1 330 ? 0.799 -4.366 -14.081 1.00 50.41 330 ASP A C 1
ATOM 2496 O O . ASP A 1 330 ? -0.321 -4.784 -13.797 1.00 50.41 330 ASP A O 1
ATOM 2500 N N . GLY A 1 331 ? 1.795 -4.415 -13.193 1.00 57.19 331 GLY A N 1
ATOM 2501 C CA . GLY A 1 331 ? 1.586 -4.736 -11.768 1.00 57.19 331 GLY A CA 1
ATOM 2502 C C . GLY A 1 331 ? 1.117 -6.165 -11.439 1.00 57.19 331 GLY A C 1
ATOM 2503 O O . GLY A 1 331 ? 0.784 -6.445 -10.294 1.00 57.19 331 GLY A O 1
ATOM 2504 N N . GLY A 1 332 ? 1.098 -7.086 -12.407 1.00 72.19 332 GLY A N 1
ATOM 2505 C CA . GLY A 1 332 ? 0.755 -8.494 -12.180 1.00 72.19 332 GLY A CA 1
ATOM 2506 C C . GLY A 1 332 ? -0.736 -8.754 -11.907 1.00 72.19 332 GLY A C 1
ATOM 2507 O O . GLY A 1 332 ? -1.614 -8.044 -12.394 1.00 72.19 332 GLY A O 1
ATOM 2508 N N . TYR A 1 333 ? -1.025 -9.831 -11.171 1.00 81.38 333 TYR A N 1
ATOM 2509 C CA . TYR A 1 333 ? -2.378 -10.168 -10.714 1.00 81.38 333 TYR A CA 1
ATOM 2510 C C . TYR A 1 333 ? -2.682 -9.378 -9.434 1.00 81.38 333 TYR A C 1
ATOM 2512 O O . TYR A 1 333 ? -1.932 -9.511 -8.465 1.00 81.38 333 TYR A O 1
ATOM 2520 N N . MET A 1 334 ? -3.753 -8.573 -9.403 1.00 87.69 334 MET A N 1
ATOM 2521 C CA . MET A 1 334 ? -4.173 -7.880 -8.173 1.00 87.69 334 MET A CA 1
ATOM 2522 C C . MET A 1 334 ? -5.251 -8.678 -7.440 1.00 87.69 334 MET A C 1
ATOM 2524 O O . MET A 1 334 ? -6.234 -9.109 -8.039 1.00 87.69 334 MET A O 1
ATOM 2528 N N . TYR A 1 335 ? -5.098 -8.855 -6.134 1.00 92.44 335 TYR A N 1
ATOM 2529 C CA . TYR A 1 335 ? -5.939 -9.747 -5.346 1.00 92.44 335 TYR A CA 1
ATOM 2530 C C . TYR A 1 335 ? -6.366 -9.149 -4.011 1.00 92.44 335 TYR A C 1
ATOM 2532 O O . TYR A 1 335 ? -5.752 -8.229 -3.472 1.00 92.44 335 TYR A O 1
ATOM 2540 N N . THR A 1 336 ? -7.425 -9.722 -3.451 1.00 96.00 336 THR A N 1
ATOM 2541 C CA . THR A 1 336 ? -7.697 -9.643 -2.015 1.00 96.00 336 THR A CA 1
ATOM 2542 C C . THR A 1 336 ? -7.956 -11.033 -1.455 1.00 96.00 336 THR A C 1
ATOM 2544 O O . THR A 1 336 ? -8.123 -11.983 -2.220 1.00 96.00 336 THR A O 1
ATOM 2547 N N . LEU A 1 337 ? -7.979 -11.145 -0.133 1.00 96.19 337 LEU A N 1
ATOM 2548 C CA . LEU A 1 337 ? -8.267 -12.371 0.600 1.00 96.19 337 LEU A CA 1
ATOM 2549 C C . LEU A 1 337 ? -9.411 -12.102 1.579 1.00 96.19 337 LEU A C 1
ATOM 2551 O O . LEU A 1 337 ? -9.692 -10.952 1.913 1.00 96.19 337 LEU A O 1
ATOM 2555 N N . ASP A 1 338 ? -10.053 -13.156 2.067 1.00 96.25 338 ASP A N 1
ATOM 2556 C CA . ASP A 1 338 ? -10.913 -13.044 3.245 1.00 96.25 338 ASP A CA 1
ATOM 2557 C C . ASP A 1 338 ? -10.074 -12.697 4.500 1.00 96.25 338 ASP A C 1
ATOM 2559 O O . ASP A 1 338 ? -8.937 -13.170 4.592 1.00 96.25 338 ASP A O 1
ATOM 2563 N N . PRO A 1 339 ? -10.579 -11.925 5.484 1.00 96.88 339 PRO A N 1
ATOM 2564 C CA . PRO A 1 339 ? -9.897 -11.701 6.764 1.00 96.88 339 PRO A CA 1
ATOM 2565 C C . PRO A 1 339 ? -9.394 -12.978 7.462 1.00 96.88 339 PRO A C 1
ATOM 2567 O O . PRO A 1 339 ? -8.309 -12.963 8.041 1.00 96.88 339 PRO A O 1
ATOM 2570 N N . VAL A 1 340 ? -10.118 -14.100 7.361 1.00 94.56 340 VAL A N 1
ATOM 2571 C CA . VAL A 1 340 ? -9.696 -15.407 7.904 1.00 94.56 340 VAL A CA 1
ATOM 2572 C C . VAL A 1 340 ? -8.454 -15.945 7.186 1.00 94.56 340 VAL A C 1
ATOM 2574 O O . VAL A 1 340 ? -7.596 -16.568 7.810 1.00 94.56 340 VAL A O 1
ATOM 2577 N N . ASP A 1 341 ? -8.313 -15.670 5.890 1.00 95.31 341 ASP A N 1
ATOM 2578 C CA . ASP A 1 341 ? -7.124 -16.030 5.119 1.00 95.31 341 ASP A CA 1
ATOM 2579 C C . ASP A 1 341 ? -5.983 -15.018 5.306 1.00 95.31 341 ASP A C 1
ATOM 2581 O O . ASP A 1 341 ? -4.831 -15.437 5.380 1.00 95.31 341 ASP A O 1
ATOM 2585 N N . MET A 1 342 ? -6.271 -13.723 5.503 1.00 96.38 342 MET A N 1
ATOM 2586 C CA . MET A 1 342 ? -5.269 -12.727 5.930 1.00 96.38 342 MET A CA 1
ATOM 2587 C C . MET A 1 342 ? -4.637 -13.100 7.283 1.00 96.38 342 MET A C 1
ATOM 2589 O O . MET A 1 342 ? -3.418 -13.005 7.449 1.00 96.38 342 MET A O 1
ATOM 2593 N N . ALA A 1 343 ? -5.438 -13.606 8.226 1.00 95.31 343 ALA A N 1
ATOM 2594 C CA . ALA A 1 343 ? -4.967 -14.076 9.528 1.00 95.31 343 ALA A CA 1
ATOM 2595 C C . ALA A 1 343 ? -3.979 -15.257 9.425 1.00 95.31 343 ALA A C 1
ATOM 2597 O O . ALA A 1 343 ? -3.096 -15.386 10.274 1.00 95.31 343 ALA A O 1
ATOM 2598 N N . ARG A 1 344 ? -4.039 -16.076 8.358 1.00 94.00 344 ARG A N 1
ATOM 2599 C CA . ARG A 1 344 ? -3.038 -17.135 8.104 1.00 94.00 344 ARG A CA 1
ATOM 2600 C C . ARG A 1 344 ? -1.664 -16.594 7.697 1.00 94.00 344 ARG A C 1
ATOM 2602 O O . ARG A 1 344 ? -0.696 -17.341 7.752 1.00 94.00 344 ARG A O 1
ATOM 2609 N N . PHE A 1 345 ? -1.575 -15.313 7.336 1.00 94.31 345 PHE A N 1
ATOM 2610 C CA . PHE A 1 345 ? -0.317 -14.584 7.156 1.00 94.31 345 PHE A CA 1
ATOM 2611 C C . PHE A 1 345 ? 0.040 -13.724 8.381 1.00 94.31 345 PHE A C 1
ATOM 2613 O O . PHE A 1 345 ? 0.899 -12.857 8.282 1.00 94.31 345 PHE A O 1
ATOM 2620 N N . GLY A 1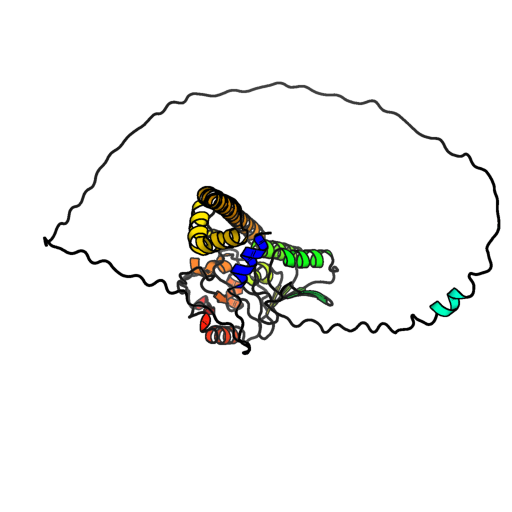 346 ? -0.620 -13.899 9.532 1.00 94.62 346 GLY A N 1
ATOM 2621 C CA . GLY A 1 346 ? -0.370 -13.089 10.733 1.00 94.62 346 GLY A CA 1
ATOM 2622 C C . GLY A 1 346 ? -0.923 -11.660 10.656 1.00 94.62 346 GLY A C 1
ATOM 2623 O O . GLY A 1 346 ? -0.661 -10.846 11.540 1.00 94.62 346 GLY A O 1
ATOM 2624 N N . VAL A 1 347 ? -1.719 -11.335 9.630 1.00 95.69 347 VAL A N 1
ATOM 2625 C CA . VAL A 1 347 ? -2.407 -10.040 9.516 1.00 95.69 347 VAL A CA 1
ATOM 2626 C C . VAL A 1 347 ? -3.704 -10.106 10.321 1.00 95.69 347 VAL A C 1
ATOM 2628 O O . VAL A 1 347 ? -4.792 -10.326 9.794 1.00 95.69 347 VAL A O 1
ATOM 2631 N N . CYS A 1 348 ? -3.539 -9.992 11.635 1.00 93.50 348 CYS A N 1
ATOM 2632 C CA . CYS A 1 348 ? -4.580 -10.168 12.645 1.00 93.50 348 CYS A CA 1
ATOM 2633 C C . CYS A 1 348 ? -5.441 -8.911 12.841 1.00 93.50 348 CYS A C 1
ATOM 2635 O O . CYS A 1 348 ? -5.156 -7.848 12.285 1.00 93.50 348 CYS A O 1
ATOM 2637 N N . ASP A 1 349 ? -6.485 -9.015 13.667 1.00 96.06 349 ASP A N 1
ATOM 2638 C CA . ASP A 1 349 ? -7.367 -7.901 14.041 1.00 96.06 349 ASP A CA 1
ATOM 2639 C C . ASP A 1 349 ? -7.908 -7.121 12.829 1.00 96.06 349 ASP A C 1
ATOM 2641 O O . ASP A 1 349 ? -7.901 -5.890 12.817 1.00 96.06 349 ASP A O 1
ATOM 2645 N N . VAL A 1 350 ? -8.331 -7.844 11.783 1.00 98.19 350 VAL A N 1
ATOM 2646 C CA . VAL A 1 350 ? -8.983 -7.291 10.586 1.00 98.19 350 VAL A CA 1
ATOM 2647 C C . VAL A 1 350 ? -10.499 -7.323 10.778 1.00 98.19 350 VAL A C 1
ATOM 2649 O O . VAL A 1 350 ? -11.143 -8.348 10.562 1.00 98.19 350 VAL A O 1
ATOM 2652 N N . ALA A 1 351 ? -11.084 -6.185 11.144 1.00 98.38 351 ALA A N 1
ATOM 2653 C CA . ALA A 1 351 ? -12.525 -5.977 11.077 1.00 98.38 351 ALA A CA 1
ATOM 2654 C C . ALA A 1 351 ? -12.936 -5.614 9.639 1.00 98.38 351 ALA A C 1
ATOM 2656 O O . ALA A 1 351 ? -12.388 -4.682 9.048 1.00 98.38 351 ALA A O 1
ATOM 2657 N N . ALA A 1 352 ? -13.913 -6.321 9.074 1.00 98.31 352 ALA A N 1
ATOM 2658 C CA . ALA A 1 352 ? -14.485 -6.046 7.755 1.00 98.31 352 ALA A CA 1
ATOM 2659 C C . ALA A 1 352 ? -15.995 -6.370 7.752 1.00 98.31 352 ALA A C 1
ATOM 2661 O O . ALA A 1 352 ? -16.452 -7.081 8.646 1.00 98.31 352 ALA A O 1
ATOM 2662 N N . PRO A 1 353 ? -16.789 -5.877 6.780 1.00 97.94 353 PRO A N 1
ATOM 2663 C CA . PRO A 1 353 ? -18.211 -6.208 6.685 1.00 97.94 353 PRO A CA 1
ATOM 2664 C C . PRO A 1 353 ? -18.417 -7.665 6.253 1.00 97.94 353 PRO A C 1
ATOM 2666 O O . PRO A 1 353 ? -17.684 -8.145 5.392 1.00 97.94 353 PRO A O 1
ATOM 2669 N N . ASP A 1 354 ? -19.475 -8.323 6.730 1.00 96.94 354 ASP A N 1
ATOM 2670 C CA . ASP A 1 354 ? -19.787 -9.730 6.412 1.00 96.94 354 ASP A CA 1
ATOM 2671 C C . ASP A 1 354 ? -19.846 -10.033 4.898 1.00 96.94 354 ASP A C 1
ATOM 2673 O O . ASP A 1 354 ? -19.523 -11.134 4.458 1.00 96.94 354 ASP A O 1
ATOM 2677 N N . ASP A 1 355 ? -20.229 -9.053 4.067 1.00 96.25 355 ASP A N 1
ATOM 2678 C CA . ASP A 1 355 ? -20.271 -9.198 2.606 1.00 96.25 355 ASP A CA 1
ATOM 2679 C C . ASP A 1 355 ? -18.963 -8.802 1.888 1.00 96.25 355 ASP A C 1
ATOM 2681 O O . ASP A 1 355 ? -18.970 -8.634 0.667 1.00 96.25 355 ASP A O 1
ATOM 2685 N N . TYR A 1 356 ? -17.839 -8.657 2.604 1.00 97.62 356 TYR A N 1
ATOM 2686 C CA . TYR A 1 356 ? -16.550 -8.189 2.073 1.00 97.62 356 TYR A CA 1
ATOM 2687 C C . TYR A 1 356 ? -16.097 -8.953 0.821 1.00 97.62 356 TYR A C 1
ATOM 2689 O O . TYR A 1 356 ? -15.945 -8.351 -0.247 1.00 97.62 356 TYR A O 1
ATOM 2697 N N . VAL A 1 357 ? -15.960 -10.281 0.918 1.00 96.56 357 VAL A N 1
ATOM 2698 C CA . VAL A 1 357 ? -15.570 -11.150 -0.208 1.00 96.56 357 VAL A CA 1
ATOM 2699 C C . VAL A 1 357 ? -16.564 -11.034 -1.362 1.00 96.56 357 VAL A C 1
ATOM 2701 O O . VAL A 1 357 ? -16.168 -10.822 -2.508 1.00 96.56 357 VAL A O 1
ATOM 2704 N N . ALA A 1 358 ? -17.866 -11.076 -1.071 1.00 95.81 358 ALA A N 1
ATOM 2705 C CA . ALA A 1 358 ? -18.904 -10.956 -2.090 1.00 95.81 358 ALA A CA 1
ATOM 2706 C C . ALA A 1 358 ? -18.885 -9.579 -2.786 1.00 95.81 358 ALA A C 1
ATOM 2708 O O . ALA A 1 358 ? -19.215 -9.483 -3.971 1.00 95.81 358 ALA A O 1
ATOM 2709 N N . ARG A 1 359 ? -18.488 -8.501 -2.090 1.00 93.75 359 ARG A N 1
ATOM 2710 C CA . ARG A 1 359 ? -18.282 -7.166 -2.674 1.00 93.75 359 ARG A CA 1
ATOM 2711 C C . ARG A 1 359 ? -17.009 -7.111 -3.514 1.00 93.75 359 ARG A C 1
ATOM 2713 O O . ARG A 1 359 ? -17.067 -6.565 -4.615 1.00 93.75 359 ARG A O 1
ATOM 2720 N N . ALA A 1 360 ? -15.910 -7.711 -3.060 1.00 94.62 360 ALA A N 1
ATOM 2721 C CA . ALA A 1 360 ? -14.675 -7.825 -3.835 1.00 94.62 360 ALA A CA 1
ATOM 2722 C C . ALA A 1 360 ? -14.907 -8.580 -5.157 1.00 94.62 360 ALA A C 1
ATOM 2724 O O . ALA A 1 360 ? -14.534 -8.094 -6.222 1.00 94.62 360 ALA A O 1
ATOM 2725 N N . GLU A 1 361 ? -15.637 -9.699 -5.128 1.00 93.62 361 GLU A N 1
ATOM 2726 C CA . GLU A 1 361 ? -16.033 -10.437 -6.334 1.00 93.62 361 GLU A CA 1
ATOM 2727 C C . GLU A 1 361 ? -16.938 -9.630 -7.274 1.00 93.62 361 GLU A C 1
ATOM 2729 O O . GLU A 1 361 ? -16.860 -9.802 -8.491 1.00 93.62 361 GLU A O 1
ATOM 2734 N N . ARG A 1 362 ? -17.826 -8.769 -6.753 1.00 93.12 362 ARG A N 1
ATOM 2735 C CA . ARG A 1 362 ? -18.632 -7.858 -7.591 1.00 93.12 362 ARG A CA 1
ATOM 2736 C C . ARG A 1 362 ? -17.755 -6.779 -8.231 1.00 93.12 362 ARG A C 1
ATOM 2738 O O . ARG A 1 362 ? -17.879 -6.537 -9.429 1.00 93.12 362 ARG A O 1
ATOM 2745 N N . TYR A 1 363 ? -16.838 -6.186 -7.465 1.00 90.50 363 TYR A N 1
ATOM 2746 C CA . TYR A 1 363 ? -15.889 -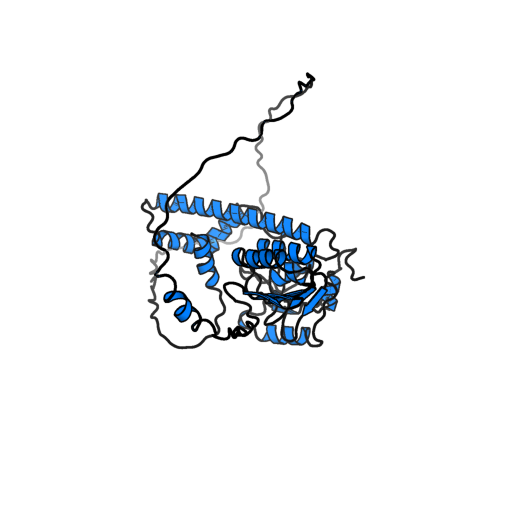5.188 -7.959 1.00 90.50 363 TYR A CA 1
ATOM 2747 C C . TYR A 1 363 ? -14.985 -5.765 -9.054 1.00 90.50 363 TYR A C 1
ATOM 2749 O O . TYR A 1 363 ? -14.991 -5.253 -10.173 1.00 90.50 363 TYR A O 1
ATOM 2757 N N . PHE A 1 364 ? -14.285 -6.871 -8.797 1.00 89.38 364 PHE A N 1
ATOM 2758 C CA . PHE A 1 364 ? -13.382 -7.477 -9.779 1.00 89.38 364 PHE A CA 1
ATOM 2759 C C . PHE A 1 364 ? -14.110 -7.944 -11.050 1.00 89.38 364 PHE A C 1
ATOM 2761 O O . PHE A 1 364 ? -13.586 -7.743 -12.142 1.00 89.38 364 PHE A O 1
ATOM 2768 N N . ARG A 1 365 ? -15.352 -8.448 -10.954 1.00 87.38 365 ARG A N 1
ATOM 2769 C CA . ARG A 1 365 ? -16.175 -8.758 -12.143 1.00 87.38 365 ARG A CA 1
ATOM 2770 C C . ARG A 1 365 ? -16.583 -7.530 -12.959 1.00 87.38 365 ARG A C 1
ATOM 2772 O O . ARG A 1 365 ? -16.767 -7.658 -14.164 1.00 87.38 365 ARG A O 1
ATOM 2779 N N . SER A 1 366 ? -16.722 -6.356 -12.340 1.00 87.12 366 SER A N 1
ATOM 2780 C CA . SER A 1 366 ? -16.990 -5.108 -13.073 1.00 87.12 366 SER A CA 1
ATOM 2781 C C . SER A 1 366 ? -15.751 -4.553 -13.792 1.00 87.12 366 SER A C 1
ATOM 2783 O O . SER A 1 366 ? -15.884 -3.834 -14.781 1.00 87.12 366 SER A O 1
ATOM 2785 N N . ARG A 1 367 ? -14.540 -4.928 -13.353 1.00 82.31 367 ARG A N 1
ATOM 2786 C CA . ARG A 1 367 ? -13.260 -4.489 -13.931 1.00 82.31 367 ARG A CA 1
ATOM 2787 C C . ARG A 1 367 ? -12.844 -5.315 -15.153 1.00 82.31 367 ARG A C 1
ATOM 2789 O O . ARG A 1 367 ? -11.783 -5.938 -15.187 1.00 82.31 367 ARG A O 1
ATOM 2796 N N . ALA A 1 368 ? -13.684 -5.297 -16.188 1.00 70.31 368 ALA A N 1
ATOM 2797 C CA . ALA A 1 368 ? -13.400 -5.937 -17.477 1.00 70.31 368 ALA A CA 1
ATOM 2798 C C . ALA A 1 368 ? -12.128 -5.381 -18.158 1.00 70.31 368 ALA A C 1
ATOM 2800 O O . ALA A 1 368 ? -11.438 -6.105 -18.874 1.00 70.31 368 ALA A O 1
ATOM 2801 N N . ASP A 1 369 ? -11.770 -4.125 -17.875 1.00 72.94 369 ASP A N 1
ATOM 2802 C CA . ASP A 1 369 ? -10.517 -3.473 -18.279 1.00 72.94 369 ASP A CA 1
ATOM 2803 C C . ASP A 1 369 ? -9.258 -4.167 -17.723 1.00 72.94 369 ASP A C 1
ATOM 2805 O O . ASP A 1 369 ? -8.183 -4.122 -18.327 1.00 72.94 369 ASP A O 1
ATOM 2809 N N . LEU A 1 370 ? -9.394 -4.872 -16.598 1.00 72.00 370 LEU A N 1
ATOM 2810 C CA . LEU A 1 370 ? -8.318 -5.653 -16.002 1.00 72.00 370 LEU A CA 1
ATOM 2811 C C . LEU A 1 370 ? -8.216 -7.065 -16.598 1.00 72.00 370 LEU A C 1
ATOM 2813 O O . LEU A 1 370 ? -7.263 -7.760 -16.278 1.00 72.00 370 LEU A O 1
ATOM 2817 N N . GLN A 1 371 ? -9.106 -7.473 -17.513 1.00 69.56 371 GLN A N 1
ATOM 2818 C CA . GLN A 1 371 ? -8.975 -8.689 -18.341 1.00 69.56 371 GLN A CA 1
ATOM 2819 C C . GLN A 1 371 ? -8.727 -9.993 -17.550 1.00 69.56 371 GLN A C 1
ATOM 2821 O O . GLN A 1 371 ? -7.947 -10.846 -17.964 1.00 69.56 371 GLN A O 1
ATOM 2826 N N . GLY A 1 372 ? -9.357 -10.149 -16.382 1.00 70.31 372 GLY A N 1
ATOM 2827 C CA . GLY A 1 372 ? -9.158 -11.328 -15.526 1.00 70.31 372 GLY A CA 1
ATOM 2828 C C . GLY A 1 372 ? -7.826 -11.352 -14.764 1.00 70.31 372 GLY A C 1
ATOM 2829 O O . GLY A 1 372 ? -7.544 -12.322 -14.070 1.00 70.31 372 GLY A O 1
ATOM 2830 N N . ARG A 1 373 ? -7.034 -10.270 -14.806 1.00 77.06 373 ARG A N 1
ATOM 2831 C CA . ARG A 1 373 ? -5.834 -10.058 -13.971 1.00 77.06 373 ARG A CA 1
ATOM 2832 C C . ARG A 1 373 ? -6.173 -9.748 -12.500 1.00 77.06 373 ARG A C 1
ATOM 2834 O O . ARG A 1 373 ? -5.363 -9.143 -11.803 1.00 77.06 373 ARG A O 1
ATOM 2841 N N . VAL A 1 374 ? -7.383 -10.087 -12.046 1.00 85.69 374 VAL A N 1
ATOM 2842 C CA . VAL A 1 374 ? -7.896 -9.768 -10.710 1.00 85.69 374 VAL A CA 1
ATOM 2843 C C . VAL A 1 374 ? -8.874 -10.803 -10.165 1.00 85.69 374 VAL A C 1
ATOM 2845 O O . VAL A 1 374 ? -9.667 -11.366 -10.919 1.00 85.69 374 VAL A O 1
ATOM 2848 N N . GLY A 1 375 ? -8.886 -10.978 -8.842 1.00 89.88 375 GLY A N 1
ATOM 2849 C CA . GLY A 1 375 ? -9.863 -11.826 -8.157 1.00 89.88 375 GLY A CA 1
ATOM 2850 C C . GLY A 1 375 ? -9.697 -11.875 -6.637 1.00 89.88 375 GLY A C 1
ATOM 2851 O O . GLY A 1 375 ? -8.775 -11.291 -6.070 1.00 89.88 375 GLY A O 1
ATOM 2852 N N . VAL A 1 376 ? -10.600 -12.592 -5.966 1.00 93.62 376 VAL A N 1
ATOM 2853 C CA . VAL A 1 376 ? -10.405 -12.986 -4.562 1.00 93.62 376 VAL A CA 1
ATOM 2854 C C . VAL A 1 376 ? -9.601 -14.283 -4.545 1.00 93.62 376 VAL A C 1
ATOM 2856 O O . VAL A 1 376 ? -9.987 -15.244 -5.206 1.00 93.62 376 VAL A O 1
ATOM 2859 N N . VAL A 1 377 ? -8.498 -14.309 -3.801 1.00 92.94 377 VAL A N 1
ATOM 2860 C CA . VAL A 1 377 ? -7.721 -15.523 -3.528 1.00 92.94 377 VAL A CA 1
ATOM 2861 C C . VAL A 1 377 ? -8.257 -16.161 -2.251 1.00 92.94 377 VAL A C 1
ATOM 2863 O O . VAL A 1 377 ? -8.447 -15.481 -1.243 1.00 92.94 377 VAL A O 1
ATOM 2866 N N . ARG A 1 378 ? -8.497 -17.473 -2.304 1.00 92.88 378 ARG A N 1
ATOM 2867 C CA . ARG A 1 378 ? -8.920 -18.306 -1.175 1.00 92.88 378 ARG A CA 1
ATOM 2868 C C . ARG A 1 378 ? -7.847 -19.359 -0.937 1.00 92.88 378 ARG A C 1
ATOM 2870 O O . ARG A 1 378 ? -7.543 -20.139 -1.833 1.00 92.88 378 ARG A O 1
ATOM 2877 N N . LEU A 1 379 ? -7.292 -19.435 0.266 1.00 90.62 379 LEU A N 1
ATOM 2878 C CA . LEU A 1 379 ? -6.266 -20.433 0.598 1.00 90.62 379 LEU A CA 1
ATOM 2879 C C . LEU A 1 379 ? -6.834 -21.859 0.640 1.00 90.62 379 LEU A C 1
ATOM 2881 O O . LEU A 1 379 ? -6.087 -22.822 0.495 1.00 90.62 379 LEU A O 1
ATOM 2885 N N . ALA A 1 380 ? -8.155 -22.005 0.792 1.00 90.50 380 ALA A N 1
ATOM 2886 C CA . ALA A 1 380 ? -8.848 -23.286 0.649 1.00 90.50 380 ALA A CA 1
ATOM 2887 C C . ALA A 1 380 ? -8.700 -23.897 -0.760 1.00 90.50 380 ALA A C 1
ATOM 2889 O O . ALA A 1 380 ? -8.609 -25.117 -0.880 1.00 90.50 380 ALA A O 1
ATOM 2890 N N . ASP A 1 381 ? -8.598 -23.061 -1.799 1.00 89.88 381 ASP A N 1
ATOM 2891 C CA . ASP A 1 381 ? -8.419 -23.495 -3.192 1.00 89.88 381 ASP A CA 1
ATOM 2892 C C . ASP A 1 381 ? -6.947 -23.865 -3.495 1.00 89.88 381 ASP A C 1
ATOM 2894 O O . ASP A 1 381 ? -6.631 -24.406 -4.555 1.00 89.88 381 ASP A O 1
ATOM 2898 N N . HIS A 1 382 ? -6.035 -23.620 -2.543 1.00 88.56 382 HIS A N 1
ATOM 2899 C CA . HIS A 1 382 ? -4.599 -23.882 -2.647 1.00 88.56 382 HIS A CA 1
ATOM 2900 C C . HIS A 1 382 ? -4.085 -24.758 -1.480 1.00 88.56 382 HIS A C 1
ATOM 2902 O O . HIS A 1 382 ? -3.242 -24.312 -0.700 1.00 88.56 382 HIS A O 1
ATOM 2908 N N . PRO A 1 383 ? -4.525 -26.027 -1.352 1.00 82.75 383 PRO A N 1
ATOM 2909 C CA . PRO A 1 383 ? -4.220 -26.886 -0.196 1.00 82.75 383 PRO A CA 1
ATOM 2910 C C . PRO A 1 383 ? -2.732 -27.241 -0.011 1.00 82.75 383 PRO A C 1
ATOM 2912 O O . PRO A 1 383 ? -2.360 -27.776 1.030 1.00 82.75 383 PRO A O 1
ATOM 2915 N N . GLY A 1 384 ? -1.872 -26.951 -0.995 1.00 83.50 384 GLY A N 1
ATOM 2916 C CA . GLY A 1 384 ? -0.414 -27.043 -0.855 1.00 83.50 384 GLY A CA 1
ATOM 2917 C C . GLY A 1 384 ? 0.232 -25.856 -0.123 1.00 83.50 384 GLY A C 1
ATOM 2918 O O . GLY A 1 384 ? 1.414 -25.925 0.209 1.00 83.50 384 GLY A O 1
ATOM 2919 N N . PHE A 1 385 ? -0.506 -24.769 0.134 1.00 84.25 385 PHE A N 1
ATOM 2920 C CA . PHE A 1 385 ? 0.013 -23.613 0.859 1.00 84.25 385 PHE A CA 1
ATOM 2921 C C . PHE A 1 385 ? 0.016 -23.858 2.372 1.00 84.25 385 PHE A C 1
ATOM 2923 O O . PHE A 1 385 ? -1.032 -23.969 3.009 1.00 84.25 385 PHE A O 1
ATOM 2930 N N . VAL A 1 386 ? 1.213 -23.870 2.957 1.00 84.25 386 VAL A N 1
ATOM 2931 C CA . VAL A 1 386 ? 1.427 -23.966 4.406 1.00 84.25 386 VAL A CA 1
ATOM 2932 C C . VAL A 1 386 ? 1.958 -22.617 4.922 1.00 84.25 386 VAL A C 1
ATOM 2934 O O . VAL A 1 386 ? 2.980 -22.152 4.400 1.00 84.25 386 VAL A O 1
ATOM 2937 N N . PRO A 1 387 ? 1.304 -21.970 5.911 1.00 81.25 387 PRO A N 1
ATOM 2938 C CA . PRO A 1 387 ? 1.819 -20.788 6.619 1.00 81.25 387 PRO A CA 1
ATOM 2939 C C . PRO A 1 387 ? 3.211 -21.003 7.233 1.00 81.25 387 PRO A C 1
ATOM 2941 O O . PRO A 1 387 ? 3.566 -22.134 7.573 1.00 81.25 387 PRO A O 1
ATOM 2944 N N . GLN A 1 388 ? 4.011 -19.943 7.392 1.00 84.44 388 GLN A N 1
ATOM 2945 C CA . GLN A 1 388 ? 5.332 -20.082 8.018 1.00 84.44 388 GLN A CA 1
ATOM 2946 C C . GLN A 1 388 ? 5.215 -20.432 9.521 1.00 84.44 388 GLN A C 1
ATOM 2948 O O . GLN A 1 388 ? 4.359 -19.884 10.220 1.00 84.44 388 GLN A O 1
ATOM 2953 N N . PRO A 1 389 ? 6.075 -21.314 10.071 1.00 79.50 389 PRO A N 1
ATOM 2954 C CA . PRO A 1 389 ? 6.086 -21.603 11.504 1.00 79.50 389 PRO A CA 1
ATOM 2955 C C . PRO A 1 389 ? 6.300 -20.340 12.351 1.00 79.50 389 PRO A C 1
ATOM 2957 O O . PRO A 1 389 ? 7.210 -19.558 12.092 1.00 79.50 389 PRO A O 1
ATOM 2960 N N . GLY A 1 390 ? 5.478 -20.158 13.388 1.00 77.50 390 GLY A N 1
ATOM 2961 C CA . GLY A 1 390 ? 5.501 -18.968 14.251 1.00 77.50 390 GLY A CA 1
ATOM 2962 C C . GLY A 1 390 ? 4.577 -17.829 13.801 1.00 77.50 390 GLY A C 1
ATOM 2963 O O . GLY A 1 390 ? 4.330 -16.920 14.591 1.00 77.50 390 GLY A O 1
ATOM 2964 N N . VAL A 1 391 ? 4.010 -17.905 12.592 1.00 80.19 391 VAL A N 1
ATOM 2965 C CA . VAL A 1 391 ? 2.937 -17.015 12.130 1.00 80.19 391 VAL A CA 1
ATOM 2966 C C . VAL A 1 391 ? 1.620 -17.481 12.743 1.00 80.19 391 VAL A C 1
ATOM 2968 O O . VAL A 1 391 ? 1.077 -18.520 12.368 1.00 80.19 391 VAL A O 1
ATOM 2971 N N . ALA A 1 392 ? 1.116 -16.725 13.717 1.00 69.75 392 ALA A N 1
ATOM 2972 C CA . ALA A 1 392 ? -0.166 -16.985 14.359 1.00 69.75 392 ALA A CA 1
ATOM 2973 C C . ALA A 1 392 ? -0.731 -15.710 14.995 1.00 69.75 392 ALA A C 1
ATOM 2975 O O . ALA A 1 392 ? -0.025 -15.007 15.723 1.00 69.75 392 ALA A O 1
ATOM 2976 N N . CYS A 1 393 ? -2.026 -15.471 14.790 1.00 82.62 393 CYS A N 1
ATOM 2977 C CA . CYS A 1 393 ? -2.797 -14.606 15.678 1.00 82.62 393 CYS A CA 1
ATOM 2978 C C . CYS A 1 393 ? -2.903 -15.271 17.058 1.00 82.62 393 CYS A C 1
ATOM 2980 O O . CYS A 1 393 ? -3.048 -16.494 17.140 1.00 82.62 393 CYS A O 1
ATOM 2982 N N . ARG A 1 394 ? -2.767 -14.473 18.120 1.00 60.28 394 ARG A N 1
ATOM 2983 C CA . ARG A 1 394 ? -2.699 -14.925 19.519 1.00 60.28 394 ARG A CA 1
ATOM 2984 C C . ARG A 1 394 ? -3.943 -14.516 20.292 1.00 60.28 394 ARG A C 1
ATOM 2986 O O . ARG A 1 394 ? -4.453 -13.420 19.982 1.00 60.28 394 ARG A O 1
#

Secondary structure (DSSP, 8-state):
-THHHHHHHHGGG--------------------PPPP-----------------------------------------------------------------SSTTSHHHHHTTS-----------PPP--TT-SSPEEEEETTEEEEES-B-HHHHHHHHHHHHHS-TT--EEEEEE--B-HHHHHHHHHHHHHTT-EEEEEEEEEETHHIIIIITTSSSEEE-TT-EEEEE---GGGS---HHHHHHHHHHHTTTHHHHHHHHTT--S-HHHHHHHHHHHHHHHHHHHHHHHHHHHHHHHHHHTTSS--GGGG-GGGTS------SSS-S-EEEE-HHHHHTTT---EE--TTHHHHHHHHHHH-GGGTT-EEEE-GGG-TT--PPTT----